Protein AF-A0A3C1A0Q7-F1 (afdb_monomer)

pLDDT: mean 86.62, std 13.81, range [31.17, 98.12]

Solvent-accessible surface area (backbone atoms only — not comparable to full-atom values): 36045 Å² total; per-residue (Å²): 111,32,43,32,29,50,74,85,43,79,48,78,43,61,72,72,44,26,43,42,58,57,34,49,76,74,72,46,87,71,59,68,74,34,73,54,93,94,50,82,68,68,60,68,50,50,45,32,34,22,32,41,35,46,97,91,44,76,45,80,42,49,23,61,63,36,60,57,50,73,69,32,36,36,33,69,78,38,72,70,19,48,53,48,29,51,52,41,44,33,53,48,35,20,48,17,62,73,17,52,50,48,52,55,54,26,51,76,71,72,46,90,73,55,94,52,82,58,85,47,68,86,40,36,70,80,74,38,53,39,38,32,43,34,27,38,78,71,70,65,65,63,55,43,40,80,43,77,52,86,89,68,51,44,74,39,36,71,94,70,46,58,50,79,79,38,47,82,56,61,67,30,56,85,55,35,48,36,42,39,64,61,74,32,72,45,43,60,77,65,16,74,26,50,68,61,35,51,52,43,51,51,47,25,51,54,41,33,51,50,50,53,48,31,55,68,60,49,44,78,76,69,81,53,99,56,68,63,39,48,74,64,16,39,29,50,52,60,37,51,35,30,28,49,18,54,72,43,89,54,73,68,25,51,56,9,53,56,48,52,53,47,19,36,45,52,8,21,37,55,62,45,38,56,37,49,57,44,50,52,38,68,78,42,55,52,89,48,91,54,95,68,64,69,62,54,38,33,48,7,47,39,48,32,36,20,47,48,31,12,6,67,71,36,34,41,57,67,39,59,60,33,62,68,32,37,52,42,30,23,47,50,68,38,52,47,58,58,50,50,69,74,68,58,77,88,73,81,88,73,95,58,78,66,71,71,70,77,76,62,92,66,56,66,61,56,40,44,64,47,34,44,62,45,52,51,50,55,56,44,15,61,61,27,34,40,32,48,63,57,30,58,24,29,51,44,34,54,43,13,61,46,7,22,55,9,31,29,35,70,48,64,42,75,92,55,44,66,58,45,61,64,38,37,75,55,34,64,69,67,43,49,41,90,88,77,60,48,53,44,30,38,58,40,30,67,57,48,52,39,27,32,58,22,68,70,54,21,53,44,75,42,84,38,78,68,65,55,78,88,56,92,41,57,85,47,73,68,54,51,53,52,21,28,50,50,13,43,53,54,40,46,51,52,67,69,48,85,48,56,48,88,46,52,58,64,20,36,58,53,71,29,49,71,80,65,21,52,16,22,42,54,46,42,52,57,38,39,49,31,33,82,52,55,14,41,42,67,28,53,68,70,53,9,68,70,36,40,46,31,71,28,44,42,26,78,75,15,31,59,57,78,93,62,46,55,40,16,70,45,32,54,65,46,28,28,40,65,47,52,62,72,56,45,65,69,30,63,29,13,38,54,47,59,46,72,83,72,46,84,70,80,57,49,42,53,77,62,40,91,49,86,77,18,50,42,78,41,76,48,90,98,51,91,63,64,40,73,41,58,37,70,93,60,31,35,32,45,23,49,36,27,42,60,36,83,45,77,84,71,43,27,33,43,53,31,19,77,89,65,79,69,63,92,78,39,60,67,57,54,54,67,74,76,109

Nearest PDB structures (foldseek):
  7vw6-assembly1_A  TM=8.757E-01  e=1.836E-10  Methylorubrum extorquens AM1
  7xqw-assembly1_A  TM=8.785E-01  e=1.194E-09  Methylorubrum extorquens AM1
  6yj4-assembly1_G  TM=8.707E-01  e=2.329E-09  Yarrowia lipolytica
  7q5y-assembly3_M  TM=8.448E-01  e=5.195E-09  Aquifex aeolicus VF5
  8e9h-assembly1_G  TM=7.942E-01  e=8.869E-09  Mycolicibacterium smegmatis MC2 155

Sequence (675 aa):
MANLTIDGQKVQVEEGTTVLEAARGIGIEIPTLCSHPDLTPYGACRVCVVEAIRNGRSVVTTSCDYPVEEGIEVKTDSPHALQTRRMMVELLLSRCPDARAVKKLAAQLGIEETRFPTEHPEEDCILCGLCVRACHDIEKKDVLGFVGRAPERKVTTAFDIPSEDCVDCNVCVPYCPTGAIAKVPGIVVKGVGGLWVRLRQLVQFSLLALFLYLVYKTTRDGGSPIPVNLFSRFDPLMALTSMLASRSVILNLAPAIITVLATLALGRIWCGWICPLGTVLDLFGPNVRRGIPERFRQVKYFLLFVVIAAALLASLPLMWLDPITIFVRPLAGTIYPAILQKTAPIQPSLELPSARLAQLPLKPLVHLVLALPLVIVLGLNLVAKRFWCRYLCPLGALVALLSKFAWVKRYVDEKTCLDWGHCIPTCPMDTIAEADLSSDPGECIMCLDCLGVCPEAATKFGARPRPGFGYEYDPSRRQVLASLATGVVGAGLLKAGLLKSKNPFQLRPPGAREEEFLTKCVRCGQCIKVCPNNALHLALFEAGLESIWTPMLVPRIGYCDYSCNACGQVCPSGAIPPLSLEEKRKAVIGTAHVDVDPCIRCMKCVDECPVVGAIELVRVEGKKGEFPKVVPELCIGCGTCEYVCPVEGEAAIRVYAPGTLSSSASATALIAKFR

Mean predicted aligned error: 10.54 Å

Structure (mmCIF, N/CA/C/O backbone):
data_AF-A0A3C1A0Q7-F1
#
_entry.id   AF-A0A3C1A0Q7-F1
#
loop_
_atom_site.group_PDB
_atom_site.id
_atom_site.type_symbol
_atom_site.label_atom_id
_atom_site.label_alt_id
_atom_site.label_comp_id
_atom_site.label_asym_id
_atom_site.label_entity_id
_atom_site.label_seq_id
_atom_site.pdbx_PDB_ins_code
_atom_site.Cartn_x
_atom_site.Cartn_y
_atom_site.Cartn_z
_atom_site.occupancy
_atom_site.B_iso_or_equiv
_atom_site.auth_seq_id
_atom_site.auth_comp_id
_atom_site.auth_asym_id
_atom_site.auth_atom_id
_atom_site.pdbx_PDB_model_num
ATOM 1 N N . MET A 1 1 ? 35.039 15.908 -52.559 1.00 85.31 1 MET A N 1
ATOM 2 C CA . MET A 1 1 ? 33.558 15.977 -52.463 1.00 85.31 1 MET A CA 1
ATOM 3 C C . MET A 1 1 ? 33.020 14.912 -53.390 1.00 85.31 1 MET A C 1
ATOM 5 O O . MET A 1 1 ? 33.408 14.928 -54.551 1.00 85.31 1 MET A O 1
ATOM 9 N N . ALA A 1 2 ? 32.177 14.010 -52.893 1.00 87.88 2 ALA A N 1
ATOM 10 C CA . ALA A 1 2 ? 31.598 12.915 -53.666 1.00 87.88 2 ALA A CA 1
ATOM 11 C C . ALA A 1 2 ? 30.089 13.123 -53.869 1.00 87.88 2 ALA A C 1
ATOM 13 O O . ALA A 1 2 ? 29.386 13.519 -52.936 1.00 87.88 2 ALA A O 1
ATOM 14 N N . ASN A 1 3 ? 29.592 12.856 -55.078 1.00 91.12 3 ASN A N 1
ATOM 15 C CA . ASN A 1 3 ? 28.175 12.924 -55.424 1.00 91.12 3 ASN A CA 1
ATOM 16 C C . ASN A 1 3 ? 27.555 11.524 -55.409 1.00 91.12 3 ASN A C 1
ATOM 18 O O . ASN A 1 3 ? 28.034 10.618 -56.090 1.00 91.12 3 ASN A O 1
ATOM 22 N N . LEU A 1 4 ? 26.446 11.363 -54.690 1.00 93.69 4 LEU A N 1
ATOM 23 C CA . LEU A 1 4 ? 25.682 10.117 -54.626 1.00 93.69 4 LEU A CA 1
ATOM 24 C C . LEU A 1 4 ? 24.182 10.365 -54.746 1.00 93.69 4 LEU A C 1
ATOM 26 O O . LEU A 1 4 ? 23.708 11.494 -54.624 1.00 93.69 4 LEU A O 1
ATOM 30 N N . THR A 1 5 ? 23.427 9.295 -54.974 1.00 94.19 5 THR A N 1
ATOM 31 C CA . THR A 1 5 ? 21.961 9.317 -54.940 1.00 94.19 5 THR A CA 1
ATOM 32 C C . THR A 1 5 ? 21.464 8.355 -53.867 1.00 94.19 5 THR A C 1
ATOM 34 O O . THR A 1 5 ? 21.834 7.189 -53.906 1.00 94.19 5 THR A O 1
ATOM 37 N N . ILE A 1 6 ? 20.635 8.806 -52.923 1.00 94.81 6 ILE A N 1
ATOM 38 C CA . ILE A 1 6 ? 19.999 7.952 -51.902 1.00 94.81 6 ILE A CA 1
ATOM 39 C C . ILE A 1 6 ? 18.485 8.075 -52.058 1.00 94.81 6 ILE A C 1
ATOM 41 O O . ILE A 1 6 ? 17.955 9.179 -51.967 1.00 94.81 6 ILE A O 1
ATOM 45 N N . ASP A 1 7 ? 17.795 6.969 -52.341 1.00 92.62 7 ASP A N 1
ATOM 46 C CA . ASP A 1 7 ? 16.338 6.925 -52.557 1.00 92.62 7 ASP A CA 1
ATOM 47 C C . ASP A 1 7 ? 15.840 8.013 -53.537 1.00 92.62 7 ASP A C 1
ATOM 49 O O . ASP A 1 7 ? 14.823 8.676 -53.337 1.00 92.62 7 ASP A O 1
ATOM 53 N N . GLY A 1 8 ? 16.612 8.236 -54.609 1.00 90.19 8 GLY A N 1
ATOM 54 C CA . GLY A 1 8 ? 16.337 9.239 -55.644 1.00 90.19 8 GLY A CA 1
ATOM 55 C C . GLY A 1 8 ? 16.789 10.671 -55.320 1.00 90.19 8 GLY A C 1
ATOM 56 O O . GLY A 1 8 ? 16.749 11.528 -56.204 1.00 90.19 8 GLY A O 1
ATOM 57 N N . GLN A 1 9 ? 17.264 10.948 -54.102 1.00 92.81 9 GLN A N 1
ATOM 58 C CA . GLN A 1 9 ? 17.778 12.260 -53.702 1.00 92.81 9 GLN A CA 1
ATOM 59 C C . GLN A 1 9 ? 19.275 12.376 -53.987 1.00 92.81 9 GLN A C 1
ATOM 61 O O . GLN A 1 9 ? 20.066 11.564 -53.511 1.00 92.81 9 GLN A O 1
ATOM 66 N N . LYS A 1 10 ? 19.679 13.402 -54.744 1.00 92.75 10 LYS A N 1
ATOM 67 C CA . LYS A 1 10 ? 21.095 13.695 -55.004 1.00 92.75 10 LYS A CA 1
ATOM 68 C C . LYS A 1 10 ? 21.712 14.396 -53.802 1.00 92.75 10 LYS A C 1
ATOM 70 O O . LYS A 1 10 ? 21.205 15.427 -53.366 1.00 92.75 10 LYS A O 1
ATOM 75 N N . VAL A 1 11 ? 22.821 13.862 -53.314 1.00 92.94 11 VAL A N 1
ATOM 76 C CA . VAL A 1 11 ? 23.546 14.364 -52.147 1.00 92.94 11 VAL A CA 1
ATOM 77 C C . VAL A 1 11 ? 24.998 14.594 -52.539 1.00 92.94 11 VAL A C 1
ATOM 79 O O . VAL A 1 11 ? 25.548 13.873 -53.372 1.00 92.94 11 VAL A O 1
ATOM 82 N N . GLN A 1 12 ? 25.615 15.604 -51.941 1.00 93.44 12 GLN A N 1
ATOM 83 C CA . GLN A 1 12 ? 27.045 15.846 -52.043 1.00 93.44 12 GLN A CA 1
ATOM 84 C C . GLN A 1 12 ? 27.626 15.850 -50.633 1.00 93.44 12 GLN A C 1
ATOM 86 O O . GLN A 1 12 ? 27.136 16.576 -49.770 1.00 93.44 12 GLN A O 1
ATOM 91 N N . VAL A 1 13 ? 28.640 15.021 -50.401 1.00 93.06 13 VAL A N 1
ATOM 92 C CA . VAL A 1 13 ? 29.290 14.871 -49.092 1.00 93.06 13 VAL A CA 1
ATOM 93 C C . VAL A 1 13 ? 30.806 14.955 -49.221 1.00 93.06 13 VAL A C 1
ATOM 95 O O . VAL A 1 13 ? 31.370 14.863 -50.317 1.00 93.06 13 VAL A O 1
ATOM 98 N N . GLU A 1 14 ? 31.478 15.147 -48.092 1.00 91.56 14 GLU A N 1
ATOM 99 C CA . GLU A 1 14 ? 32.933 15.093 -48.030 1.00 91.56 14 GLU A CA 1
ATOM 100 C C . GLU A 1 14 ? 33.440 13.671 -48.321 1.00 91.56 14 GLU A C 1
ATOM 102 O O . GLU A 1 14 ? 32.744 12.671 -48.135 1.00 91.56 14 GLU A O 1
ATOM 107 N N . GLU A 1 15 ? 34.662 13.570 -48.840 1.00 86.44 15 GLU A N 1
ATOM 108 C CA . GLU A 1 15 ? 35.273 12.260 -49.075 1.00 86.44 15 GLU A CA 1
ATOM 109 C C . GLU A 1 15 ? 35.573 11.578 -47.737 1.00 86.44 15 GLU A C 1
ATOM 111 O O . GLU A 1 15 ? 36.114 12.196 -46.825 1.00 86.44 15 GLU A O 1
ATOM 116 N N . GLY A 1 16 ? 35.216 10.297 -47.624 1.00 85.56 16 GLY A N 1
ATOM 117 C CA . GLY A 1 16 ? 35.355 9.526 -46.386 1.00 85.56 16 GLY A CA 1
ATOM 118 C C . GLY A 1 16 ? 34.095 9.477 -45.516 1.00 85.56 16 GLY A C 1
ATOM 119 O O . GLY A 1 16 ? 34.046 8.654 -44.606 1.00 85.56 16 GLY A O 1
ATOM 120 N N . THR A 1 17 ? 33.057 10.269 -45.814 1.00 91.25 17 THR A N 1
ATOM 121 C CA . THR A 1 17 ? 31.738 10.129 -45.174 1.00 91.25 17 THR A CA 1
ATOM 122 C C . THR A 1 17 ? 31.134 8.756 -45.484 1.00 91.25 17 THR A C 1
ATOM 124 O O . THR A 1 17 ? 31.213 8.269 -46.615 1.00 91.25 17 THR A O 1
ATOM 127 N N . THR A 1 18 ? 30.519 8.116 -44.491 1.00 94.56 18 THR A N 1
ATOM 128 C CA . THR A 1 18 ? 29.829 6.829 -44.678 1.00 94.56 18 THR A CA 1
ATOM 129 C C . THR A 1 18 ? 28.448 7.016 -45.306 1.00 94.56 18 THR A C 1
ATOM 131 O O . THR A 1 18 ? 27.821 8.070 -45.179 1.00 94.56 18 THR A O 1
ATOM 134 N N . VAL A 1 19 ? 27.912 5.974 -45.949 1.00 94.44 19 VAL A N 1
ATOM 135 C CA . VAL A 1 19 ? 26.543 6.012 -46.502 1.00 94.44 19 VAL A CA 1
ATOM 136 C C . VAL A 1 19 ? 25.501 6.318 -45.414 1.00 94.44 19 VAL A C 1
ATOM 138 O O . VAL A 1 19 ? 24.528 7.023 -45.672 1.00 94.44 19 VAL A O 1
ATOM 141 N N . LEU A 1 20 ? 25.702 5.828 -44.187 1.00 94.69 20 LEU A N 1
ATOM 142 C CA . LEU A 1 20 ? 24.823 6.099 -43.047 1.00 94.69 20 LEU A CA 1
ATOM 143 C C . LEU A 1 20 ? 24.808 7.582 -42.657 1.00 94.69 20 LEU A C 1
ATOM 145 O O . LEU A 1 20 ? 23.740 8.133 -42.394 1.00 94.69 20 LEU A O 1
ATOM 149 N N . GLU A 1 21 ? 25.974 8.221 -42.590 1.00 93.12 21 GLU A N 1
ATOM 150 C CA . GLU A 1 21 ? 26.088 9.650 -42.275 1.00 93.12 21 GLU A CA 1
ATOM 151 C C . GLU A 1 21 ? 25.486 10.508 -43.387 1.00 93.12 21 GLU A C 1
ATOM 153 O O . GLU A 1 21 ? 24.725 11.431 -43.097 1.00 93.12 21 GLU A O 1
ATOM 158 N N . ALA A 1 22 ? 25.740 10.148 -44.650 1.00 93.81 22 ALA A N 1
ATOM 159 C CA . ALA A 1 22 ? 25.143 10.810 -45.804 1.00 93.81 22 ALA A CA 1
ATOM 160 C C . ALA A 1 22 ? 23.606 10.723 -45.780 1.00 93.81 22 ALA A C 1
ATOM 162 O O . ALA A 1 22 ? 22.931 11.733 -45.971 1.00 93.81 22 ALA A O 1
ATOM 163 N N . ALA A 1 23 ? 23.047 9.545 -45.472 1.00 94.44 23 ALA A N 1
ATOM 164 C CA . ALA A 1 23 ? 21.603 9.347 -45.335 1.00 94.44 23 ALA A CA 1
ATOM 165 C C . ALA A 1 23 ? 21.007 10.177 -44.184 1.00 94.44 23 ALA A C 1
ATOM 167 O O . ALA A 1 23 ? 20.001 10.863 -44.369 1.00 94.44 23 ALA A O 1
ATOM 168 N N . ARG A 1 24 ? 21.659 10.188 -43.012 1.00 93.00 24 ARG A N 1
ATOM 169 C CA . ARG A 1 24 ? 21.229 11.004 -41.862 1.00 93.00 24 ARG A CA 1
ATOM 170 C C . ARG A 1 24 ? 21.261 12.501 -42.169 1.00 93.00 24 ARG A C 1
ATOM 172 O O . ARG A 1 24 ? 20.356 13.215 -41.745 1.00 93.00 24 ARG A O 1
ATOM 179 N N . GLY A 1 25 ? 22.253 12.963 -42.932 1.00 90.25 25 GLY A N 1
ATOM 180 C CA . GLY A 1 25 ? 22.388 14.363 -43.346 1.00 90.25 25 GLY A CA 1
ATOM 181 C C . GLY A 1 25 ? 21.208 14.892 -44.169 1.00 90.25 25 GLY A C 1
ATOM 182 O O . GLY A 1 25 ? 20.925 16.086 -44.123 1.00 90.25 25 GLY A O 1
ATOM 183 N N . ILE A 1 26 ? 20.480 14.009 -44.862 1.00 93.56 26 ILE A N 1
ATOM 184 C CA . ILE A 1 26 ? 19.275 14.346 -45.640 1.00 93.56 26 ILE A CA 1
ATOM 185 C C . ILE A 1 26 ? 17.967 13.873 -44.986 1.00 93.56 26 ILE A C 1
ATOM 187 O O . ILE A 1 26 ? 16.911 13.898 -45.613 1.00 93.56 26 ILE A O 1
ATOM 191 N N . GLY A 1 27 ? 18.019 13.445 -43.722 1.00 90.56 27 GLY A N 1
ATOM 192 C CA . GLY A 1 27 ? 16.840 13.023 -42.963 1.00 90.56 27 GLY A CA 1
ATOM 193 C C . GLY A 1 27 ? 16.308 11.628 -43.306 1.00 90.56 27 GLY A C 1
ATOM 194 O O . GLY A 1 27 ? 15.179 11.314 -42.936 1.00 90.56 27 GLY A O 1
ATOM 195 N N . ILE A 1 28 ? 17.091 10.782 -43.986 1.00 92.31 28 ILE A N 1
ATOM 196 C CA . ILE A 1 28 ? 16.746 9.372 -44.211 1.00 92.31 28 ILE A CA 1
ATOM 197 C C . ILE A 1 28 ? 17.239 8.542 -43.021 1.00 92.31 28 ILE A C 1
ATOM 199 O O . ILE A 1 28 ? 18.441 8.431 -42.764 1.00 92.31 28 ILE A O 1
ATOM 203 N N . GLU A 1 29 ? 16.307 7.932 -42.289 1.00 90.38 29 GLU A N 1
ATOM 204 C CA . GLU A 1 29 ? 16.631 7.064 -41.157 1.00 90.38 29 GLU A CA 1
ATOM 205 C C . GLU A 1 29 ? 16.930 5.630 -41.608 1.00 90.38 29 GLU A C 1
ATOM 207 O O . GLU A 1 29 ? 16.058 4.900 -42.076 1.00 90.38 29 GLU A O 1
ATOM 212 N N . ILE A 1 30 ? 18.174 5.197 -41.395 1.00 93.94 30 ILE A N 1
ATOM 213 C CA . ILE A 1 30 ? 18.580 3.797 -41.540 1.00 93.94 30 ILE A CA 1
ATOM 214 C C . ILE A 1 30 ? 18.753 3.199 -40.133 1.00 93.94 30 ILE A C 1
ATOM 216 O O . ILE A 1 30 ? 19.531 3.742 -39.340 1.00 93.94 30 ILE A O 1
ATOM 220 N N . PRO A 1 31 ? 18.080 2.081 -39.798 1.00 92.50 31 PRO A N 1
ATOM 221 C CA . PRO A 1 31 ? 18.145 1.505 -38.460 1.00 92.50 31 PRO A CA 1
ATOM 222 C C . PRO A 1 31 ? 19.542 0.949 -38.147 1.00 92.50 31 PRO A C 1
ATOM 224 O O . PRO A 1 31 ? 20.180 0.283 -38.964 1.00 92.50 31 PRO A O 1
ATOM 227 N N . THR A 1 32 ? 20.019 1.195 -36.927 1.00 92.75 32 THR A N 1
ATOM 228 C CA . THR A 1 32 ? 21.337 0.754 -36.446 1.00 92.75 32 THR A CA 1
ATOM 229 C C . THR A 1 32 ? 21.270 0.349 -34.979 1.00 92.75 32 THR A C 1
ATOM 231 O O . THR A 1 32 ? 20.652 1.056 -34.190 1.00 92.75 32 THR A O 1
ATOM 234 N N . LEU A 1 33 ? 21.977 -0.718 -34.592 1.00 92.00 33 LEU A N 1
ATOM 235 C CA . LEU A 1 33 ? 22.171 -1.090 -33.179 1.00 92.00 33 LEU A CA 1
ATOM 236 C C . LEU A 1 33 ? 23.633 -1.006 -32.716 1.00 92.00 33 LEU A C 1
ATOM 238 O O . LEU A 1 33 ? 23.884 -0.910 -31.523 1.00 92.00 33 LEU A O 1
ATOM 242 N N . CYS A 1 34 ? 24.609 -1.069 -33.631 1.00 94.31 34 CYS A N 1
ATOM 243 C CA . CYS A 1 34 ? 26.042 -1.056 -33.300 1.00 94.31 34 CYS A CA 1
ATOM 244 C C . CYS A 1 34 ? 26.794 0.191 -33.796 1.00 94.31 34 CYS A C 1
ATOM 246 O O . CYS A 1 34 ? 28.024 0.198 -33.773 1.00 94.31 34 CYS A O 1
ATOM 248 N N . SER A 1 35 ? 26.096 1.210 -34.297 1.00 93.19 35 SER A N 1
ATOM 249 C CA . SER A 1 35 ? 26.704 2.458 -34.779 1.00 93.19 35 SER A CA 1
ATOM 250 C C . SER A 1 35 ? 26.412 3.580 -33.789 1.00 93.19 35 SER A C 1
ATOM 252 O O . SER A 1 35 ? 25.271 3.726 -33.355 1.00 93.19 35 SER A O 1
ATOM 254 N N . HIS A 1 36 ? 27.440 4.354 -33.449 1.00 91.56 36 HIS A N 1
ATOM 255 C CA . HIS A 1 36 ? 27.343 5.552 -32.624 1.00 91.56 36 HIS A CA 1
ATOM 256 C C . HIS A 1 36 ? 28.308 6.609 -33.187 1.00 91.56 36 HIS A C 1
ATOM 258 O O . HIS A 1 36 ? 29.416 6.212 -33.542 1.00 91.56 36 HIS A O 1
ATOM 264 N N . PRO A 1 37 ? 27.928 7.900 -33.285 1.00 88.69 37 PRO A N 1
ATOM 265 C CA . PRO A 1 37 ? 28.787 8.946 -33.861 1.00 88.69 37 PRO A CA 1
ATOM 266 C C . PRO A 1 37 ? 30.151 9.090 -33.174 1.00 88.69 37 PRO A C 1
ATOM 268 O O . PRO A 1 37 ? 31.155 9.322 -33.834 1.00 88.69 37 PRO A O 1
ATOM 271 N N . ASP A 1 38 ? 30.185 8.900 -31.856 1.00 90.19 38 ASP A N 1
ATOM 272 C CA . ASP A 1 38 ? 31.407 9.067 -31.054 1.00 90.19 38 ASP A CA 1
ATOM 273 C C . ASP A 1 38 ? 32.407 7.901 -31.170 1.00 90.19 38 ASP A C 1
ATOM 275 O O . ASP A 1 38 ? 33.475 7.953 -30.565 1.00 90.19 38 ASP A O 1
ATOM 279 N N . LEU A 1 39 ? 32.061 6.822 -31.884 1.00 92.31 39 LEU A N 1
ATOM 280 C CA . LEU A 1 39 ? 32.844 5.584 -31.924 1.00 92.31 39 LEU A CA 1
ATOM 281 C C . LEU A 1 39 ? 33.178 5.172 -33.355 1.00 92.31 39 LEU A C 1
ATOM 283 O O . LEU A 1 39 ? 32.394 5.356 -34.285 1.00 92.31 39 LEU A O 1
ATOM 287 N N . THR A 1 40 ? 34.316 4.503 -33.510 1.00 89.38 40 THR A N 1
ATOM 288 C CA . THR A 1 40 ? 34.779 3.984 -34.805 1.00 89.38 40 THR A CA 1
ATOM 289 C C . THR A 1 40 ? 33.763 3.023 -35.453 1.00 89.38 40 THR A C 1
ATOM 291 O O . THR A 1 40 ? 33.228 2.154 -34.759 1.00 89.38 40 THR A O 1
ATOM 294 N N . PRO A 1 41 ? 33.459 3.118 -36.765 1.00 89.62 41 PRO A N 1
ATOM 295 C CA . PRO A 1 41 ? 32.551 2.189 -37.449 1.00 89.62 41 PRO A CA 1
ATOM 296 C C . PRO A 1 41 ? 32.942 0.707 -37.309 1.00 89.62 41 PRO A C 1
ATOM 298 O O . PRO A 1 41 ? 34.118 0.363 -37.355 1.00 89.62 41 PRO A O 1
ATOM 301 N N . TYR A 1 42 ? 31.950 -0.186 -37.154 1.00 89.31 42 TYR A N 1
ATOM 302 C CA . TYR A 1 42 ? 32.200 -1.622 -36.907 1.00 89.31 42 TYR A CA 1
ATOM 303 C C . TYR A 1 42 ? 31.350 -2.609 -37.727 1.00 89.31 42 TYR A C 1
ATOM 305 O O . T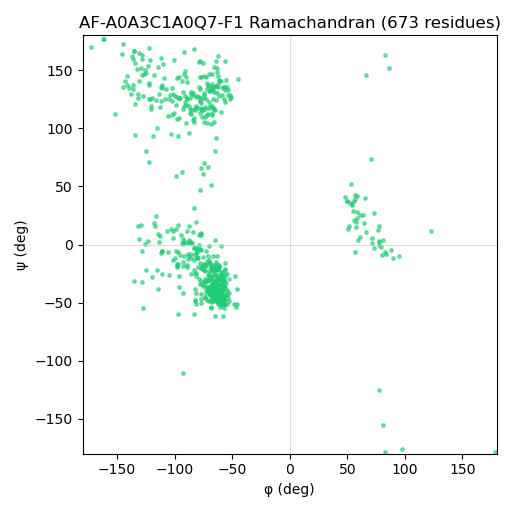YR A 1 42 ? 31.794 -3.719 -37.999 1.00 89.31 42 TYR A O 1
ATOM 313 N N . GLY A 1 43 ? 30.105 -2.266 -38.083 1.00 90.62 43 GLY A N 1
ATOM 314 C CA . GLY A 1 43 ? 29.274 -3.119 -38.951 1.00 90.62 43 GLY A CA 1
ATOM 315 C C . GLY A 1 43 ? 28.740 -4.432 -38.352 1.00 90.62 43 GLY A C 1
ATOM 316 O O . GLY A 1 43 ? 28.097 -5.197 -39.068 1.00 90.62 43 GLY A O 1
ATOM 317 N N . ALA A 1 44 ? 28.927 -4.717 -37.057 1.00 91.38 44 ALA A N 1
ATOM 318 C CA . ALA A 1 44 ? 28.597 -6.035 -36.493 1.00 91.38 44 ALA A CA 1
ATOM 319 C C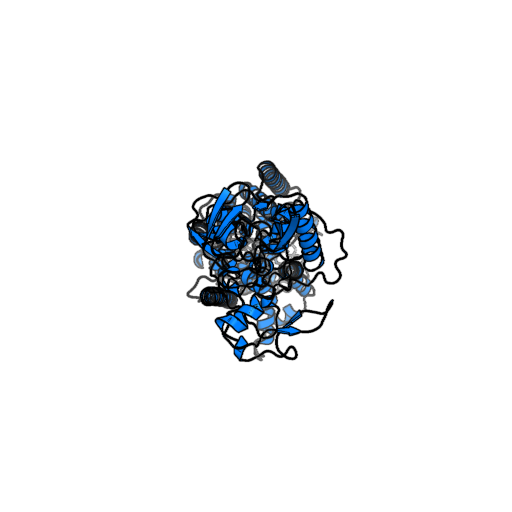 . ALA A 1 44 ? 27.112 -6.424 -36.488 1.00 91.38 44 ALA A C 1
ATOM 321 O O . ALA A 1 44 ? 26.799 -7.581 -36.750 1.00 91.38 44 ALA A O 1
ATOM 322 N N . CYS A 1 45 ? 26.188 -5.500 -36.199 1.00 93.25 45 CYS A N 1
ATOM 323 C CA . CYS A 1 45 ? 24.766 -5.861 -36.090 1.00 93.25 45 CYS A CA 1
ATOM 324 C C . CYS A 1 45 ? 24.093 -6.141 -37.443 1.00 93.25 45 CYS A C 1
ATOM 326 O O . CYS A 1 45 ? 23.006 -6.705 -37.459 1.00 93.25 45 CYS A O 1
ATOM 328 N N . ARG A 1 46 ? 24.693 -5.699 -38.561 1.00 94.12 46 ARG A N 1
ATOM 329 C CA . ARG A 1 46 ? 24.162 -5.831 -39.935 1.00 94.12 46 ARG A CA 1
ATOM 330 C C . ARG A 1 46 ? 22.715 -5.337 -40.147 1.00 94.12 46 ARG A C 1
ATOM 332 O O . ARG A 1 46 ? 22.117 -5.615 -41.177 1.00 94.12 46 ARG A O 1
ATOM 339 N N . VAL A 1 47 ? 22.158 -4.547 -39.226 1.00 94.44 47 VAL A N 1
ATOM 340 C CA . VAL A 1 47 ? 20.812 -3.955 -39.362 1.00 94.44 47 VAL A CA 1
ATOM 341 C C . VAL A 1 47 ? 20.793 -2.816 -40.389 1.00 94.44 47 VAL A C 1
ATOM 343 O O . VAL A 1 47 ? 19.799 -2.608 -41.078 1.00 94.44 47 VAL A O 1
ATOM 346 N N . CYS A 1 48 ? 21.913 -2.115 -40.555 1.00 95.38 48 CYS A N 1
ATOM 347 C CA . CYS A 1 48 ? 22.042 -0.967 -41.451 1.00 95.38 48 CYS A CA 1
ATOM 348 C C . CYS A 1 48 ? 22.267 -1.344 -42.926 1.00 95.38 48 CYS A C 1
ATOM 350 O O . CYS A 1 48 ? 22.788 -0.544 -43.699 1.00 95.38 48 CYS A O 1
ATOM 352 N N . VAL A 1 49 ? 21.940 -2.577 -43.322 1.00 96.19 49 VAL A N 1
ATOM 353 C CA . VAL A 1 49 ? 22.148 -3.038 -44.699 1.00 96.19 49 VAL A CA 1
ATOM 354 C C . VAL A 1 49 ? 21.295 -2.246 -45.685 1.00 96.19 49 VAL A C 1
ATOM 356 O O . VAL A 1 49 ? 20.121 -1.983 -45.426 1.00 96.19 49 VAL A O 1
ATOM 359 N N . VAL A 1 50 ? 21.895 -1.864 -46.805 1.00 96.00 50 VAL A N 1
ATOM 360 C CA . VAL A 1 50 ? 21.299 -1.119 -47.921 1.00 96.00 50 VAL A CA 1
ATOM 361 C C . VAL A 1 50 ? 21.737 -1.755 -49.234 1.00 96.00 50 VAL A C 1
ATOM 363 O O . VAL A 1 50 ? 22.735 -2.477 -49.280 1.00 96.00 50 VAL A O 1
ATOM 366 N N . GLU A 1 51 ? 20.999 -1.493 -50.304 1.00 95.69 51 GLU A N 1
ATOM 367 C CA . GLU A 1 51 ? 21.395 -1.910 -51.644 1.00 95.69 51 GLU A CA 1
ATOM 368 C C . GLU A 1 51 ? 22.173 -0.783 -52.326 1.00 95.69 51 GLU A C 1
ATOM 370 O O . GLU A 1 51 ? 21.640 0.301 -52.546 1.00 95.69 51 GLU A O 1
ATOM 375 N N . ALA A 1 52 ? 23.441 -1.042 -52.631 1.00 93.50 52 ALA A N 1
ATOM 376 C CA . ALA A 1 52 ? 24.338 -0.135 -53.329 1.00 93.50 52 ALA A CA 1
ATOM 377 C C . ALA A 1 52 ? 24.471 -0.560 -54.796 1.00 93.50 52 ALA A C 1
ATOM 379 O O . ALA A 1 52 ? 24.862 -1.690 -55.097 1.00 93.50 52 ALA A O 1
ATOM 380 N N . ILE A 1 53 ? 24.165 0.352 -55.713 1.00 92.81 53 ILE A N 1
ATOM 381 C CA . ILE A 1 53 ? 24.193 0.144 -57.156 1.00 92.81 53 ILE A CA 1
ATOM 382 C C . ILE A 1 53 ? 25.322 0.985 -57.747 1.00 92.81 53 ILE A C 1
ATOM 384 O O . ILE A 1 53 ? 25.365 2.208 -57.601 1.00 92.81 53 ILE A O 1
ATOM 388 N N . ARG A 1 54 ? 26.237 0.316 -58.449 1.00 88.75 54 ARG A N 1
ATOM 389 C CA . ARG A 1 54 ? 27.368 0.940 -59.139 1.00 88.75 54 ARG A CA 1
ATOM 390 C C . ARG A 1 54 ? 27.559 0.310 -60.507 1.00 88.75 54 ARG A C 1
ATOM 392 O O . ARG A 1 54 ? 27.674 -0.908 -60.616 1.00 88.75 54 ARG A O 1
ATOM 399 N N . ASN A 1 55 ? 27.654 1.129 -61.556 1.00 83.19 55 ASN A N 1
ATOM 400 C CA . ASN A 1 55 ? 27.924 0.670 -62.927 1.00 83.19 55 ASN A CA 1
ATOM 401 C C . ASN A 1 55 ? 27.005 -0.493 -63.371 1.00 83.19 55 ASN A C 1
ATOM 403 O O . ASN A 1 55 ? 27.456 -1.442 -64.012 1.00 83.19 55 ASN A O 1
ATOM 407 N N . GLY A 1 56 ? 25.730 -0.462 -62.964 1.00 80.31 56 GLY A N 1
ATOM 408 C CA . GLY A 1 56 ? 24.747 -1.514 -63.251 1.00 80.31 56 GLY A CA 1
ATOM 409 C C . GLY A 1 56 ? 24.857 -2.791 -62.401 1.00 80.31 56 GLY A C 1
ATOM 410 O O . GLY A 1 56 ? 24.077 -3.714 -62.611 1.00 80.31 56 GLY A O 1
ATOM 411 N N . ARG A 1 57 ? 25.788 -2.870 -61.439 1.00 86.56 57 ARG A N 1
ATOM 412 C CA . ARG A 1 57 ? 25.897 -3.971 -60.467 1.00 86.56 57 ARG A CA 1
ATOM 413 C C . ARG A 1 57 ? 25.308 -3.548 -59.127 1.00 86.56 57 ARG A C 1
ATOM 415 O O . ARG A 1 57 ? 25.676 -2.500 -58.608 1.00 86.56 57 ARG A O 1
ATOM 422 N N . SER A 1 58 ? 24.430 -4.379 -58.577 1.00 89.38 58 SER A N 1
ATOM 423 C CA . SER A 1 58 ? 23.828 -4.197 -57.254 1.00 89.38 58 SER A CA 1
ATOM 424 C C . SER A 1 58 ? 24.503 -5.109 -56.226 1.00 89.38 58 SER A C 1
ATOM 426 O O . SER A 1 58 ? 24.746 -6.286 -56.507 1.00 89.38 58 SER A O 1
ATOM 428 N N . VAL A 1 59 ? 24.822 -4.567 -55.048 1.00 91.94 59 VAL A N 1
ATOM 429 C CA . VAL A 1 59 ? 25.375 -5.296 -53.899 1.00 91.94 59 VAL A CA 1
ATOM 430 C C . VAL A 1 59 ? 24.673 -4.842 -52.621 1.00 91.94 59 VAL A C 1
ATOM 432 O O . VAL A 1 59 ? 24.539 -3.648 -52.362 1.00 91.94 59 VAL A O 1
ATOM 435 N N . VAL A 1 60 ? 24.268 -5.795 -51.780 1.00 92.69 60 VAL A N 1
ATOM 436 C CA . VAL A 1 60 ? 23.793 -5.498 -50.423 1.00 92.69 60 VAL A CA 1
ATOM 437 C C . VAL A 1 60 ? 25.001 -5.325 -49.507 1.00 92.69 60 VAL A C 1
ATOM 439 O O . VAL A 1 60 ? 25.792 -6.251 -49.333 1.00 92.69 60 VAL A O 1
ATOM 442 N N . THR A 1 61 ? 25.145 -4.142 -48.920 1.00 93.88 61 THR A N 1
ATOM 443 C CA . THR A 1 61 ? 26.272 -3.776 -48.051 1.00 93.88 61 THR A CA 1
ATOM 444 C C . THR A 1 61 ? 25.783 -3.044 -46.804 1.00 93.88 61 THR A C 1
ATOM 446 O O . THR A 1 61 ? 24.622 -2.651 -46.725 1.00 93.88 61 THR A O 1
ATOM 449 N N . THR A 1 62 ? 26.633 -2.880 -45.796 1.00 95.56 62 THR A N 1
ATOM 450 C CA . THR A 1 62 ? 26.316 -2.130 -44.573 1.00 95.56 62 THR A CA 1
ATOM 451 C C . THR A 1 62 ? 26.542 -0.637 -44.765 1.00 95.56 62 THR A C 1
ATOM 453 O O . THR A 1 62 ? 27.615 -0.222 -45.173 1.00 95.56 62 THR A O 1
ATOM 456 N N . SER A 1 63 ? 25.562 0.206 -44.431 1.00 95.69 63 SER A N 1
ATOM 457 C CA . SER A 1 63 ? 25.719 1.655 -44.626 1.00 95.69 63 SER A CA 1
ATOM 458 C C . SER A 1 63 ? 26.656 2.320 -43.614 1.00 95.69 63 SER A C 1
ATOM 460 O O . SER A 1 63 ? 27.178 3.397 -43.884 1.00 95.69 63 SER A O 1
ATOM 462 N N . CYS A 1 64 ? 26.864 1.713 -42.441 1.00 94.06 64 CYS A N 1
ATOM 463 C CA . CYS A 1 64 ? 27.589 2.352 -41.339 1.00 94.06 64 CYS A CA 1
ATOM 464 C C . CYS A 1 64 ? 29.111 2.374 -41.495 1.00 94.06 64 CYS A C 1
ATOM 466 O O . CYS A 1 64 ? 29.757 3.129 -40.784 1.00 94.06 64 CYS A O 1
ATOM 468 N N . ASP A 1 65 ? 29.673 1.508 -42.332 1.00 93.62 65 ASP A N 1
ATOM 469 C CA . ASP A 1 65 ? 31.113 1.350 -42.568 1.00 93.62 65 ASP A CA 1
ATOM 470 C C . ASP A 1 65 ? 31.476 1.411 -44.061 1.00 93.62 65 ASP A C 1
ATOM 472 O O . ASP A 1 65 ? 32.656 1.417 -44.399 1.00 93.62 65 ASP A O 1
ATOM 476 N N . TYR A 1 66 ? 30.485 1.487 -44.957 1.00 93.00 66 TYR A N 1
ATOM 477 C CA . TYR A 1 66 ? 30.717 1.668 -46.385 1.00 93.00 66 TYR A CA 1
ATOM 478 C C . TYR A 1 66 ? 30.952 3.155 -46.704 1.00 93.00 66 TYR A C 1
ATOM 480 O O . TYR A 1 66 ? 30.035 3.965 -46.505 1.00 93.00 66 TYR A O 1
ATOM 488 N N . PRO A 1 67 ? 32.150 3.537 -47.183 1.00 91.81 67 PRO A N 1
ATOM 489 C CA . PRO A 1 67 ? 32.442 4.913 -47.564 1.00 91.81 67 PRO A CA 1
ATOM 490 C C . PRO A 1 67 ? 31.682 5.294 -48.836 1.00 91.81 67 PRO A C 1
ATOM 492 O O . PRO A 1 67 ? 31.467 4.471 -49.726 1.00 91.81 67 PRO A O 1
ATOM 495 N N . VAL A 1 68 ? 31.275 6.555 -48.935 1.00 92.31 68 VAL A N 1
ATOM 496 C CA . VAL A 1 68 ? 30.639 7.081 -50.143 1.00 92.31 68 VAL A CA 1
ATOM 497 C C . VAL A 1 68 ? 31.639 7.118 -51.302 1.00 92.31 68 VAL A C 1
ATOM 499 O O . VAL A 1 68 ? 32.754 7.618 -51.169 1.00 92.31 68 VAL A O 1
ATOM 502 N N . GLU A 1 69 ? 31.202 6.627 -52.461 1.00 90.12 69 GLU A N 1
ATOM 503 C CA . GLU A 1 69 ? 31.941 6.665 -53.724 1.00 90.12 69 GLU A CA 1
ATOM 504 C C . GLU A 1 69 ? 31.218 7.550 -54.749 1.00 90.12 69 GLU A C 1
ATOM 506 O O . GLU A 1 69 ? 29.993 7.668 -54.727 1.00 90.12 69 GLU A O 1
ATOM 511 N N . GLU A 1 70 ? 31.961 8.142 -55.685 1.00 89.88 70 GLU A N 1
ATOM 512 C CA . GLU A 1 70 ? 31.383 8.978 -56.743 1.00 89.88 70 GLU A CA 1
ATOM 513 C C . GLU A 1 70 ? 30.410 8.181 -57.631 1.00 89.88 70 GLU A C 1
ATOM 515 O O . GLU A 1 70 ? 30.754 7.133 -58.184 1.00 89.88 70 GLU A O 1
ATOM 520 N N . GLY A 1 71 ? 29.195 8.706 -57.798 1.00 88.12 71 GLY A N 1
ATOM 521 C CA . GLY A 1 71 ? 28.170 8.153 -58.681 1.00 88.12 71 GLY A CA 1
ATOM 522 C C . GLY A 1 71 ? 27.441 6.920 -58.140 1.00 88.12 71 GLY A C 1
ATOM 523 O O . GLY A 1 71 ? 26.743 6.259 -58.908 1.00 88.12 71 GLY A O 1
ATOM 524 N N . ILE A 1 72 ? 27.588 6.590 -56.852 1.00 92.56 72 ILE A N 1
ATOM 525 C CA . ILE A 1 72 ? 26.854 5.484 -56.224 1.00 92.56 72 ILE A CA 1
ATOM 526 C C . ILE A 1 72 ? 25.362 5.820 -56.062 1.00 92.56 72 ILE A C 1
ATOM 528 O O . ILE A 1 72 ? 24.996 6.924 -55.650 1.00 92.56 72 ILE A O 1
ATOM 532 N N . GLU A 1 73 ? 24.494 4.855 -56.366 1.00 94.44 73 GLU A N 1
ATOM 533 C CA . GLU A 1 73 ? 23.058 4.921 -56.075 1.00 94.44 73 GLU A CA 1
ATOM 534 C C . GLU A 1 73 ? 22.732 3.951 -54.932 1.00 94.44 73 GLU A C 1
ATOM 536 O O . GLU A 1 73 ? 23.043 2.766 -55.004 1.00 94.44 73 GLU A O 1
ATOM 541 N N . VAL A 1 74 ? 22.116 4.447 -53.863 1.00 95.88 74 VAL A N 1
ATOM 542 C CA . VAL A 1 74 ? 21.754 3.682 -52.668 1.00 95.88 74 VAL A CA 1
ATOM 543 C C . VAL A 1 74 ? 20.238 3.606 -52.561 1.00 95.88 74 VAL A C 1
ATOM 545 O O . VAL A 1 74 ? 19.555 4.629 -52.609 1.00 95.88 74 VAL A O 1
ATOM 548 N N . LYS A 1 75 ? 19.722 2.391 -52.369 1.00 94.88 75 LYS A N 1
ATOM 549 C CA . LYS A 1 75 ? 18.314 2.123 -52.064 1.00 94.88 75 LYS A CA 1
ATOM 550 C C . LYS A 1 75 ? 18.192 1.571 -50.653 1.00 94.88 75 LYS A C 1
ATOM 552 O O . LYS A 1 75 ? 18.752 0.515 -50.337 1.00 94.88 75 LYS A O 1
ATOM 557 N N . THR A 1 76 ? 17.485 2.288 -49.787 1.00 94.00 76 THR A N 1
ATOM 558 C CA . THR A 1 76 ? 17.365 1.926 -48.370 1.00 94.00 76 THR A CA 1
ATOM 559 C C . THR A 1 76 ? 16.195 0.987 -48.083 1.00 94.00 76 THR A C 1
ATOM 561 O O . THR A 1 76 ? 16.219 0.301 -47.058 1.00 94.00 76 THR A O 1
ATOM 564 N N . ASP A 1 77 ? 15.217 0.902 -48.982 1.00 92.62 77 ASP A N 1
ATOM 565 C CA . ASP A 1 77 ? 13.963 0.154 -48.844 1.00 92.62 77 ASP A CA 1
ATOM 566 C C . ASP A 1 77 ? 13.806 -0.972 -49.880 1.00 92.62 77 ASP A C 1
ATOM 568 O O . ASP A 1 77 ? 12.718 -1.521 -50.068 1.00 92.62 77 ASP A O 1
ATOM 572 N N . SER A 1 78 ? 14.897 -1.363 -50.543 1.00 94.12 78 SER A N 1
ATOM 573 C CA . SER A 1 78 ? 14.837 -2.401 -51.566 1.00 94.12 78 SER A CA 1
ATOM 574 C C . SER A 1 78 ? 14.412 -3.766 -50.995 1.00 94.12 78 SER A C 1
ATOM 576 O O . SER A 1 78 ? 14.714 -4.077 -49.834 1.00 94.12 78 SER A O 1
ATOM 578 N N . PRO A 1 79 ? 13.768 -4.644 -51.794 1.00 93.56 79 PRO A N 1
ATOM 579 C CA . PRO A 1 79 ? 13.351 -5.967 -51.326 1.00 93.56 79 PRO A CA 1
ATOM 580 C C . PRO A 1 79 ? 14.501 -6.791 -50.733 1.00 93.56 79 PRO A C 1
ATOM 582 O O . PRO A 1 79 ? 14.328 -7.441 -49.701 1.00 93.56 79 PRO A O 1
ATOM 585 N N . HIS A 1 80 ? 15.693 -6.720 -51.336 1.00 91.38 80 HIS A N 1
ATOM 586 C CA . HIS A 1 80 ? 16.885 -7.416 -50.849 1.00 91.38 80 HIS A CA 1
ATOM 587 C C . HIS A 1 80 ? 17.404 -6.837 -49.527 1.00 91.38 80 HIS A C 1
ATOM 589 O O . HIS A 1 80 ? 17.746 -7.599 -48.615 1.00 91.38 80 HIS A O 1
ATOM 595 N N . ALA A 1 81 ? 17.429 -5.506 -49.387 1.00 93.38 81 ALA A N 1
ATOM 596 C CA . ALA A 1 81 ? 17.817 -4.852 -48.142 1.00 93.38 81 ALA A CA 1
ATOM 597 C C . ALA A 1 81 ? 16.836 -5.207 -47.015 1.00 93.38 81 ALA A C 1
ATOM 599 O O . ALA A 1 81 ? 17.257 -5.670 -45.955 1.00 93.38 81 ALA A O 1
ATOM 600 N N . LEU A 1 82 ? 15.526 -5.088 -47.256 1.00 93.56 82 LEU A N 1
ATOM 601 C CA . LEU A 1 82 ? 14.486 -5.404 -46.273 1.00 93.56 82 LEU A CA 1
ATOM 602 C C . LEU A 1 82 ? 14.501 -6.878 -45.854 1.00 93.56 82 LEU A C 1
ATOM 604 O O . LEU A 1 82 ? 14.431 -7.169 -44.659 1.00 93.56 82 LEU A O 1
ATOM 608 N N . GLN A 1 83 ? 14.644 -7.813 -46.799 1.00 93.25 83 GLN A N 1
ATOM 609 C CA . GLN A 1 83 ? 14.741 -9.243 -46.490 1.00 93.25 83 GLN A CA 1
ATOM 610 C C . GLN A 1 83 ? 15.965 -9.547 -45.616 1.00 93.25 83 GLN A C 1
ATOM 612 O O . GLN A 1 83 ? 15.866 -10.304 -44.648 1.00 93.25 83 GLN A O 1
ATOM 617 N N . THR A 1 84 ? 17.103 -8.917 -45.916 1.00 94.25 84 THR A N 1
ATOM 618 C CA . THR A 1 84 ? 18.336 -9.082 -45.136 1.00 94.25 84 THR A CA 1
ATOM 619 C C . THR A 1 84 ? 18.187 -8.489 -43.734 1.00 94.25 84 THR A C 1
ATOM 621 O O . THR A 1 84 ? 18.548 -9.148 -42.761 1.00 94.25 84 THR A O 1
ATOM 624 N N . ARG A 1 85 ? 17.584 -7.297 -43.594 1.00 95.06 85 ARG A N 1
ATOM 625 C CA . ARG A 1 85 ? 17.283 -6.706 -42.276 1.00 95.06 85 ARG A CA 1
ATOM 626 C C . ARG A 1 85 ? 16.392 -7.620 -41.444 1.00 95.06 85 ARG A C 1
ATOM 628 O O . ARG A 1 85 ? 16.710 -7.861 -40.284 1.00 95.06 85 ARG A O 1
ATOM 635 N N . ARG A 1 86 ? 15.320 -8.166 -42.033 1.00 94.62 86 ARG A N 1
ATOM 636 C CA . ARG A 1 86 ? 14.418 -9.101 -41.338 1.00 94.62 86 ARG A CA 1
ATOM 637 C C . ARG A 1 86 ? 15.168 -10.328 -40.832 1.00 94.62 86 ARG A C 1
ATOM 639 O O . ARG A 1 86 ? 15.054 -10.657 -39.659 1.00 94.62 86 ARG A O 1
ATOM 646 N N . MET A 1 87 ? 15.996 -10.936 -41.681 1.00 94.69 87 MET A N 1
ATOM 647 C CA . MET A 1 87 ? 16.829 -12.080 -41.303 1.00 94.69 87 MET A CA 1
ATOM 648 C C . MET A 1 87 ? 17.763 -11.756 -40.126 1.00 94.69 87 MET A C 1
ATOM 650 O O . MET A 1 87 ? 17.823 -12.508 -39.157 1.00 94.69 87 MET A O 1
ATOM 654 N N . MET A 1 88 ? 18.470 -10.624 -40.181 1.00 95.00 88 MET A N 1
ATOM 655 C CA . MET A 1 88 ? 19.389 -10.222 -39.109 1.00 95.00 88 MET A CA 1
ATOM 656 C C . MET A 1 88 ? 18.653 -9.964 -37.793 1.00 95.00 88 MET A C 1
ATOM 658 O O . MET A 1 88 ? 19.124 -10.373 -36.735 1.00 95.00 88 MET A O 1
ATOM 662 N N . VAL A 1 89 ? 17.483 -9.327 -37.842 1.00 95.19 89 VAL A N 1
ATOM 663 C CA . VAL A 1 89 ? 16.680 -9.054 -36.644 1.00 95.19 89 VAL A CA 1
ATOM 664 C C . VAL A 1 89 ? 16.076 -10.331 -36.058 1.00 95.19 89 VAL A C 1
ATOM 666 O O . VAL A 1 89 ? 16.076 -10.472 -34.841 1.00 95.19 89 VAL A O 1
ATOM 669 N N . GLU A 1 90 ? 15.649 -11.296 -36.878 1.00 94.75 90 GLU A N 1
ATOM 670 C CA . GLU A 1 90 ? 15.217 -12.619 -36.397 1.00 94.75 90 GLU A CA 1
ATOM 671 C C . GLU A 1 90 ? 16.340 -13.370 -35.665 1.00 94.75 90 GLU A C 1
ATOM 673 O O . GLU A 1 90 ? 16.094 -13.977 -34.622 1.00 94.75 90 GLU A O 1
ATOM 678 N N . LEU A 1 91 ? 17.578 -13.302 -36.171 1.00 93.25 91 LEU A N 1
ATOM 679 C CA . LEU A 1 91 ? 18.749 -13.893 -35.511 1.00 93.25 91 LEU A CA 1
ATOM 680 C C . LEU A 1 91 ? 19.080 -13.183 -34.192 1.00 93.25 91 LEU A C 1
ATOM 682 O O . LEU A 1 91 ? 19.365 -13.838 -33.189 1.00 93.25 91 LEU A O 1
ATOM 686 N N . LEU A 1 92 ? 19.009 -11.848 -34.169 1.00 93.25 92 LEU A N 1
ATOM 687 C CA . LEU A 1 92 ? 19.188 -11.069 -32.942 1.00 93.25 92 LEU A CA 1
ATOM 688 C C . LEU A 1 92 ? 18.108 -11.393 -31.906 1.00 93.25 92 LEU A C 1
ATOM 690 O O . LEU A 1 92 ? 18.431 -11.517 -30.730 1.00 93.25 92 LEU A O 1
ATOM 694 N N . LEU A 1 93 ? 16.856 -11.564 -32.336 1.00 92.69 93 LEU A N 1
ATOM 695 C CA . LEU A 1 93 ? 15.742 -11.944 -31.470 1.00 92.69 93 LEU A CA 1
ATOM 696 C C . LEU A 1 93 ? 15.896 -13.380 -30.951 1.00 92.69 93 LEU A C 1
ATOM 698 O O . LEU A 1 93 ? 15.595 -13.647 -29.796 1.00 92.69 93 LEU A O 1
ATOM 702 N N . SER A 1 94 ? 16.428 -14.290 -31.771 1.00 92.75 94 SER A N 1
ATOM 703 C CA . SER A 1 94 ? 16.747 -15.662 -31.358 1.00 92.75 94 SER A CA 1
ATOM 704 C C . SER A 1 94 ? 17.798 -15.711 -30.255 1.00 92.75 94 SER A C 1
ATOM 706 O O . SER A 1 94 ? 17.691 -16.546 -29.360 1.00 92.75 94 SER A O 1
ATOM 708 N N . ARG A 1 95 ? 18.815 -14.840 -30.324 1.00 90.81 95 ARG A N 1
ATOM 709 C CA . ARG A 1 95 ? 19.868 -14.740 -29.304 1.00 90.81 95 ARG A CA 1
ATOM 710 C C . ARG A 1 95 ? 19.387 -14.002 -28.061 1.00 90.81 95 ARG A C 1
ATOM 712 O O . ARG A 1 95 ? 19.670 -14.447 -26.960 1.00 90.81 95 ARG A O 1
ATOM 719 N N . CYS A 1 96 ? 18.736 -12.860 -28.258 1.00 90.38 96 CYS A N 1
ATOM 720 C CA . CYS A 1 96 ? 18.355 -11.937 -27.199 1.00 90.38 96 CYS A CA 1
ATOM 721 C C . CYS A 1 96 ? 16.844 -11.715 -27.208 1.00 90.38 96 CYS A C 1
ATOM 723 O O . CYS A 1 96 ? 16.388 -10.630 -27.594 1.00 90.38 96 CYS A O 1
ATOM 725 N N . PRO A 1 97 ? 16.057 -12.730 -26.807 1.00 88.44 97 PRO A N 1
ATOM 726 C CA . PRO A 1 97 ? 14.609 -12.683 -26.928 1.00 88.44 97 PRO A CA 1
ATOM 727 C C . PRO A 1 97 ? 14.001 -11.587 -26.066 1.00 88.44 97 PRO A C 1
ATOM 729 O O . PRO A 1 97 ? 12.965 -11.067 -26.452 1.00 88.44 97 PRO A O 1
ATOM 732 N N . ASP A 1 98 ? 14.641 -11.198 -24.955 1.00 86.12 98 ASP A N 1
ATOM 733 C CA . ASP A 1 98 ? 14.119 -10.215 -24.001 1.00 86.12 98 ASP A CA 1
ATOM 734 C C . ASP A 1 98 ? 14.669 -8.791 -24.152 1.00 86.12 98 ASP A C 1
ATOM 736 O O . ASP A 1 98 ? 14.128 -7.850 -23.560 1.00 86.12 98 ASP A O 1
ATOM 740 N N . ALA A 1 99 ? 15.647 -8.580 -25.035 1.00 88.25 99 ALA A N 1
ATOM 741 C CA . ALA A 1 99 ? 16.225 -7.265 -25.273 1.00 88.25 99 ALA A CA 1
ATOM 742 C C . ALA A 1 99 ? 15.217 -6.301 -25.934 1.00 88.25 99 ALA A C 1
ATOM 744 O O . ALA A 1 99 ? 14.878 -6.418 -27.115 1.00 88.25 99 ALA A O 1
ATOM 745 N N . ARG A 1 100 ? 14.786 -5.270 -25.191 1.00 86.88 100 ARG A N 1
ATOM 746 C CA . ARG A 1 100 ? 13.786 -4.276 -25.634 1.00 86.88 100 ARG A CA 1
ATOM 747 C C . ARG A 1 100 ? 14.138 -3.596 -26.962 1.00 86.88 100 ARG A C 1
ATOM 749 O O . ARG A 1 100 ? 13.265 -3.461 -27.817 1.00 86.88 100 ARG A O 1
ATOM 756 N N . ALA A 1 101 ? 15.397 -3.198 -27.160 1.00 87.88 101 ALA A N 1
ATOM 757 C CA . ALA A 1 101 ? 15.840 -2.573 -28.410 1.00 87.88 101 ALA A CA 1
ATOM 758 C C . ALA A 1 101 ? 15.664 -3.498 -29.630 1.00 87.88 101 ALA A C 1
ATOM 760 O O . ALA A 1 101 ? 15.295 -3.033 -30.708 1.00 87.88 101 ALA A O 1
ATOM 761 N N . VAL A 1 102 ? 15.859 -4.810 -29.449 1.00 90.88 102 VAL A N 1
ATOM 762 C CA . VAL A 1 102 ? 15.655 -5.818 -30.499 1.00 90.88 102 VAL A CA 1
ATOM 763 C C . VAL A 1 102 ? 14.162 -6.032 -30.750 1.00 90.88 102 VAL A C 1
ATOM 765 O O . VAL A 1 102 ? 13.740 -5.967 -31.901 1.00 90.88 102 VAL A O 1
ATOM 768 N N . LYS A 1 103 ? 13.344 -6.185 -29.695 1.00 89.69 103 LYS A N 1
ATOM 769 C CA . LYS A 1 103 ? 11.875 -6.305 -29.812 1.00 89.69 103 LYS A CA 1
ATOM 770 C C . LYS A 1 103 ? 11.251 -5.113 -30.546 1.00 89.69 103 LYS A C 1
ATOM 772 O O . LYS A 1 103 ? 10.401 -5.298 -31.412 1.00 89.69 103 LYS A O 1
ATOM 777 N N . LYS A 1 104 ? 11.693 -3.887 -30.239 1.00 88.31 104 LYS A N 1
ATOM 778 C CA . LYS A 1 104 ? 11.215 -2.655 -30.893 1.00 88.31 104 LYS A CA 1
ATOM 779 C C . LYS A 1 104 ? 11.491 -2.677 -32.398 1.00 88.31 104 LYS A C 1
ATOM 781 O O . LYS A 1 104 ? 10.604 -2.373 -33.191 1.00 88.31 104 LYS A O 1
ATOM 786 N N . LEU A 1 105 ? 12.702 -3.071 -32.786 1.00 90.06 105 LEU A N 1
ATOM 787 C CA . LEU A 1 105 ? 13.096 -3.177 -34.188 1.00 90.06 105 LEU A CA 1
ATOM 788 C C . LEU A 1 105 ? 12.384 -4.339 -34.906 1.00 90.06 105 LEU A C 1
ATOM 790 O O . LEU A 1 105 ? 11.973 -4.193 -36.055 1.00 90.06 105 LEU A O 1
ATOM 794 N N . ALA A 1 106 ? 12.186 -5.471 -34.227 1.00 92.62 106 ALA A N 1
ATOM 795 C CA . ALA A 1 106 ? 11.409 -6.600 -34.737 1.00 92.62 106 ALA A CA 1
ATOM 796 C C . ALA A 1 106 ? 9.959 -6.190 -35.038 1.00 92.62 106 ALA A C 1
ATOM 798 O O . ALA A 1 106 ? 9.464 -6.444 -36.136 1.00 92.62 106 ALA A O 1
ATOM 799 N N . ALA A 1 107 ? 9.322 -5.454 -34.122 1.00 90.38 107 ALA A N 1
ATOM 800 C CA . ALA A 1 107 ? 7.976 -4.922 -34.309 1.00 90.38 107 ALA A CA 1
ATOM 801 C C . ALA A 1 107 ? 7.885 -3.952 -35.502 1.00 90.38 107 ALA A C 1
ATOM 803 O O . ALA A 1 107 ? 6.953 -4.051 -36.296 1.00 90.38 107 ALA A O 1
ATOM 804 N N . GLN A 1 108 ? 8.874 -3.065 -35.689 1.00 89.38 108 GLN A N 1
ATOM 805 C CA . GLN A 1 108 ? 8.942 -2.166 -36.855 1.00 89.38 108 GLN A CA 1
ATOM 806 C C . GLN A 1 108 ? 9.012 -2.921 -38.191 1.00 89.38 108 GLN A C 1
ATOM 808 O O . GLN A 1 108 ? 8.513 -2.435 -39.202 1.00 89.38 108 GLN A O 1
ATOM 813 N N . LEU A 1 109 ? 9.612 -4.113 -38.197 1.00 90.19 109 LEU A N 1
ATOM 814 C CA . LEU A 1 109 ? 9.710 -4.975 -39.374 1.00 90.19 109 LEU A CA 1
ATOM 815 C C . LEU A 1 109 ? 8.555 -5.986 -39.485 1.00 90.19 109 LEU A C 1
ATOM 817 O O . LEU A 1 109 ? 8.541 -6.778 -40.426 1.00 90.19 109 LEU A O 1
ATOM 821 N N . GLY A 1 110 ? 7.590 -5.978 -38.559 1.00 90.50 110 GLY A N 1
ATOM 822 C CA . GLY A 1 110 ? 6.481 -6.935 -38.527 1.00 90.50 110 GLY A CA 1
ATOM 823 C C . GLY A 1 110 ? 6.934 -8.375 -38.270 1.00 90.50 110 GLY A C 1
ATOM 824 O O . GLY A 1 110 ? 6.466 -9.292 -38.945 1.00 90.50 110 GLY A O 1
ATOM 825 N N . ILE A 1 111 ? 7.904 -8.564 -37.373 1.00 91.44 111 ILE A N 1
ATOM 826 C CA . ILE A 1 111 ? 8.378 -9.869 -36.895 1.00 91.44 111 ILE A CA 1
ATOM 827 C C . ILE A 1 111 ? 7.761 -10.103 -35.513 1.00 91.44 111 ILE A C 1
ATOM 829 O O . ILE A 1 111 ? 8.108 -9.402 -34.564 1.00 91.44 111 ILE A O 1
ATOM 833 N N . GLU A 1 112 ? 6.847 -11.069 -35.408 1.00 82.00 112 GLU A N 1
ATOM 834 C CA . GLU A 1 112 ? 6.219 -11.449 -34.131 1.00 82.00 112 GLU A CA 1
ATOM 835 C C . GLU A 1 112 ? 6.976 -12.590 -33.441 1.00 82.00 112 GLU A C 1
ATOM 837 O O . GLU A 1 112 ? 7.220 -12.534 -32.238 1.00 82.00 112 GLU A O 1
ATOM 842 N N . GLU A 1 113 ? 7.417 -13.587 -34.213 1.00 83.06 113 GLU A N 1
ATOM 843 C CA . GLU A 1 113 ? 8.169 -14.744 -33.727 1.00 83.06 113 GLU A CA 1
ATOM 844 C C . GLU A 1 113 ? 9.397 -15.001 -34.606 1.00 83.06 113 GLU A C 1
ATOM 846 O O . GLU A 1 113 ? 9.414 -14.693 -35.801 1.00 83.06 113 GLU A O 1
ATOM 851 N N . THR A 1 114 ? 10.444 -15.569 -34.005 1.00 87.50 114 THR A N 1
ATOM 852 C CA . THR A 1 114 ? 11.643 -15.994 -34.732 1.00 87.50 114 THR A CA 1
ATOM 853 C C . THR A 1 114 ? 11.504 -17.437 -35.208 1.00 87.50 114 THR A C 1
ATOM 855 O O . THR A 1 114 ? 10.941 -18.288 -34.523 1.00 87.50 114 THR A O 1
ATOM 858 N N . ARG A 1 115 ? 12.043 -17.728 -36.395 1.00 91.50 115 ARG A N 1
ATOM 859 C CA . ARG A 1 115 ? 12.107 -19.092 -36.951 1.00 91.50 115 ARG A CA 1
ATOM 860 C C . ARG A 1 115 ? 13.295 -19.889 -36.410 1.00 91.50 115 ARG A C 1
ATOM 862 O O . ARG A 1 115 ? 13.413 -21.079 -36.693 1.00 91.50 115 ARG A O 1
ATOM 869 N N . PHE A 1 116 ? 14.195 -19.224 -35.692 1.00 90.81 116 PHE A N 1
ATOM 870 C CA . PHE A 1 116 ? 15.416 -19.807 -35.157 1.00 90.81 116 PHE A CA 1
ATOM 871 C C . PHE A 1 116 ? 15.217 -20.242 -33.699 1.00 90.81 116 PHE A C 1
ATOM 873 O O . PHE A 1 116 ? 14.491 -19.577 -32.959 1.00 90.81 116 PHE A O 1
ATOM 880 N N . PRO A 1 117 ? 15.837 -21.354 -33.267 1.00 88.19 117 PRO A N 1
ATOM 881 C CA . PRO A 1 117 ? 15.747 -21.798 -31.885 1.00 88.19 117 PRO A CA 1
ATOM 882 C C . PRO A 1 117 ? 16.512 -20.853 -30.949 1.00 88.19 117 PRO A C 1
ATOM 884 O O . PRO A 1 117 ? 17.675 -20.519 -31.179 1.00 88.19 117 PRO A O 1
ATOM 887 N N . THR A 1 118 ? 15.872 -20.463 -29.851 1.00 88.94 118 THR A N 1
ATOM 888 C CA . THR A 1 118 ? 16.520 -19.737 -28.754 1.00 88.94 118 THR A CA 1
ATOM 889 C C . THR A 1 118 ? 17.207 -20.725 -27.817 1.00 88.94 118 THR A C 1
ATOM 891 O O . THR A 1 118 ? 16.541 -21.434 -27.065 1.00 88.94 118 THR A O 1
ATOM 894 N N . GLU A 1 119 ? 18.539 -20.769 -27.856 1.00 83.81 119 GLU A N 1
ATOM 895 C CA . GLU A 1 119 ? 19.345 -21.635 -26.981 1.00 83.81 119 GLU A CA 1
ATOM 896 C C . GLU A 1 119 ? 19.567 -21.024 -25.585 1.00 83.81 119 GLU A C 1
ATOM 898 O O . GLU A 1 119 ? 19.500 -21.736 -24.587 1.00 83.81 119 GLU A O 1
ATOM 903 N N . HIS A 1 120 ? 19.780 -19.703 -25.517 1.00 84.44 120 HIS A N 1
ATOM 904 C CA . HIS A 1 120 ? 20.118 -18.959 -24.294 1.00 84.44 120 HIS A CA 1
ATOM 905 C C . HIS A 1 120 ? 19.127 -17.810 -24.054 1.00 84.44 120 HIS A C 1
ATOM 907 O O . HIS A 1 120 ? 19.416 -16.667 -24.412 1.00 84.44 120 HIS A O 1
ATOM 913 N N . PRO A 1 121 ? 17.936 -18.079 -23.492 1.00 84.81 121 PRO A N 1
ATOM 914 C CA . PRO A 1 121 ? 16.899 -17.060 -23.321 1.00 84.81 121 PRO A CA 1
ATOM 915 C C . PRO A 1 121 ? 17.295 -15.911 -22.379 1.00 84.81 121 PRO A C 1
ATOM 917 O O . PRO A 1 121 ? 16.724 -14.830 -22.458 1.00 84.81 121 PRO A O 1
ATOM 920 N N . GLU A 1 122 ? 18.266 -16.127 -21.494 1.00 85.62 122 GLU A N 1
ATOM 921 C CA . GLU A 1 122 ? 18.767 -15.152 -20.522 1.00 85.62 122 GLU A CA 1
ATOM 922 C C . GLU A 1 122 ? 19.768 -14.124 -21.084 1.00 85.62 122 GLU A C 1
ATOM 924 O O . GLU A 1 122 ? 20.139 -13.170 -20.378 1.00 85.62 122 GLU A O 1
ATOM 929 N N . GLU A 1 123 ? 20.245 -14.336 -22.313 1.00 87.94 123 GLU A N 1
ATOM 930 C CA . GLU A 1 123 ? 21.253 -13.506 -22.965 1.00 87.94 123 GLU A CA 1
ATOM 931 C C . GLU A 1 123 ? 20.634 -12.208 -23.495 1.00 87.94 123 GLU A C 1
ATOM 933 O O . GLU A 1 123 ? 19.742 -12.220 -24.331 1.00 87.94 123 GLU A O 1
ATOM 938 N N . ASP A 1 124 ? 21.171 -11.063 -23.076 1.00 89.12 124 ASP A N 1
ATOM 939 C CA . ASP A 1 124 ? 20.719 -9.744 -23.547 1.00 89.12 124 ASP A CA 1
ATOM 940 C C . ASP A 1 124 ? 21.781 -9.040 -24.406 1.00 89.12 124 ASP A C 1
ATOM 942 O O . ASP A 1 124 ? 21.536 -7.967 -24.970 1.00 89.12 124 ASP A O 1
ATOM 946 N N . CYS A 1 125 ? 22.997 -9.592 -24.498 1.00 92.00 125 CYS A N 1
ATOM 947 C CA . CYS A 1 125 ? 24.088 -8.996 -25.251 1.00 92.00 125 CYS A CA 1
ATOM 948 C C . CYS A 1 125 ? 24.038 -9.399 -26.730 1.00 92.00 125 CYS A C 1
ATOM 950 O O . CYS A 1 125 ? 24.360 -10.525 -27.112 1.00 92.00 125 CYS A O 1
ATOM 952 N N . ILE A 1 126 ? 23.761 -8.417 -27.591 1.00 92.88 126 ILE A N 1
ATOM 953 C CA . ILE A 1 126 ? 23.769 -8.575 -29.057 1.00 92.88 126 ILE A CA 1
ATOM 954 C C . ILE A 1 126 ? 25.176 -8.558 -29.682 1.00 92.88 126 ILE A C 1
ATOM 956 O O . ILE A 1 126 ? 25.311 -8.456 -30.898 1.00 92.88 126 ILE A O 1
ATOM 960 N N . LEU A 1 127 ? 26.238 -8.575 -28.867 1.00 93.69 127 LEU A N 1
ATOM 961 C CA . LEU A 1 127 ? 27.639 -8.551 -29.314 1.00 93.69 127 LEU A CA 1
ATOM 962 C C . LEU A 1 127 ? 27.985 -7.382 -30.267 1.00 93.69 127 LEU A C 1
ATOM 964 O O . LEU A 1 127 ? 28.844 -7.499 -31.137 1.00 93.69 127 LEU A O 1
ATOM 968 N N . CYS A 1 128 ? 27.355 -6.219 -30.075 1.00 94.12 128 CYS A N 1
ATOM 969 C CA . CYS A 1 128 ? 27.547 -5.031 -30.920 1.00 94.12 128 CYS A CA 1
ATOM 970 C C . CYS A 1 128 ? 28.927 -4.362 -30.778 1.00 94.12 128 CYS A C 1
ATOM 972 O O . CYS A 1 128 ? 29.288 -3.510 -31.594 1.00 94.12 128 CYS A O 1
ATOM 974 N N . GLY A 1 129 ? 29.672 -4.685 -29.717 1.00 94.19 129 GLY A N 1
ATOM 975 C CA . GLY A 1 129 ? 31.010 -4.149 -29.456 1.00 94.19 129 GLY A CA 1
ATOM 976 C C . GLY A 1 129 ? 31.063 -2.652 -29.148 1.00 94.19 129 GLY A C 1
ATOM 977 O O . GLY A 1 129 ? 32.153 -2.093 -29.132 1.00 94.19 129 GLY A O 1
ATOM 978 N N . LEU A 1 130 ? 29.924 -1.988 -28.920 1.00 94.81 130 LEU A N 1
ATOM 979 C CA . LEU A 1 130 ? 29.885 -0.565 -28.562 1.00 94.81 130 LEU A CA 1
ATOM 980 C C . LEU A 1 130 ? 30.585 -0.302 -27.221 1.00 94.81 130 LEU A C 1
ATOM 982 O O . LEU A 1 130 ? 31.386 0.613 -27.114 1.00 94.81 130 LEU A O 1
ATOM 986 N N . CYS A 1 131 ? 30.362 -1.160 -26.225 1.00 93.75 131 CYS A N 1
ATOM 987 C CA . CYS A 1 131 ? 31.021 -1.073 -24.920 1.00 93.75 131 CYS A CA 1
ATOM 988 C C . CYS A 1 131 ? 32.541 -1.301 -24.982 1.00 93.75 131 CYS A C 1
ATOM 990 O O . CYS A 1 131 ? 33.287 -0.618 -24.288 1.00 93.75 131 CYS A O 1
ATOM 992 N N . VAL A 1 132 ? 32.992 -2.239 -25.823 1.00 95.00 132 VAL A N 1
ATOM 993 C CA . VAL A 1 132 ? 34.417 -2.537 -26.042 1.00 95.00 132 VAL A CA 1
ATOM 994 C C . VAL A 1 132 ? 35.095 -1.349 -26.723 1.00 95.00 132 VAL A C 1
ATOM 996 O O . VAL A 1 132 ? 36.103 -0.858 -26.229 1.00 95.00 132 VAL A O 1
ATOM 999 N N . ARG A 1 133 ? 34.487 -0.814 -27.791 1.00 95.31 133 ARG A N 1
ATOM 1000 C CA . ARG A 1 133 ? 34.987 0.388 -28.471 1.00 95.31 133 ARG A CA 1
ATOM 1001 C C . ARG A 1 133 ? 34.977 1.612 -27.571 1.00 95.31 133 ARG A C 1
ATOM 1003 O O . ARG A 1 133 ? 35.965 2.314 -27.544 1.00 95.31 133 ARG A O 1
ATOM 1010 N N . ALA A 1 134 ? 33.941 1.837 -26.767 1.00 94.62 134 ALA A N 1
ATOM 1011 C CA . ALA A 1 134 ? 33.950 2.937 -25.801 1.00 94.62 134 ALA A CA 1
ATOM 1012 C C . ALA A 1 134 ? 35.106 2.814 -24.788 1.00 94.62 134 ALA A C 1
ATOM 1014 O O . ALA A 1 134 ? 35.731 3.809 -24.431 1.00 94.62 134 ALA A O 1
ATOM 1015 N N . CYS A 1 135 ? 35.431 1.594 -24.351 1.00 93.75 135 CYS A N 1
ATOM 1016 C CA . CYS A 1 135 ? 36.569 1.348 -23.463 1.00 93.75 135 CYS A CA 1
ATOM 1017 C C . CYS A 1 135 ? 37.927 1.634 -24.135 1.00 93.75 135 CYS A C 1
ATOM 1019 O O . CYS A 1 135 ? 38.845 2.111 -23.464 1.00 93.75 135 CYS A O 1
ATOM 1021 N N . HIS A 1 136 ? 38.038 1.373 -25.440 1.00 94.06 136 HIS A N 1
ATOM 1022 C CA . HIS A 1 136 ? 39.238 1.618 -26.243 1.00 94.06 136 HIS A CA 1
ATOM 1023 C C . HIS A 1 136 ? 39.344 3.076 -26.726 1.00 94.06 136 HIS A C 1
ATOM 1025 O O . HIS A 1 136 ? 40.279 3.784 -26.369 1.00 94.06 136 HIS A O 1
ATOM 1031 N N . ASP A 1 137 ? 38.362 3.545 -27.494 1.00 92.94 137 ASP A N 1
ATOM 1032 C CA . ASP A 1 137 ? 38.370 4.824 -28.209 1.00 92.94 137 ASP A CA 1
ATOM 1033 C C . ASP A 1 137 ? 38.329 6.021 -27.239 1.00 92.94 137 ASP A C 1
ATOM 1035 O O . ASP A 1 137 ? 39.017 7.020 -27.458 1.00 92.94 137 ASP A O 1
ATOM 1039 N N . ILE A 1 138 ? 37.545 5.920 -26.156 1.00 92.31 138 ILE A N 1
ATOM 1040 C CA . ILE A 1 138 ? 37.283 7.040 -25.236 1.00 92.31 138 ILE A CA 1
ATOM 1041 C C . ILE A 1 138 ? 38.200 6.975 -24.015 1.00 92.31 138 ILE A C 1
ATOM 1043 O O . ILE A 1 138 ? 38.981 7.894 -23.778 1.00 92.31 138 ILE A O 1
ATOM 1047 N N . GLU A 1 139 ? 38.123 5.891 -23.239 1.00 89.25 139 GLU A N 1
ATOM 1048 C CA . GLU A 1 139 ? 38.897 5.765 -21.994 1.00 89.25 139 GLU A CA 1
ATOM 1049 C C . GLU A 1 139 ? 40.333 5.282 -22.215 1.00 89.25 139 GLU A C 1
ATOM 1051 O O . GLU A 1 139 ? 41.177 5.517 -21.353 1.00 89.25 139 GLU A O 1
ATOM 1056 N N . LYS A 1 140 ? 40.622 4.618 -23.345 1.00 91.19 140 LYS A N 1
ATOM 1057 C CA . LYS A 1 140 ? 41.945 4.055 -23.680 1.00 91.19 140 LYS A CA 1
ATOM 1058 C C . LYS A 1 140 ? 42.487 3.085 -22.628 1.00 91.19 140 LYS A C 1
ATOM 1060 O O . LYS A 1 140 ? 43.682 3.078 -22.336 1.00 91.19 140 LYS A O 1
ATOM 1065 N N . LYS A 1 141 ? 41.591 2.290 -22.033 1.00 88.62 141 LYS A N 1
ATOM 1066 C CA . LYS A 1 141 ? 41.930 1.325 -20.971 1.00 88.62 141 LYS A CA 1
ATOM 1067 C C . LYS A 1 141 ? 41.950 -0.126 -21.443 1.00 88.62 141 LYS A C 1
ATOM 1069 O O . LYS A 1 141 ? 42.621 -0.939 -20.821 1.00 88.62 141 LYS A O 1
ATOM 1074 N N . ASP A 1 142 ? 41.198 -0.462 -22.494 1.00 91.31 142 ASP A N 1
ATOM 1075 C CA . ASP A 1 142 ? 41.153 -1.815 -23.082 1.00 91.31 142 ASP A CA 1
ATOM 1076 C C . ASP A 1 142 ? 40.812 -2.949 -22.097 1.00 91.31 142 ASP A C 1
ATOM 1078 O O . ASP A 1 142 ? 41.198 -4.104 -22.263 1.00 91.31 142 ASP A O 1
ATOM 1082 N N . VAL A 1 143 ? 40.043 -2.624 -21.058 1.00 91.56 143 VAL A N 1
ATOM 1083 C CA . VAL A 1 143 ? 39.663 -3.577 -20.005 1.00 91.56 143 VAL A CA 1
ATOM 1084 C C . VAL A 1 143 ? 38.541 -4.512 -20.463 1.00 91.56 143 VAL A C 1
ATOM 1086 O O . VAL A 1 143 ? 38.494 -5.675 -20.059 1.00 91.56 143 VAL A O 1
ATOM 1089 N N . LEU A 1 144 ? 37.623 -4.014 -21.297 1.00 92.88 144 LEU A N 1
ATOM 1090 C CA . LEU A 1 144 ? 36.514 -4.796 -21.842 1.00 92.88 144 LEU A CA 1
ATOM 1091 C C . LEU A 1 144 ? 36.885 -5.395 -23.192 1.00 92.88 144 LEU A C 1
ATOM 1093 O O . LEU A 1 144 ? 37.300 -4.678 -24.096 1.00 92.88 144 LEU A O 1
ATOM 1097 N N . GLY A 1 145 ? 36.628 -6.690 -23.362 1.00 92.88 145 GLY A N 1
ATOM 1098 C CA . GLY A 1 145 ? 36.901 -7.396 -24.608 1.00 92.88 145 GLY A CA 1
ATOM 1099 C C . GLY A 1 145 ? 35.873 -8.472 -24.930 1.00 92.88 145 GLY A C 1
ATOM 1100 O O . GLY A 1 145 ? 34.989 -8.801 -24.136 1.00 92.88 145 GLY A O 1
ATOM 1101 N N . PHE A 1 146 ? 35.997 -9.033 -26.132 1.00 93.06 146 PHE A N 1
ATOM 1102 C CA . PHE A 1 146 ? 35.285 -10.250 -26.501 1.00 93.06 146 PHE A CA 1
ATOM 1103 C C . PHE A 1 146 ? 36.098 -11.469 -26.074 1.00 93.06 146 PHE A C 1
ATOM 1105 O O . PHE A 1 146 ? 37.249 -11.615 -26.481 1.00 93.06 146 PHE A O 1
ATOM 1112 N N . VAL A 1 147 ? 35.477 -12.365 -25.315 1.00 90.94 147 VAL A N 1
ATOM 1113 C CA . VAL A 1 147 ? 36.079 -13.626 -24.873 1.00 90.94 147 VAL A CA 1
ATOM 1114 C C . VAL A 1 147 ? 35.280 -14.792 -25.444 1.00 90.94 147 VAL A C 1
ATOM 1116 O O . VAL A 1 147 ? 34.062 -14.703 -25.613 1.00 90.94 147 VAL A O 1
ATOM 1119 N N . GLY A 1 148 ? 35.981 -15.878 -25.764 1.00 88.31 148 GLY A N 1
ATOM 1120 C CA . GLY A 1 148 ? 35.404 -17.066 -26.384 1.00 88.31 148 GLY A CA 1
ATOM 1121 C C . GLY A 1 148 ? 35.259 -16.952 -27.902 1.00 88.31 148 GLY A C 1
ATOM 1122 O O . GLY A 1 148 ? 35.643 -15.970 -28.543 1.00 88.31 148 GLY A O 1
ATOM 1123 N N . ARG A 1 149 ? 34.705 -18.004 -28.495 1.00 85.50 149 ARG A N 1
ATOM 1124 C CA . ARG A 1 149 ? 34.300 -18.065 -29.903 1.00 85.50 149 ARG A CA 1
ATOM 1125 C C . ARG A 1 149 ? 32.859 -18.548 -29.947 1.00 85.50 149 ARG A C 1
ATOM 1127 O O . ARG A 1 149 ? 32.360 -19.053 -28.950 1.00 85.50 149 ARG A O 1
ATOM 1134 N N . ALA A 1 150 ? 32.186 -18.342 -31.075 1.00 80.06 150 ALA A N 1
ATOM 1135 C CA . ALA A 1 150 ? 30.818 -18.823 -31.257 1.00 80.06 150 ALA A CA 1
ATOM 1136 C C . ALA A 1 150 ? 30.660 -20.278 -30.758 1.00 80.06 150 ALA A C 1
ATOM 1138 O O . ALA A 1 150 ? 31.589 -21.061 -30.970 1.00 80.06 150 ALA A O 1
ATOM 1139 N N . PRO A 1 151 ? 29.528 -20.658 -30.138 1.00 77.25 151 PRO A N 1
ATOM 1140 C CA . PRO A 1 151 ? 28.399 -19.839 -29.662 1.00 77.25 151 PRO A CA 1
ATOM 1141 C C . PRO A 1 151 ? 28.656 -19.127 -28.314 1.00 77.25 151 PRO A C 1
ATOM 1143 O O . PRO A 1 151 ? 27.944 -18.184 -27.975 1.00 77.25 151 PRO A O 1
ATOM 1146 N N . GLU A 1 152 ? 29.722 -19.490 -27.599 1.00 84.69 152 GLU A N 1
ATOM 1147 C CA . GLU A 1 152 ? 30.067 -19.028 -26.239 1.00 84.69 152 GLU A CA 1
ATOM 1148 C C . GLU A 1 152 ? 30.662 -17.608 -26.170 1.00 84.69 152 GLU A C 1
ATOM 1150 O O . GLU A 1 152 ? 31.165 -17.167 -25.134 1.00 84.69 152 GLU A O 1
ATOM 1155 N N . ARG A 1 153 ? 30.656 -16.871 -27.286 1.00 90.31 153 ARG A N 1
ATOM 1156 C CA . ARG A 1 153 ? 31.247 -15.533 -27.347 1.00 90.31 153 ARG A CA 1
ATOM 1157 C C . ARG A 1 153 ? 30.456 -14.570 -26.459 1.00 90.31 153 ARG A C 1
ATOM 1159 O O . ARG A 1 153 ? 29.259 -14.378 -26.672 1.00 90.31 153 ARG A O 1
ATOM 1166 N N . LYS A 1 154 ? 31.153 -13.904 -25.536 1.00 91.62 154 LYS A N 1
ATOM 1167 C CA . LYS A 1 154 ? 30.597 -12.912 -24.601 1.00 91.62 154 LYS A CA 1
ATOM 1168 C C . LYS A 1 154 ? 31.498 -11.686 -24.467 1.00 91.62 154 LYS A C 1
ATOM 1170 O O . LYS A 1 154 ? 32.671 -11.722 -24.840 1.00 91.62 154 LYS A O 1
ATOM 1175 N N . VAL A 1 155 ? 30.939 -10.596 -23.945 1.00 92.88 155 VAL A N 1
ATOM 1176 C CA . VAL A 1 155 ? 31.705 -9.409 -23.542 1.00 92.88 155 VAL A CA 1
ATOM 1177 C C . VAL A 1 155 ? 31.975 -9.494 -22.049 1.00 92.88 155 VAL A C 1
ATOM 1179 O O . VAL A 1 155 ? 31.040 -9.655 -21.270 1.00 92.88 155 VAL A O 1
ATOM 1182 N N . THR A 1 156 ? 33.239 -9.392 -21.659 1.00 92.44 156 THR A N 1
ATOM 1183 C CA . THR A 1 156 ? 33.667 -9.473 -20.258 1.00 92.44 156 THR A CA 1
ATOM 1184 C C . THR A 1 156 ? 35.066 -8.874 -20.096 1.00 92.44 156 THR A C 1
ATOM 1186 O O . THR A 1 156 ? 35.677 -8.429 -21.074 1.00 92.44 156 THR A O 1
ATOM 1189 N N . THR A 1 157 ? 35.558 -8.818 -18.865 1.00 89.50 157 THR A N 1
ATOM 1190 C CA . THR A 1 157 ? 36.937 -8.444 -18.537 1.00 89.50 157 THR A CA 1
ATOM 1191 C C . THR A 1 157 ? 37.881 -9.641 -18.6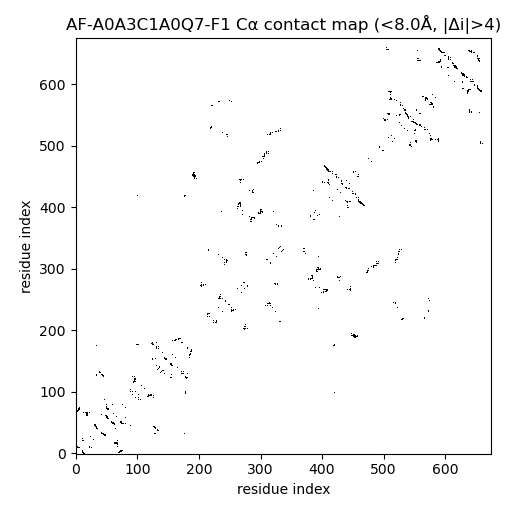76 1.00 89.50 157 THR A C 1
ATOM 1193 O O . THR A 1 157 ? 37.454 -10.791 -18.813 1.00 89.50 157 THR A O 1
ATOM 1196 N N . ALA A 1 158 ? 39.192 -9.395 -18.643 1.00 85.75 158 ALA A N 1
ATOM 1197 C CA . ALA A 1 158 ? 40.179 -10.471 -18.678 1.00 85.75 158 ALA A CA 1
ATOM 1198 C C . ALA A 1 158 ? 39.914 -11.513 -17.570 1.00 85.75 158 ALA A C 1
ATOM 1200 O O . ALA A 1 158 ? 39.764 -11.169 -16.398 1.00 85.75 158 ALA A O 1
ATOM 1201 N N . PHE A 1 159 ? 39.851 -12.790 -17.963 1.00 85.25 159 PHE A N 1
ATOM 1202 C CA . PHE A 1 159 ? 39.583 -13.934 -17.077 1.00 85.25 159 PHE A CA 1
ATOM 1203 C C . PHE A 1 159 ? 38.254 -13.874 -16.298 1.00 85.25 159 PHE A C 1
ATOM 1205 O O . PHE A 1 159 ? 38.118 -14.576 -15.301 1.00 85.25 159 PHE A O 1
ATOM 1212 N N . ASP A 1 160 ? 37.281 -13.060 -16.734 1.00 84.88 160 ASP A N 1
ATOM 1213 C CA . ASP A 1 160 ? 36.035 -12.785 -15.995 1.00 84.88 160 ASP A CA 1
ATOM 1214 C C . ASP A 1 160 ? 36.266 -12.184 -14.588 1.00 84.88 160 ASP A C 1
ATOM 1216 O O . ASP A 1 160 ? 35.411 -12.283 -13.705 1.00 84.88 160 ASP A O 1
ATOM 1220 N N . ILE A 1 161 ? 37.423 -11.547 -14.364 1.00 85.88 161 ILE A N 1
ATOM 1221 C CA . ILE A 1 161 ? 37.779 -10.932 -13.081 1.00 85.88 161 ILE A CA 1
ATOM 1222 C C . ILE A 1 161 ? 37.436 -9.436 -13.126 1.00 85.88 161 ILE A C 1
ATOM 1224 O O . ILE A 1 161 ? 37.908 -8.738 -14.029 1.00 85.88 161 ILE A O 1
ATOM 1228 N N . PRO A 1 162 ? 36.646 -8.908 -12.171 1.00 85.00 162 PRO A N 1
ATOM 1229 C CA . PRO A 1 162 ? 36.407 -7.472 -12.046 1.00 85.00 162 PRO A CA 1
ATOM 1230 C C . PRO A 1 162 ? 37.716 -6.674 -12.005 1.00 85.00 162 PRO A C 1
ATOM 1232 O O . PRO A 1 162 ? 38.565 -6.931 -11.155 1.00 85.00 162 PRO A O 1
ATOM 1235 N N . SER A 1 163 ? 37.867 -5.693 -12.896 1.00 83.81 163 SER A N 1
ATOM 1236 C CA . SER A 1 163 ? 38.984 -4.743 -12.838 1.00 83.81 163 SER A CA 1
ATOM 1237 C C . SER A 1 163 ? 38.614 -3.538 -11.975 1.00 83.81 163 SER A C 1
ATOM 1239 O O . SER A 1 163 ? 37.502 -3.013 -12.087 1.00 83.81 163 SER A O 1
ATOM 1241 N N . GLU A 1 164 ? 39.554 -3.059 -11.159 1.00 84.19 164 GLU A N 1
ATOM 1242 C CA . GLU A 1 164 ? 39.396 -1.823 -10.380 1.00 84.19 164 GLU A CA 1
ATOM 1243 C C . GLU A 1 164 ? 39.136 -0.610 -11.289 1.00 84.19 164 GLU A C 1
ATOM 1245 O O . GLU A 1 164 ? 38.345 0.270 -10.948 1.00 84.19 164 GLU A O 1
ATOM 1250 N N . ASP A 1 165 ? 39.690 -0.629 -12.504 1.00 84.62 165 ASP A N 1
ATOM 1251 C CA . ASP A 1 165 ? 39.507 0.414 -13.515 1.00 84.62 165 ASP A CA 1
ATOM 1252 C C . ASP A 1 165 ? 38.052 0.575 -13.983 1.00 84.62 165 ASP A C 1
ATOM 1254 O O . ASP A 1 165 ? 37.681 1.628 -14.511 1.00 84.62 165 ASP A O 1
ATOM 1258 N N . CYS A 1 166 ? 37.220 -0.459 -13.808 1.00 83.81 166 CYS A N 1
ATOM 1259 C CA . CYS A 1 166 ? 35.817 -0.455 -14.219 1.00 83.81 166 CYS A CA 1
ATOM 1260 C C . CYS A 1 166 ? 34.852 0.061 -13.144 1.00 83.81 166 CYS A C 1
ATOM 1262 O O . CYS A 1 166 ? 33.732 0.430 -13.498 1.00 83.81 166 CYS A O 1
ATOM 1264 N N . VAL A 1 167 ? 35.257 0.118 -11.868 1.00 76.88 167 VAL A N 1
ATOM 1265 C CA . VAL A 1 167 ? 34.337 0.315 -10.728 1.00 76.88 167 VAL A CA 1
ATOM 1266 C C . VAL A 1 167 ? 33.553 1.629 -10.818 1.00 76.88 167 VAL A C 1
ATOM 1268 O O . VAL A 1 167 ? 32.350 1.646 -10.555 1.00 76.88 167 VAL A O 1
ATOM 1271 N N . ASP A 1 168 ? 34.215 2.713 -11.229 1.00 77.44 168 ASP A N 1
ATOM 1272 C CA . ASP A 1 168 ? 33.615 4.053 -11.333 1.00 77.44 168 ASP A CA 1
ATOM 1273 C C . ASP A 1 168 ? 33.716 4.674 -12.737 1.00 77.44 168 ASP A C 1
ATOM 1275 O O . ASP A 1 168 ? 33.262 5.795 -12.947 1.00 77.44 168 ASP A O 1
ATOM 1279 N N . CYS A 1 169 ? 34.267 3.949 -13.715 1.00 86.38 169 CYS A N 1
ATOM 1280 C CA . CYS A 1 169 ? 34.470 4.461 -15.071 1.00 86.38 169 CYS A CA 1
ATOM 1281 C C . CYS A 1 169 ? 33.145 4.672 -15.819 1.00 86.38 169 CYS A C 1
ATOM 1283 O O . CYS A 1 169 ? 32.887 5.757 -16.328 1.00 86.38 169 CYS A O 1
ATOM 1285 N N . ASN A 1 170 ? 32.297 3.637 -15.887 1.00 83.69 170 ASN A N 1
ATOM 1286 C CA . ASN A 1 170 ? 30.972 3.661 -16.524 1.00 83.69 170 ASN A CA 1
ATOM 1287 C C . ASN A 1 170 ? 30.896 4.219 -17.967 1.00 83.69 170 ASN A C 1
ATOM 1289 O O . ASN A 1 170 ? 29.790 4.390 -18.473 1.00 83.69 170 ASN A O 1
ATOM 1293 N N . VAL A 1 171 ? 32.014 4.410 -18.685 1.00 89.00 171 VAL A N 1
ATOM 1294 C CA . VAL A 1 171 ? 32.002 4.967 -20.055 1.00 89.00 171 VAL A CA 1
ATOM 1295 C C . VAL A 1 171 ? 31.142 4.150 -21.015 1.00 89.00 171 VAL A C 1
ATOM 1297 O O . VAL A 1 171 ? 30.486 4.692 -21.891 1.00 89.00 171 VAL A O 1
ATOM 1300 N N . CYS A 1 172 ? 31.122 2.828 -20.846 1.00 89.69 172 CYS A N 1
ATOM 1301 C CA . CYS A 1 172 ? 30.436 1.900 -21.738 1.00 89.69 172 CYS A CA 1
ATOM 1302 C C . CYS A 1 172 ? 28.920 1.845 -21.515 1.00 89.69 172 CYS A C 1
ATOM 1304 O O . CYS A 1 172 ? 28.206 1.323 -22.373 1.00 89.69 172 CYS A O 1
ATOM 1306 N N . VAL A 1 173 ? 28.443 2.362 -20.376 1.00 87.88 173 VAL A N 1
ATOM 1307 C CA . VAL A 1 173 ? 27.035 2.378 -19.976 1.00 87.88 173 VAL A CA 1
ATOM 1308 C C . VAL A 1 173 ? 26.211 3.101 -21.042 1.00 87.88 173 VAL A C 1
ATOM 1310 O O . VAL A 1 173 ? 25.443 2.413 -21.694 1.00 87.88 173 VAL A O 1
ATOM 1313 N N . PRO A 1 174 ? 26.400 4.390 -21.365 1.00 86.12 174 PRO A N 1
ATOM 1314 C CA . PRO A 1 174 ? 25.547 5.083 -22.338 1.00 86.12 174 PRO A CA 1
ATOM 1315 C C . PRO A 1 174 ? 25.473 4.437 -23.734 1.00 86.12 174 PRO A C 1
ATOM 1317 O O . PRO A 1 174 ? 24.475 4.588 -24.433 1.00 86.12 174 PRO A O 1
ATOM 1320 N N . TYR A 1 175 ? 26.493 3.675 -24.140 1.00 89.75 175 TYR A N 1
ATOM 1321 C CA . TYR A 1 175 ? 26.568 3.089 -25.480 1.00 89.75 175 TYR A CA 1
ATOM 1322 C C . TYR A 1 175 ? 25.908 1.713 -25.613 1.00 89.75 175 TYR A C 1
ATOM 1324 O O . TYR A 1 175 ? 25.759 1.222 -26.730 1.00 89.75 175 TYR A O 1
ATOM 1332 N N . CYS A 1 176 ? 25.548 1.026 -24.524 1.00 91.00 176 CYS A N 1
ATOM 1333 C CA . CYS A 1 176 ? 24.958 -0.309 -24.637 1.00 91.00 176 CYS A CA 1
ATOM 1334 C C . CYS A 1 176 ? 23.480 -0.212 -25.068 1.00 91.00 176 CYS A C 1
ATOM 1336 O O . CYS A 1 176 ? 22.676 0.301 -24.300 1.00 91.00 176 CYS A O 1
ATOM 1338 N N . PRO A 1 177 ? 23.059 -0.747 -26.228 1.00 88.00 177 PRO A N 1
ATOM 1339 C CA . PRO A 1 177 ? 21.682 -0.588 -26.712 1.00 88.00 177 PRO A CA 1
ATOM 1340 C C . PRO A 1 177 ? 20.668 -1.478 -25.977 1.00 88.00 177 PRO A C 1
ATOM 1342 O O . PRO A 1 177 ? 19.471 -1.226 -26.031 1.00 88.00 177 PRO A O 1
ATOM 1345 N N . THR A 1 178 ? 21.125 -2.538 -25.306 1.00 88.50 178 THR A N 1
ATOM 1346 C CA . THR A 1 178 ? 20.255 -3.514 -24.627 1.00 88.50 178 THR A CA 1
ATOM 1347 C C . THR A 1 178 ? 20.343 -3.457 -23.105 1.00 88.50 178 THR A C 1
ATOM 1349 O O . THR A 1 178 ? 19.609 -4.170 -22.433 1.00 88.50 178 THR A O 1
ATOM 1352 N N . GLY A 1 179 ? 21.248 -2.648 -22.544 1.00 87.12 179 GLY A N 1
ATOM 1353 C CA . GLY A 1 179 ? 21.524 -2.616 -21.103 1.00 87.12 179 GLY A CA 1
ATOM 1354 C C . GLY A 1 179 ? 22.305 -3.828 -20.564 1.00 87.12 179 GLY A C 1
ATOM 1355 O O . GLY A 1 179 ? 22.707 -3.825 -19.400 1.00 87.12 179 GLY A O 1
ATOM 1356 N N . ALA A 1 180 ? 22.621 -4.822 -21.405 1.00 89.81 180 ALA A N 1
ATOM 1357 C CA . ALA A 1 180 ? 23.328 -6.051 -21.021 1.00 89.81 180 ALA A CA 1
ATOM 1358 C C . ALA A 1 180 ? 24.668 -5.814 -20.305 1.00 89.81 180 ALA A C 1
ATOM 1360 O O . ALA A 1 180 ? 25.101 -6.638 -19.503 1.00 89.81 180 ALA A O 1
ATOM 1361 N N . ILE A 1 181 ? 25.304 -4.665 -20.547 1.00 89.19 181 ILE A N 1
ATOM 1362 C CA . ILE A 1 181 ? 26.561 -4.273 -19.905 1.00 89.19 181 ILE A CA 1
ATOM 1363 C C . ILE A 1 181 ? 26.471 -4.242 -18.372 1.00 89.19 181 ILE A C 1
ATOM 1365 O O . ILE A 1 181 ? 27.459 -4.511 -17.699 1.00 89.19 181 ILE A O 1
ATOM 1369 N N . ALA A 1 182 ? 25.285 -3.995 -17.804 1.00 84.31 182 ALA A N 1
ATOM 1370 C CA . ALA A 1 182 ? 25.090 -3.997 -16.354 1.00 84.31 182 ALA A CA 1
ATOM 1371 C C . ALA A 1 182 ? 25.176 -5.396 -15.718 1.00 84.31 182 ALA A C 1
ATOM 1373 O O . ALA A 1 182 ? 25.250 -5.498 -14.496 1.00 84.31 182 ALA A O 1
ATOM 1374 N N . LYS A 1 183 ? 25.133 -6.468 -16.523 1.00 84.75 183 LYS A N 1
ATOM 1375 C CA . LYS A 1 183 ? 25.309 -7.854 -16.062 1.00 84.75 183 LYS A CA 1
ATOM 1376 C C . LYS A 1 183 ? 26.784 -8.281 -16.028 1.00 84.75 183 LYS A C 1
ATOM 1378 O O . LYS A 1 183 ? 27.081 -9.353 -15.507 1.00 84.75 183 LYS A O 1
ATOM 1383 N N . VAL A 1 184 ? 27.704 -7.480 -16.577 1.00 85.81 184 VAL A N 1
ATOM 1384 C CA . VAL A 1 184 ? 29.134 -7.816 -16.618 1.00 85.81 184 VAL A CA 1
ATOM 1385 C C . VAL A 1 184 ? 29.754 -7.649 -15.222 1.00 85.81 184 VAL A C 1
ATOM 1387 O O . VAL A 1 184 ? 29.596 -6.585 -14.614 1.00 85.81 184 VAL A O 1
ATOM 1390 N N . PRO A 1 185 ? 30.471 -8.665 -14.696 1.00 81.44 185 PRO A N 1
ATOM 1391 C CA . PRO A 1 185 ? 31.128 -8.578 -13.395 1.00 81.44 185 PRO A CA 1
ATOM 1392 C C . PRO A 1 185 ? 32.048 -7.355 -13.282 1.00 81.44 185 PRO A C 1
ATOM 1394 O O . PRO A 1 185 ? 32.852 -7.081 -14.168 1.00 81.44 185 PRO A O 1
ATOM 1397 N N . GLY A 1 186 ? 31.939 -6.619 -12.174 1.00 76.81 186 GLY A N 1
ATOM 1398 C CA . GLY A 1 186 ? 32.765 -5.436 -11.901 1.00 76.81 186 GLY A CA 1
ATOM 1399 C C . GLY A 1 186 ? 32.206 -4.106 -12.406 1.00 76.81 186 GLY A C 1
ATOM 1400 O O . GLY A 1 186 ? 32.695 -3.063 -11.981 1.00 76.81 186 GLY A O 1
ATOM 1401 N N . ILE A 1 187 ? 31.160 -4.111 -13.239 1.00 81.44 187 ILE A N 1
ATOM 1402 C CA . ILE A 1 187 ? 30.483 -2.881 -13.668 1.00 81.44 187 ILE A CA 1
ATOM 1403 C C . ILE A 1 187 ? 29.341 -2.558 -12.706 1.00 81.44 187 ILE A C 1
ATOM 1405 O O . ILE A 1 187 ? 28.416 -3.349 -12.523 1.00 81.44 187 ILE A O 1
ATOM 1409 N N . VAL A 1 188 ? 29.376 -1.363 -12.113 1.00 77.25 188 VAL A N 1
ATOM 1410 C CA . VAL A 1 188 ? 28.323 -0.876 -11.214 1.00 77.25 188 VAL A CA 1
ATOM 1411 C C . VAL A 1 188 ? 27.640 0.337 -11.833 1.00 77.25 188 VAL A C 1
ATOM 1413 O O . VAL A 1 188 ? 28.114 1.470 -11.728 1.00 77.25 188 VAL A O 1
ATOM 1416 N N . VAL A 1 189 ? 26.469 0.109 -12.432 1.00 75.88 189 VAL A N 1
ATOM 1417 C CA . VAL A 1 189 ? 25.632 1.192 -12.963 1.00 75.88 189 VAL A CA 1
ATOM 1418 C C . VAL A 1 189 ? 25.003 1.963 -11.803 1.00 75.88 189 VAL A C 1
ATOM 1420 O O . VAL A 1 189 ? 24.054 1.503 -11.166 1.00 75.88 189 VAL A O 1
ATOM 1423 N N . LYS A 1 190 ? 25.524 3.161 -11.529 1.00 73.06 190 LYS A N 1
ATOM 1424 C CA . LYS A 1 190 ? 24.941 4.098 -10.561 1.00 73.06 190 LYS A CA 1
ATOM 1425 C C . LYS A 1 190 ? 23.980 5.031 -11.292 1.00 73.06 190 LYS A C 1
ATOM 1427 O O . LYS A 1 190 ? 24.393 5.776 -12.171 1.00 73.06 190 LYS A O 1
ATOM 1432 N N . GLY A 1 191 ? 22.701 5.014 -10.925 1.00 78.69 191 GLY A N 1
ATOM 1433 C CA . GLY A 1 191 ? 21.768 6.035 -11.392 1.00 78.69 191 GLY A CA 1
ATOM 1434 C C . GLY A 1 191 ? 21.929 7.352 -10.632 1.00 78.69 191 GLY A C 1
ATOM 1435 O O . GLY A 1 191 ? 22.368 7.394 -9.481 1.00 78.69 191 GLY A O 1
ATOM 1436 N N . VAL A 1 192 ? 21.487 8.440 -11.253 1.00 78.25 192 VAL A N 1
ATOM 1437 C CA . VAL A 1 192 ? 21.533 9.811 -10.703 1.00 78.25 192 VAL A CA 1
ATOM 1438 C C . VAL A 1 192 ? 20.638 10.045 -9.468 1.00 78.25 192 VAL A C 1
ATOM 1440 O O . VAL A 1 192 ? 20.736 11.076 -8.806 1.00 78.25 192 VAL A O 1
ATOM 1443 N N . GLY A 1 193 ? 19.757 9.099 -9.122 1.00 82.12 193 GLY A N 1
ATOM 1444 C CA . GLY A 1 193 ? 18.762 9.230 -8.047 1.00 82.12 193 GLY A CA 1
ATOM 1445 C C . GLY A 1 193 ? 19.169 8.751 -6.658 1.00 82.12 193 GLY A C 1
ATOM 1446 O O . GLY A 1 193 ? 18.327 8.763 -5.757 1.00 82.12 193 GLY A O 1
ATOM 1447 N N . GLY A 1 194 ? 20.408 8.291 -6.467 1.00 86.44 194 GLY A N 1
ATOM 1448 C CA . GLY A 1 194 ? 20.812 7.578 -5.249 1.00 86.44 194 GLY A CA 1
ATOM 1449 C C . GLY A 1 194 ? 20.525 8.334 -3.944 1.00 86.44 194 GLY A C 1
ATOM 1450 O O . GLY A 1 194 ? 20.041 7.737 -2.983 1.00 86.44 194 GLY A O 1
ATOM 1451 N N . LEU A 1 195 ? 20.750 9.655 -3.917 1.00 91.06 195 LEU A N 1
ATOM 1452 C CA . LEU A 1 195 ? 20.477 10.494 -2.743 1.00 91.06 195 LEU A CA 1
ATOM 1453 C C . LEU A 1 195 ? 18.991 10.487 -2.357 1.00 91.06 195 LEU A C 1
ATOM 1455 O O . LEU A 1 195 ? 18.657 10.287 -1.192 1.00 91.06 195 LEU A O 1
ATOM 1459 N N . TRP A 1 196 ? 18.097 10.660 -3.332 1.00 91.94 196 TRP A N 1
ATOM 1460 C CA . TRP A 1 196 ? 16.652 10.693 -3.103 1.00 91.94 196 TRP A CA 1
ATOM 1461 C C . TRP A 1 196 ? 16.100 9.335 -2.668 1.00 91.94 196 TRP A C 1
ATOM 1463 O O . TRP A 1 196 ? 15.234 9.275 -1.797 1.00 91.94 196 TRP A O 1
ATOM 1473 N N . VAL A 1 197 ? 16.634 8.243 -3.223 1.00 92.56 197 VAL A N 1
ATOM 1474 C CA . VAL A 1 197 ? 16.290 6.878 -2.798 1.00 92.56 197 VAL A CA 1
ATOM 1475 C C . VAL A 1 197 ? 16.713 6.644 -1.345 1.00 92.56 197 VAL A C 1
ATOM 1477 O O . VAL A 1 197 ? 15.916 6.145 -0.551 1.00 92.56 197 VAL A O 1
ATOM 1480 N N . ARG A 1 198 ? 17.925 7.061 -0.957 1.00 94.12 198 ARG A N 1
ATOM 1481 C CA . ARG A 1 198 ? 18.399 6.961 0.435 1.00 94.12 198 ARG A CA 1
ATOM 1482 C C . ARG A 1 198 ? 17.586 7.836 1.386 1.00 94.12 198 ARG A C 1
ATOM 1484 O O . ARG A 1 198 ? 17.218 7.372 2.460 1.00 94.12 198 ARG A O 1
ATOM 1491 N N . LEU A 1 199 ? 17.260 9.067 0.987 1.00 95.50 199 LEU A N 1
ATOM 1492 C CA . LEU A 1 199 ? 16.407 9.964 1.771 1.00 95.50 199 LEU A CA 1
ATOM 1493 C C . LEU A 1 199 ? 15.025 9.345 2.002 1.00 95.50 199 LEU A C 1
ATOM 1495 O O . LEU A 1 199 ? 14.538 9.328 3.130 1.00 95.50 199 LEU A O 1
ATOM 1499 N N . ARG A 1 200 ? 14.416 8.772 0.957 1.00 95.12 200 ARG A N 1
ATOM 1500 C CA . ARG A 1 200 ? 13.164 8.022 1.082 1.00 95.12 200 ARG A CA 1
ATOM 1501 C C . ARG A 1 200 ? 13.282 6.885 2.087 1.00 95.12 200 ARG A C 1
ATOM 1503 O O . ARG A 1 200 ? 12.417 6.754 2.948 1.00 95.12 200 ARG A O 1
ATOM 1510 N N . GLN A 1 201 ? 14.304 6.042 1.952 1.00 94.88 201 GLN A N 1
ATOM 1511 C CA . GLN A 1 201 ? 14.517 4.899 2.842 1.00 94.88 201 GLN A CA 1
ATOM 1512 C C . GLN A 1 201 ? 14.691 5.359 4.293 1.00 94.88 201 GLN A C 1
ATOM 1514 O O . GLN A 1 201 ? 14.066 4.796 5.187 1.00 94.88 201 GLN A O 1
ATOM 1519 N N . LEU A 1 202 ? 15.461 6.427 4.520 1.00 96.69 202 LEU A N 1
ATOM 1520 C CA . LEU A 1 202 ? 15.617 7.038 5.837 1.00 96.69 202 LEU A CA 1
ATOM 1521 C C . LEU A 1 202 ? 14.256 7.455 6.409 1.00 96.69 202 LEU A C 1
ATOM 1523 O O . LEU A 1 202 ? 13.914 7.038 7.511 1.00 96.69 202 LEU A O 1
ATOM 1527 N N . VAL A 1 203 ? 13.443 8.192 5.643 1.00 97.06 203 VAL A N 1
ATOM 1528 C CA . VAL A 1 203 ? 12.096 8.610 6.071 1.00 97.06 203 VAL A CA 1
ATOM 1529 C C . VAL A 1 203 ? 11.202 7.404 6.378 1.00 97.06 203 VAL A C 1
ATOM 1531 O O . VAL A 1 203 ? 10.571 7.372 7.435 1.00 97.06 203 VAL A O 1
ATOM 1534 N N . GLN A 1 204 ? 11.180 6.389 5.509 1.00 95.69 204 GLN A N 1
ATOM 1535 C CA . GLN A 1 204 ? 10.409 5.160 5.722 1.00 95.69 204 GLN A CA 1
ATOM 1536 C C . GLN A 1 204 ? 10.789 4.455 7.028 1.00 95.69 204 GLN A C 1
ATOM 1538 O O . GLN A 1 204 ? 9.906 4.060 7.794 1.00 95.69 204 GLN A O 1
ATOM 1543 N N . PHE A 1 205 ? 12.088 4.273 7.283 1.00 96.69 205 PHE A N 1
ATOM 1544 C CA . PHE A 1 205 ? 12.568 3.584 8.478 1.00 96.69 205 PHE A CA 1
ATOM 1545 C C . PHE A 1 205 ? 12.363 4.415 9.739 1.00 96.69 205 PHE A C 1
ATOM 1547 O O . PHE A 1 205 ? 11.939 3.866 10.754 1.00 96.69 205 PHE A O 1
ATOM 1554 N N . SER A 1 206 ? 12.571 5.731 9.677 1.00 97.00 206 SER A N 1
ATOM 1555 C CA . SER A 1 206 ? 12.274 6.636 10.788 1.00 97.00 206 SER A CA 1
ATOM 1556 C C . SER A 1 206 ? 10.786 6.627 11.146 1.00 97.00 206 SER A C 1
ATOM 1558 O O . SER A 1 206 ? 10.447 6.566 12.326 1.00 97.00 206 SER A O 1
ATOM 1560 N N . LEU A 1 207 ? 9.885 6.623 10.158 1.00 96.69 207 LEU A N 1
ATOM 1561 C CA . LEU A 1 207 ? 8.441 6.559 10.402 1.00 96.69 207 LEU A CA 1
ATOM 1562 C C . LEU A 1 207 ? 7.985 5.179 10.885 1.00 96.69 207 LEU A C 1
ATOM 1564 O O . LEU A 1 207 ? 7.130 5.107 11.767 1.00 96.69 207 LEU A O 1
ATOM 1568 N N . LEU A 1 208 ? 8.575 4.086 10.391 1.00 96.00 208 LEU A N 1
ATOM 1569 C CA . LEU A 1 208 ? 8.328 2.752 10.942 1.00 96.00 208 LEU A CA 1
ATOM 1570 C C . LEU A 1 208 ? 8.805 2.659 12.401 1.00 96.00 208 LEU A C 1
ATOM 1572 O O . LEU A 1 208 ? 8.072 2.154 13.249 1.00 96.00 208 LEU A O 1
ATOM 1576 N N . ALA A 1 209 ? 9.992 3.182 12.714 1.00 94.94 209 ALA A N 1
ATOM 1577 C CA . ALA A 1 209 ? 10.513 3.229 14.077 1.00 94.94 209 ALA A CA 1
ATOM 1578 C C . ALA A 1 209 ? 9.618 4.077 14.993 1.00 94.94 209 ALA A C 1
ATOM 1580 O O . ALA A 1 209 ? 9.280 3.635 16.090 1.00 94.94 209 ALA A O 1
ATOM 1581 N N . LEU A 1 210 ? 9.158 5.244 14.524 1.00 93.75 210 LEU A N 1
ATOM 1582 C CA . LEU A 1 210 ? 8.190 6.075 15.240 1.00 93.75 210 LEU A CA 1
ATOM 1583 C C . LEU A 1 210 ? 6.874 5.324 15.473 1.00 93.75 210 LEU A C 1
ATOM 1585 O O . LEU A 1 210 ? 6.351 5.344 16.582 1.00 93.75 210 LEU A O 1
ATOM 1589 N N . PHE A 1 211 ? 6.348 4.627 14.464 1.00 92.75 211 PHE A N 1
ATOM 1590 C CA . PHE A 1 211 ? 5.142 3.813 14.607 1.00 92.75 211 PHE A CA 1
ATOM 1591 C C . PHE A 1 211 ? 5.318 2.730 15.679 1.00 92.75 211 PHE A C 1
ATOM 1593 O O . PHE A 1 211 ? 4.483 2.612 16.576 1.00 92.75 211 PHE A O 1
ATOM 1600 N N . LEU A 1 212 ? 6.415 1.967 15.629 1.00 90.12 212 LEU A N 1
ATOM 1601 C CA . LEU A 1 212 ? 6.714 0.926 16.615 1.00 90.12 212 LEU A CA 1
ATOM 1602 C C . LEU A 1 212 ? 6.910 1.514 18.017 1.00 90.12 212 LEU A C 1
ATOM 1604 O O . LEU A 1 212 ? 6.423 0.936 18.987 1.00 90.12 212 LEU A O 1
ATOM 1608 N N . TYR A 1 213 ? 7.546 2.682 18.125 1.00 87.94 213 TYR A N 1
ATOM 1609 C CA . TYR A 1 213 ? 7.684 3.422 19.376 1.00 87.94 213 TYR A CA 1
ATOM 1610 C C . TYR A 1 213 ? 6.327 3.853 19.941 1.00 87.94 213 TYR A C 1
ATOM 1612 O O . TYR A 1 213 ? 6.072 3.633 21.122 1.00 87.94 213 TYR A O 1
ATOM 1620 N N . LEU A 1 214 ? 5.432 4.416 19.122 1.00 86.81 214 LEU A N 1
ATOM 1621 C CA . LEU A 1 214 ? 4.090 4.818 19.558 1.00 86.81 214 LEU A CA 1
ATOM 1622 C C . LEU A 1 214 ? 3.263 3.609 19.987 1.00 86.81 214 LEU A C 1
ATOM 1624 O O . LEU A 1 214 ? 2.618 3.649 21.035 1.00 86.81 214 LEU A O 1
ATOM 1628 N N . VAL A 1 215 ? 3.337 2.506 19.234 1.00 82.38 215 VAL A N 1
ATOM 1629 C CA . VAL A 1 215 ? 2.733 1.237 19.641 1.00 82.38 215 VAL A CA 1
ATOM 1630 C C . VAL A 1 215 ? 3.326 0.808 20.981 1.00 82.38 215 VAL A C 1
ATOM 1632 O O . VAL A 1 215 ? 2.561 0.545 21.898 1.00 82.38 215 VAL A O 1
ATOM 1635 N N . TYR A 1 216 ? 4.645 0.781 21.159 1.00 79.56 216 TYR A N 1
ATOM 1636 C CA . TYR A 1 216 ? 5.284 0.414 22.428 1.00 79.56 216 TYR A CA 1
ATOM 1637 C C . TYR A 1 216 ? 4.858 1.315 23.600 1.00 79.56 216 TYR A C 1
ATOM 1639 O O . TYR A 1 216 ? 4.515 0.804 24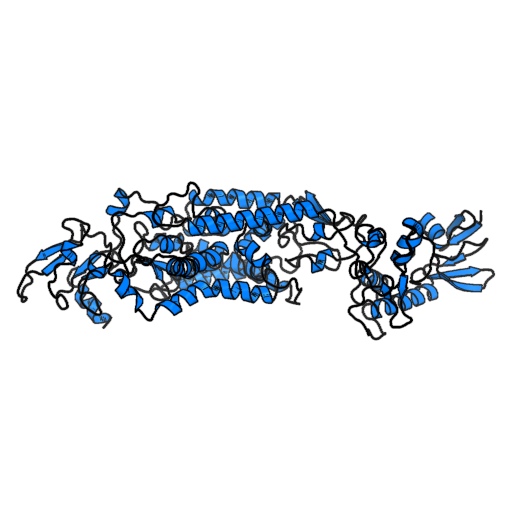.661 1.00 79.56 216 TYR A O 1
ATOM 1647 N N . LYS A 1 217 ? 4.803 2.637 23.393 1.00 78.12 217 LYS A N 1
ATOM 1648 C CA . LYS A 1 217 ? 4.355 3.645 24.369 1.00 78.12 217 LYS A CA 1
ATOM 1649 C C . LYS A 1 217 ? 2.849 3.665 24.612 1.00 78.12 217 LYS A C 1
ATOM 1651 O O . LYS A 1 217 ? 2.397 4.394 25.489 1.00 78.12 217 LYS A O 1
ATOM 1656 N N . THR A 1 218 ? 2.072 2.877 23.873 1.00 69.25 218 THR A N 1
ATOM 1657 C CA . THR A 1 218 ? 0.646 2.654 24.138 1.00 69.25 218 THR A CA 1
ATOM 1658 C C . THR A 1 218 ? 0.494 1.790 25.404 1.00 69.25 218 THR A C 1
ATOM 1660 O O . THR A 1 218 ? 0.101 0.627 25.328 1.00 69.25 218 THR A O 1
ATOM 1663 N N . THR A 1 219 ? 0.869 2.340 26.561 1.00 64.69 219 THR A N 1
ATOM 1664 C CA . THR A 1 219 ? 0.763 1.743 27.901 1.00 64.69 219 THR A CA 1
ATOM 1665 C C . THR A 1 219 ? -0.072 2.629 28.830 1.00 64.69 219 THR A C 1
ATOM 1667 O O . THR A 1 219 ? -0.425 3.756 28.477 1.00 64.69 219 THR A O 1
ATOM 1670 N N . ARG A 1 220 ? -0.429 2.074 29.999 1.00 54.00 220 ARG A N 1
ATOM 1671 C CA . ARG A 1 220 ? -1.459 2.548 30.947 1.00 54.00 220 ARG A CA 1
ATOM 1672 C C . ARG A 1 220 ? -1.419 4.043 31.304 1.00 54.00 220 ARG A C 1
ATOM 1674 O O . ARG A 1 220 ? -2.480 4.589 31.583 1.00 54.00 220 ARG A O 1
ATOM 1681 N N . ASP A 1 221 ? -0.263 4.699 31.237 1.00 50.69 221 ASP A N 1
ATOM 1682 C CA . ASP A 1 221 ? -0.092 6.047 31.795 1.00 50.69 221 ASP A CA 1
ATOM 1683 C C . ASP A 1 221 ? -0.308 7.195 30.800 1.00 50.69 221 ASP A C 1
ATOM 1685 O O . ASP A 1 221 ? -0.153 8.351 31.175 1.00 50.69 221 ASP A O 1
ATOM 1689 N N . GLY A 1 222 ? -0.649 6.927 29.531 1.00 50.19 222 GLY A N 1
ATOM 1690 C CA . GLY A 1 222 ? -1.042 7.977 28.570 1.00 50.19 222 GLY A CA 1
ATOM 1691 C C . GLY A 1 222 ? 0.005 9.077 28.299 1.00 50.19 222 GLY A C 1
ATOM 1692 O O . GLY A 1 222 ? -0.267 10.001 27.541 1.00 50.19 222 GLY A O 1
ATOM 1693 N N . GLY A 1 223 ? 1.206 8.980 28.872 1.00 51.66 223 GLY A N 1
ATOM 1694 C CA . GLY A 1 223 ? 2.211 10.044 28.930 1.00 51.66 223 GLY A CA 1
ATOM 1695 C C . GLY A 1 223 ? 3.083 10.189 27.684 1.00 51.66 223 GLY A C 1
ATOM 1696 O O . GLY A 1 223 ? 4.256 10.537 27.804 1.00 51.66 223 GLY A O 1
ATOM 1697 N N . SER A 1 224 ? 2.569 9.882 26.489 1.00 60.97 224 SER A N 1
ATOM 1698 C CA . SER A 1 224 ? 3.302 10.220 25.266 1.00 60.97 224 SER A CA 1
ATOM 1699 C C . SER A 1 224 ? 2.969 11.657 24.854 1.00 60.97 224 SER A C 1
ATOM 1701 O O . SER A 1 224 ? 1.788 11.977 24.726 1.00 60.97 224 SER A O 1
ATOM 1703 N N . PRO A 1 225 ? 3.968 12.518 24.582 1.00 67.06 225 PRO A N 1
ATOM 1704 C CA . PRO A 1 225 ? 3.718 13.856 24.040 1.00 67.06 225 PRO A CA 1
ATOM 1705 C C . PRO A 1 225 ? 3.088 13.814 22.637 1.00 67.06 225 PRO A C 1
ATOM 1707 O O . PRO A 1 225 ? 2.564 14.817 22.161 1.00 67.06 225 PRO A O 1
ATOM 1710 N N . ILE A 1 226 ? 3.130 12.656 21.966 1.00 79.44 226 ILE A N 1
ATOM 1711 C CA . ILE A 1 226 ? 2.577 12.435 20.632 1.00 79.44 226 ILE A CA 1
ATOM 1712 C C . ILE A 1 226 ? 1.378 11.481 20.746 1.00 79.44 226 ILE A C 1
ATOM 1714 O O . ILE A 1 226 ? 1.486 10.446 21.409 1.00 79.44 226 ILE A O 1
ATOM 1718 N N . PRO A 1 227 ? 0.248 11.748 20.065 1.00 83.44 227 PRO A N 1
ATOM 1719 C CA . PRO A 1 227 ? -0.890 10.838 20.079 1.00 83.44 227 PRO A CA 1
ATOM 1720 C C . PRO A 1 227 ? -0.515 9.427 19.611 1.00 83.44 227 PRO A C 1
ATOM 1722 O O . PRO A 1 227 ? -0.081 9.230 18.479 1.00 83.44 227 PRO A O 1
ATOM 1725 N N . VAL A 1 228 ? -0.748 8.410 20.441 1.00 84.06 228 VAL A N 1
ATOM 1726 C CA . VAL A 1 228 ? -0.403 7.010 20.108 1.00 84.06 228 VAL A CA 1
ATOM 1727 C C . VAL A 1 228 ? -1.155 6.461 18.888 1.00 84.06 228 VAL A C 1
ATOM 1729 O O . VAL A 1 228 ? -0.713 5.510 18.249 1.00 84.06 228 VAL A O 1
ATOM 1732 N N . ASN A 1 229 ? -2.274 7.087 18.523 1.00 87.81 229 ASN A N 1
ATOM 1733 C CA . ASN A 1 229 ? -3.074 6.766 17.345 1.00 87.81 229 ASN A CA 1
ATOM 1734 C C . ASN A 1 229 ? -2.769 7.664 16.130 1.00 87.81 229 ASN A C 1
ATOM 1736 O O . ASN A 1 229 ? -3.565 7.693 15.193 1.00 87.81 229 ASN A O 1
ATOM 1740 N N . LEU A 1 230 ? -1.629 8.372 16.123 1.00 91.62 230 LEU A N 1
ATOM 1741 C CA . LEU A 1 230 ? -1.228 9.325 15.079 1.00 91.62 230 LEU A CA 1
ATOM 1742 C C . LEU A 1 230 ? -1.415 8.773 13.662 1.00 91.62 230 LEU A C 1
ATOM 1744 O O . LEU A 1 230 ? -2.113 9.379 12.858 1.00 91.62 230 LEU A O 1
ATOM 1748 N N . PHE A 1 231 ? -0.852 7.600 13.366 1.00 93.62 231 PHE A N 1
ATOM 1749 C CA . PHE A 1 231 ? -0.909 7.009 12.024 1.00 93.62 231 PHE A CA 1
ATOM 1750 C C . PHE A 1 231 ? -2.336 6.689 11.576 1.00 93.62 231 PHE A C 1
ATOM 1752 O O . PHE A 1 231 ? -2.665 6.890 10.413 1.00 93.62 231 PHE A O 1
ATOM 1759 N N . SER A 1 232 ? -3.200 6.264 12.501 1.00 92.94 232 SER A N 1
ATOM 1760 C CA . SER A 1 232 ? -4.622 6.061 12.218 1.00 92.94 232 SER A CA 1
ATOM 1761 C C . SER A 1 232 ? -5.325 7.389 11.905 1.00 92.94 232 SER A C 1
ATOM 1763 O O . SER A 1 232 ? -6.196 7.423 11.048 1.00 92.94 232 SER A O 1
ATOM 1765 N N . ARG A 1 233 ? -4.941 8.510 12.535 1.00 93.81 233 ARG A N 1
ATOM 1766 C CA . ARG A 1 233 ? -5.534 9.833 12.241 1.00 93.81 233 ARG A CA 1
ATOM 1767 C C . ARG A 1 233 ? -5.200 10.357 10.844 1.00 93.81 233 ARG A C 1
ATOM 1769 O O . ARG A 1 233 ? -5.972 11.140 10.303 1.00 93.81 233 ARG A O 1
ATOM 1776 N N . PHE A 1 234 ? -4.070 9.940 10.275 1.00 95.88 234 PHE A N 1
ATOM 1777 C CA . PHE A 1 234 ? -3.671 10.277 8.907 1.00 95.88 234 PHE A CA 1
ATOM 1778 C C . PHE A 1 234 ? -4.275 9.343 7.847 1.00 95.88 234 PHE A C 1
ATOM 1780 O O . PHE A 1 234 ? -3.991 9.518 6.664 1.00 95.88 234 PHE A O 1
ATOM 1787 N N . ASP A 1 235 ? -5.099 8.371 8.241 1.00 96.69 235 ASP A N 1
ATOM 1788 C CA . ASP A 1 235 ? -5.695 7.399 7.334 1.00 96.69 235 ASP A CA 1
ATOM 1789 C C . ASP A 1 235 ? -6.968 7.951 6.652 1.00 96.69 235 ASP A C 1
ATOM 1791 O O . ASP A 1 235 ? -8.014 8.085 7.302 1.00 96.69 235 ASP A O 1
ATOM 1795 N N . PRO A 1 236 ? -6.932 8.261 5.339 1.00 97.19 236 PRO A N 1
ATOM 1796 C CA . PRO A 1 236 ? -8.087 8.806 4.632 1.00 97.19 236 PRO A CA 1
ATOM 1797 C C . PRO A 1 236 ? -9.212 7.799 4.413 1.00 97.19 236 PRO A C 1
ATOM 1799 O O . PRO A 1 236 ? -10.363 8.221 4.314 1.00 97.19 236 PRO A O 1
ATOM 1802 N N . LEU A 1 237 ? -8.928 6.492 4.354 1.00 97.56 237 LEU A N 1
ATOM 1803 C CA . LEU A 1 237 ? -9.990 5.494 4.243 1.00 97.56 237 LEU A CA 1
ATOM 1804 C C . LEU A 1 237 ? -10.781 5.464 5.544 1.00 97.56 237 LEU A C 1
ATOM 1806 O O . LEU A 1 237 ? -12.006 5.527 5.516 1.00 97.56 237 LEU A O 1
ATOM 1810 N N . MET A 1 238 ? -10.079 5.405 6.672 1.00 96.00 238 MET A N 1
ATOM 1811 C CA . MET A 1 238 ? -10.692 5.370 7.990 1.00 96.00 238 MET A CA 1
ATOM 1812 C C . MET A 1 238 ? -11.485 6.648 8.290 1.00 96.00 238 MET A C 1
ATOM 1814 O O . MET A 1 238 ? -12.592 6.562 8.826 1.00 96.00 238 MET A O 1
ATOM 1818 N N . ALA A 1 239 ? -10.951 7.818 7.918 1.00 97.06 239 ALA A N 1
ATOM 1819 C CA . ALA A 1 239 ? -11.654 9.096 8.017 1.00 97.06 239 ALA A CA 1
ATOM 1820 C C . ALA A 1 239 ? -12.945 9.098 7.187 1.00 97.06 239 ALA A C 1
ATOM 1822 O O . ALA A 1 239 ? -14.019 9.359 7.728 1.00 97.06 239 ALA A O 1
ATOM 1823 N N . LEU A 1 240 ? -12.850 8.738 5.903 1.00 97.25 240 LEU A N 1
ATOM 1824 C CA . LEU A 1 240 ? -13.984 8.720 4.983 1.00 97.25 240 LEU A CA 1
ATOM 1825 C C . LEU A 1 240 ? -15.082 7.761 5.455 1.00 97.25 240 LEU A C 1
ATOM 1827 O O . LEU A 1 240 ? -16.234 8.160 5.595 1.00 97.25 240 LEU A O 1
ATOM 1831 N N . THR A 1 241 ? -14.742 6.501 5.719 1.00 97.06 241 THR A N 1
ATOM 1832 C CA . THR A 1 241 ? -15.738 5.472 6.044 1.00 97.06 241 THR A CA 1
ATOM 1833 C C . THR A 1 241 ? -16.383 5.712 7.404 1.00 97.06 241 THR A C 1
ATOM 1835 O O . THR A 1 241 ? -17.597 5.565 7.516 1.00 97.06 241 THR A O 1
ATOM 1838 N N . SER A 1 242 ? -15.621 6.151 8.413 1.00 95.38 242 SER A N 1
ATOM 1839 C CA . SER A 1 242 ? -16.179 6.462 9.736 1.00 95.38 242 SER A CA 1
ATOM 1840 C C . SER A 1 242 ? -17.134 7.652 9.679 1.00 95.38 242 SER A C 1
ATOM 1842 O O . SER A 1 242 ? -18.222 7.566 10.234 1.00 95.38 242 SER A O 1
ATOM 1844 N N . MET A 1 243 ? -16.775 8.733 8.973 1.00 96.62 243 MET A N 1
ATOM 1845 C CA . MET A 1 243 ? -17.645 9.911 8.843 1.00 96.62 243 MET A CA 1
ATOM 1846 C C . MET A 1 243 ? -18.906 9.617 8.020 1.00 96.62 243 MET A C 1
ATOM 1848 O O . MET A 1 243 ? -19.983 10.098 8.371 1.00 96.62 243 MET A O 1
ATOM 1852 N N . LEU A 1 244 ? -18.796 8.810 6.955 1.00 96.81 244 LEU A N 1
ATOM 1853 C CA . LEU A 1 244 ? -19.954 8.366 6.171 1.00 96.81 244 LEU A CA 1
ATOM 1854 C C . LEU A 1 244 ? -20.895 7.493 7.008 1.00 96.81 244 LEU A C 1
ATOM 1856 O O . LEU A 1 244 ? -22.104 7.719 7.004 1.00 96.81 244 LEU A O 1
ATOM 1860 N N . ALA A 1 245 ? -20.343 6.531 7.750 1.00 95.88 245 ALA A N 1
ATOM 1861 C CA . ALA A 1 245 ? -21.126 5.591 8.541 1.00 95.88 245 ALA A CA 1
ATOM 1862 C C . ALA A 1 245 ? -21.802 6.234 9.748 1.00 95.88 245 ALA A C 1
ATOM 1864 O O . ALA A 1 245 ? -22.976 5.963 9.998 1.00 95.88 245 ALA A O 1
ATOM 1865 N N . SER A 1 246 ? -21.106 7.114 10.464 1.00 94.62 246 SER A N 1
ATOM 1866 C CA . SER A 1 246 ? -21.672 7.804 11.622 1.00 94.62 246 SER A CA 1
ATOM 1867 C C . SER A 1 246 ? -22.450 9.070 11.267 1.00 94.62 246 SER A C 1
ATOM 1869 O O . SER A 1 246 ? -23.064 9.665 12.149 1.00 94.62 246 SER A O 1
ATOM 1871 N N . ARG A 1 247 ? -22.408 9.508 9.999 1.00 95.75 247 ARG A N 1
ATOM 1872 C CA . ARG A 1 247 ? -23.012 10.761 9.509 1.00 95.75 247 ARG A CA 1
ATOM 1873 C C . ARG A 1 247 ? -22.586 11.982 10.333 1.00 95.75 247 ARG A C 1
ATOM 1875 O O . ARG A 1 247 ? -23.373 12.895 10.567 1.00 95.75 247 ARG A O 1
ATOM 1882 N N . SER A 1 248 ? -21.336 11.988 10.794 1.00 94.06 248 SER A N 1
ATOM 1883 C CA . SER A 1 248 ? -20.800 13.026 11.676 1.00 94.06 248 SER A CA 1
ATOM 1884 C C . SER A 1 248 ? -19.360 13.369 11.318 1.00 94.06 248 SER A C 1
ATOM 1886 O O . SER A 1 248 ? -18.569 12.479 11.007 1.00 94.06 248 SER A O 1
ATOM 1888 N N . VAL A 1 249 ? -18.979 14.638 11.460 1.00 95.06 249 VAL A N 1
ATOM 1889 C CA . VAL A 1 249 ? -17.586 15.067 11.286 1.00 95.06 249 VAL A CA 1
ATOM 1890 C C . VAL A 1 249 ? -16.766 14.672 12.516 1.00 95.06 249 VAL A C 1
ATOM 1892 O O . VAL A 1 249 ? -16.996 15.163 13.618 1.00 95.06 249 VAL A O 1
ATOM 1895 N N . ILE A 1 250 ? -15.789 13.785 12.327 1.00 94.06 250 ILE A N 1
ATOM 1896 C CA . ILE A 1 250 ? -14.881 13.320 13.383 1.00 94.06 250 ILE A CA 1
ATOM 1897 C C . ILE A 1 250 ? -13.580 14.125 13.302 1.00 94.06 250 ILE A C 1
ATOM 1899 O O . ILE A 1 250 ? -12.658 13.760 12.573 1.00 94.06 250 ILE A O 1
ATOM 1903 N N . LEU A 1 251 ? -13.486 15.217 14.067 1.00 93.12 251 LEU A N 1
ATOM 1904 C CA . LEU A 1 251 ? -12.329 16.131 14.038 1.00 93.12 251 LEU A CA 1
ATOM 1905 C C . LEU A 1 251 ? -10.992 15.441 14.345 1.00 93.12 251 LEU A C 1
ATOM 1907 O O . LEU A 1 251 ? -9.953 15.839 13.827 1.00 93.12 251 LEU A O 1
ATOM 1911 N N . ASN A 1 252 ? -11.014 14.358 15.124 1.00 91.69 252 ASN A N 1
ATOM 1912 C CA . ASN A 1 252 ? -9.818 13.579 15.435 1.00 91.69 252 ASN A CA 1
ATOM 1913 C C . ASN A 1 252 ? -9.158 12.945 14.192 1.00 91.69 252 ASN A C 1
ATOM 1915 O O . ASN A 1 252 ? -7.972 12.626 14.221 1.00 91.69 252 ASN A O 1
ATOM 1919 N N . LEU A 1 253 ? -9.914 12.781 13.101 1.00 95.44 253 LEU A N 1
ATOM 1920 C CA . LEU A 1 253 ? -9.452 12.246 11.817 1.00 95.44 253 LEU A CA 1
ATOM 1921 C C . LEU A 1 253 ? -9.202 13.337 10.764 1.00 95.44 253 LEU A C 1
ATOM 1923 O O . LEU A 1 253 ? -8.876 13.020 9.624 1.00 95.44 253 LEU A O 1
ATOM 1927 N N . ALA A 1 254 ? -9.299 14.620 11.131 1.00 95.25 254 ALA A N 1
ATOM 1928 C CA . ALA A 1 254 ? -8.960 15.733 10.244 1.00 95.25 254 ALA A CA 1
ATOM 1929 C C . ALA A 1 254 ? -7.528 15.669 9.660 1.00 95.25 254 ALA A C 1
ATOM 1931 O O . ALA A 1 254 ? -7.369 16.051 8.498 1.00 95.25 254 ALA A O 1
ATOM 1932 N N . PRO A 1 255 ? -6.491 15.148 10.362 1.00 96.44 255 PRO A N 1
ATOM 1933 C CA . PRO A 1 255 ? -5.154 15.004 9.779 1.00 96.44 255 PRO A CA 1
ATOM 1934 C C . PRO A 1 255 ? -5.105 14.175 8.487 1.00 96.44 255 PRO A C 1
ATOM 1936 O O . PRO A 1 255 ? -4.200 14.369 7.681 1.00 96.44 255 PRO A O 1
ATOM 1939 N N . ALA A 1 256 ? -6.092 13.314 8.220 1.00 97.25 256 ALA A N 1
ATOM 1940 C CA . ALA A 1 256 ? -6.197 12.590 6.956 1.00 97.25 256 ALA A CA 1
ATOM 1941 C C . ALA A 1 256 ? -6.300 13.510 5.723 1.00 97.25 256 ALA A C 1
ATOM 1943 O O . ALA A 1 256 ? -5.904 13.110 4.627 1.00 97.25 256 ALA A O 1
ATOM 1944 N N . ILE A 1 257 ? -6.758 14.759 5.890 1.00 97.44 257 ILE A N 1
ATOM 1945 C CA . ILE A 1 257 ? -6.755 15.778 4.829 1.00 97.44 257 ILE A CA 1
ATOM 1946 C C . ILE A 1 257 ? -5.328 16.032 4.334 1.00 97.44 257 ILE A C 1
ATOM 1948 O O . ILE A 1 257 ? -5.119 16.164 3.132 1.00 97.44 257 ILE A O 1
ATOM 1952 N N . ILE A 1 258 ? -4.331 16.025 5.225 1.00 97.44 258 ILE A N 1
ATOM 1953 C CA . ILE A 1 258 ? -2.921 16.191 4.850 1.00 97.44 258 ILE A CA 1
ATOM 1954 C C . ILE A 1 258 ? -2.498 15.059 3.912 1.00 97.44 258 ILE A C 1
ATOM 1956 O O . ILE A 1 258 ? -1.867 15.317 2.891 1.00 97.44 258 ILE A O 1
ATOM 1960 N N . THR A 1 259 ? -2.900 13.818 4.201 1.00 97.19 259 THR A N 1
ATOM 1961 C CA . THR A 1 259 ? -2.630 12.665 3.330 1.00 97.19 259 THR A CA 1
ATOM 1962 C C . THR A 1 259 ? -3.310 12.813 1.970 1.00 97.19 259 THR A C 1
ATOM 1964 O O . THR A 1 259 ? -2.684 12.532 0.948 1.00 97.19 259 THR A O 1
ATOM 1967 N N . VAL A 1 260 ? -4.561 13.284 1.924 1.00 98.12 260 VAL A N 1
ATOM 1968 C CA . VAL A 1 260 ? -5.285 13.542 0.665 1.00 98.12 260 VAL A CA 1
ATOM 1969 C C . VAL A 1 260 ? -4.587 14.625 -0.159 1.00 98.12 260 VAL A C 1
ATOM 1971 O O . VAL A 1 260 ? -4.301 14.402 -1.332 1.00 98.12 260 VAL A O 1
ATOM 1974 N N . LEU A 1 261 ? -4.252 15.764 0.450 1.00 97.81 261 LEU A N 1
ATOM 1975 C CA . LEU A 1 261 ? -3.569 16.874 -0.220 1.00 97.81 261 LEU A CA 1
ATOM 1976 C C . LEU A 1 261 ? -2.169 16.479 -0.693 1.00 97.81 261 LEU A C 1
ATOM 1978 O O . LEU A 1 261 ? -1.818 16.734 -1.842 1.00 97.81 261 LEU A O 1
ATOM 1982 N N . ALA A 1 262 ? -1.394 15.789 0.146 1.00 97.12 262 ALA A N 1
ATOM 1983 C CA . ALA A 1 262 ? -0.095 15.248 -0.238 1.00 97.12 262 ALA A CA 1
ATOM 1984 C C . ALA A 1 262 ? -0.225 14.250 -1.396 1.00 97.12 262 ALA A C 1
ATOM 1986 O O . ALA A 1 262 ? 0.634 14.224 -2.272 1.00 97.12 262 ALA A O 1
ATOM 1987 N N . THR A 1 263 ? -1.314 13.477 -1.442 1.00 97.25 263 THR A N 1
ATOM 1988 C CA . THR A 1 263 ? -1.575 12.541 -2.541 1.00 97.25 263 THR A CA 1
ATOM 1989 C C . THR A 1 263 ? -1.901 13.259 -3.850 1.00 97.25 263 THR A C 1
ATOM 1991 O O . THR A 1 263 ? -1.380 12.908 -4.905 1.00 97.25 263 THR A O 1
ATOM 1994 N N . LEU A 1 264 ? -2.731 14.301 -3.790 1.00 97.06 264 LEU A N 1
ATOM 1995 C CA . LEU A 1 264 ? -3.059 15.136 -4.947 1.00 97.06 264 LEU A CA 1
ATOM 1996 C C . LEU A 1 264 ? -1.857 15.969 -5.425 1.00 97.06 264 LEU A C 1
ATOM 1998 O O . LEU A 1 264 ? -1.754 16.284 -6.605 1.00 97.06 264 LEU A O 1
ATOM 2002 N N . ALA A 1 265 ? -0.922 16.312 -4.542 1.00 96.25 265 ALA A N 1
ATOM 2003 C CA . ALA A 1 265 ? 0.289 17.030 -4.924 1.00 96.25 265 ALA A CA 1
ATOM 2004 C C . ALA A 1 265 ? 1.360 16.086 -5.493 1.00 96.25 265 ALA A C 1
ATOM 2006 O O . ALA A 1 265 ? 1.886 16.320 -6.579 1.00 96.25 265 ALA A O 1
ATOM 2007 N N . LEU A 1 266 ? 1.676 15.013 -4.768 1.00 96.19 266 LEU A N 1
ATOM 2008 C CA . LEU A 1 266 ? 2.882 14.210 -4.971 1.00 96.19 266 LEU A CA 1
ATOM 2009 C C . LEU A 1 266 ? 2.602 12.788 -5.468 1.00 96.19 266 LEU A C 1
ATOM 2011 O O . LEU A 1 266 ? 3.545 12.022 -5.613 1.00 96.19 266 LEU A O 1
ATOM 2015 N N . GLY A 1 267 ? 1.350 12.403 -5.718 1.00 95.88 267 GLY A N 1
ATOM 2016 C CA . GLY A 1 267 ? 0.990 11.032 -6.089 1.00 95.88 267 GLY A CA 1
ATOM 2017 C C . GLY A 1 267 ? 0.887 10.117 -4.872 1.00 95.88 267 GLY A C 1
ATOM 2018 O O . GLY A 1 267 ? 0.661 10.567 -3.753 1.00 95.88 267 GLY A O 1
ATOM 2019 N N . ARG A 1 268 ? 1.071 8.806 -5.044 1.00 95.88 268 ARG A N 1
ATOM 2020 C CA . ARG A 1 268 ? 0.820 7.798 -3.993 1.00 95.88 268 ARG A CA 1
ATOM 2021 C C . ARG A 1 268 ? 1.932 7.722 -2.929 1.00 95.88 268 ARG A C 1
ATOM 2023 O O . ARG A 1 268 ? 2.376 6.641 -2.537 1.00 95.88 268 ARG A O 1
ATOM 2030 N N . ILE A 1 269 ? 2.367 8.878 -2.426 1.00 95.75 269 ILE A N 1
ATOM 2031 C CA . ILE A 1 269 ? 3.494 9.045 -1.503 1.00 95.75 269 ILE A CA 1
ATOM 2032 C C . ILE A 1 269 ? 3.267 8.340 -0.161 1.00 95.75 269 ILE A C 1
ATOM 2034 O O . ILE A 1 269 ? 4.193 7.740 0.378 1.00 95.75 269 ILE A O 1
ATOM 2038 N N . TRP A 1 270 ? 2.025 8.298 0.341 1.00 96.25 270 TRP A N 1
ATOM 2039 C CA . TRP A 1 270 ? 1.683 7.604 1.591 1.00 96.25 270 TRP A CA 1
ATOM 2040 C C . TRP A 1 270 ? 2.158 6.147 1.592 1.00 96.25 270 TRP A C 1
ATOM 2042 O O . TRP A 1 270 ? 2.826 5.701 2.523 1.00 96.25 270 TRP A O 1
ATOM 2052 N N . CYS A 1 271 ? 1.866 5.402 0.522 1.00 95.12 271 CYS A N 1
ATOM 2053 C CA . CYS A 1 271 ? 2.221 3.988 0.430 1.00 95.12 271 CYS A CA 1
ATOM 2054 C C . CYS A 1 271 ? 3.732 3.754 0.271 1.00 95.12 271 CYS A C 1
ATOM 2056 O O . CYS A 1 271 ? 4.204 2.665 0.606 1.00 95.12 271 CYS A O 1
ATOM 2058 N N . GLY A 1 272 ? 4.466 4.726 -0.278 1.00 94.19 272 GLY A N 1
ATOM 2059 C CA . GLY A 1 272 ? 5.902 4.630 -0.536 1.00 94.19 272 GLY A CA 1
ATOM 2060 C C . GLY A 1 272 ? 6.795 5.264 0.528 1.00 94.19 272 GLY A C 1
ATOM 2061 O O . GLY A 1 272 ? 7.975 4.952 0.543 1.00 94.19 272 GLY A O 1
ATOM 2062 N N . TRP A 1 273 ? 6.279 6.123 1.408 1.00 96.19 273 TRP A N 1
ATOM 2063 C CA . TRP A 1 273 ? 7.101 6.879 2.364 1.00 96.19 273 TRP A CA 1
ATOM 2064 C C . TRP A 1 273 ? 6.626 6.758 3.812 1.00 96.19 273 TRP A C 1
ATOM 2066 O O . TRP A 1 273 ? 7.455 6.786 4.711 1.00 96.19 273 TRP A O 1
ATOM 2076 N N . ILE A 1 274 ? 5.315 6.620 4.044 1.00 96.12 274 ILE A N 1
ATOM 2077 C CA . ILE A 1 274 ? 4.720 6.802 5.380 1.00 96.12 274 ILE A CA 1
ATOM 2078 C C . ILE A 1 274 ? 4.132 5.503 5.944 1.00 96.12 274 ILE A C 1
ATOM 2080 O O . ILE A 1 274 ? 4.226 5.244 7.141 1.00 96.12 274 ILE A O 1
ATOM 2084 N N . CYS A 1 275 ? 3.513 4.679 5.098 1.00 96.19 275 CYS A N 1
ATOM 2085 C CA . CYS A 1 275 ? 2.765 3.500 5.522 1.00 96.19 275 CYS A CA 1
ATOM 2086 C C . CYS A 1 275 ? 3.679 2.434 6.168 1.00 96.19 275 CYS A C 1
ATOM 2088 O O . CYS A 1 275 ? 4.485 1.830 5.453 1.00 96.19 275 CYS A O 1
ATOM 2090 N N . PRO A 1 276 ? 3.505 2.104 7.465 1.00 95.88 276 PRO A N 1
ATOM 2091 C CA . PRO A 1 276 ? 4.365 1.148 8.162 1.00 95.88 276 PRO A CA 1
ATOM 2092 C C . PRO A 1 276 ? 4.257 -0.269 7.583 1.00 95.88 276 PRO A C 1
ATOM 2094 O O . PRO A 1 276 ? 5.274 -0.938 7.412 1.00 95.88 276 PRO A O 1
ATOM 2097 N N . LEU A 1 277 ? 3.051 -0.706 7.192 1.00 95.62 277 LEU A N 1
ATOM 2098 C CA . LEU A 1 277 ? 2.873 -1.991 6.509 1.00 95.62 277 LEU A CA 1
ATOM 2099 C C . LEU A 1 277 ? 3.605 -2.008 5.158 1.00 95.62 277 LEU A C 1
ATOM 2101 O O . LEU A 1 277 ? 4.200 -3.016 4.796 1.00 95.62 277 LEU A O 1
ATOM 2105 N N . GLY A 1 278 ? 3.596 -0.890 4.425 1.00 95.25 278 GLY A N 1
ATOM 2106 C CA . GLY A 1 278 ? 4.323 -0.754 3.162 1.00 95.25 278 GLY A CA 1
ATOM 2107 C C . GLY A 1 278 ? 5.834 -0.915 3.340 1.00 95.25 278 GLY A C 1
ATOM 2108 O O . GLY A 1 278 ? 6.444 -1.663 2.584 1.00 95.25 278 GLY A O 1
ATOM 2109 N N . THR A 1 279 ? 6.413 -0.276 4.361 1.00 95.56 279 THR A N 1
ATOM 2110 C CA . THR A 1 279 ? 7.841 -0.409 4.699 1.00 95.56 279 THR A CA 1
ATOM 2111 C C . THR A 1 279 ? 8.202 -1.847 5.069 1.00 95.56 279 THR A C 1
ATOM 2113 O O . THR A 1 279 ? 9.203 -2.373 4.594 1.00 95.56 279 THR A O 1
ATOM 2116 N N . VAL A 1 280 ? 7.367 -2.527 5.861 1.00 95.06 280 VAL A N 1
ATOM 2117 C CA . VAL A 1 280 ? 7.572 -3.949 6.180 1.00 95.06 280 VAL A CA 1
ATOM 2118 C C . VAL A 1 280 ? 7.529 -4.803 4.908 1.00 95.06 280 VAL A C 1
ATOM 2120 O O . VAL A 1 280 ? 8.399 -5.640 4.702 1.00 95.06 280 VAL A O 1
ATOM 2123 N N . LEU A 1 281 ? 6.579 -4.566 4.003 1.00 93.94 281 LEU A N 1
ATOM 2124 C CA . LEU A 1 281 ? 6.504 -5.300 2.733 1.00 93.94 281 LEU A CA 1
ATOM 2125 C C . LEU A 1 281 ? 7.677 -5.013 1.779 1.00 93.94 281 LEU A C 1
ATOM 2127 O O . LEU A 1 281 ? 7.931 -5.828 0.896 1.00 93.94 281 LEU A O 1
ATOM 2131 N N . ASP A 1 282 ? 8.389 -3.893 1.937 1.00 91.62 282 ASP A N 1
ATOM 2132 C CA . ASP A 1 282 ? 9.626 -3.624 1.191 1.00 91.62 282 ASP A CA 1
ATOM 2133 C C . ASP A 1 282 ? 10.825 -4.412 1.722 1.00 91.62 282 ASP A C 1
ATOM 2135 O O . ASP A 1 282 ? 11.688 -4.791 0.923 1.00 91.62 282 ASP A O 1
ATOM 2139 N N . LEU A 1 283 ? 10.863 -4.643 3.041 1.00 90.81 283 LEU A N 1
ATOM 2140 C CA . LEU A 1 283 ? 11.916 -5.380 3.745 1.00 90.81 283 LEU A CA 1
ATOM 2141 C C . LEU A 1 283 ? 11.870 -6.889 3.492 1.00 90.81 283 LEU A C 1
ATOM 2143 O O . LEU A 1 283 ? 12.906 -7.548 3.525 1.00 90.81 283 LEU A O 1
ATOM 2147 N N . PHE A 1 284 ? 10.678 -7.438 3.271 1.00 85.50 284 PHE A N 1
ATOM 2148 C CA . PHE A 1 284 ? 10.467 -8.870 3.072 1.00 85.50 284 PHE A CA 1
ATOM 2149 C C . PHE A 1 284 ? 10.080 -9.180 1.620 1.00 85.50 284 PHE A C 1
ATOM 2151 O O . PHE A 1 284 ? 9.484 -8.354 0.936 1.00 85.50 284 PHE A O 1
ATOM 2158 N N . GLY A 1 285 ? 10.343 -10.410 1.173 1.00 74.44 285 GLY A N 1
ATOM 2159 C CA . GLY A 1 285 ? 9.902 -10.924 -0.129 1.00 74.44 285 GLY A CA 1
ATOM 2160 C C . GLY A 1 285 ? 10.839 -10.599 -1.306 1.00 74.44 285 GLY A C 1
ATOM 2161 O O . GLY A 1 285 ? 11.570 -9.608 -1.278 1.00 74.44 285 GLY A O 1
ATOM 2162 N N . PRO A 1 286 ? 10.851 -11.448 -2.349 1.00 73.75 286 PRO A N 1
ATOM 2163 C CA . PRO A 1 286 ? 11.760 -11.296 -3.478 1.00 73.75 286 PRO A CA 1
ATOM 2164 C C . PRO A 1 286 ? 11.292 -10.191 -4.442 1.00 73.75 286 PRO A C 1
ATOM 2166 O O . PRO A 1 286 ? 10.097 -10.042 -4.705 1.00 73.75 286 PRO A O 1
ATOM 2169 N N . ASN A 1 287 ? 12.237 -9.450 -5.032 1.00 67.75 287 ASN A N 1
ATOM 2170 C CA . ASN A 1 287 ? 11.984 -8.535 -6.156 1.00 67.75 287 ASN A CA 1
ATOM 2171 C C . ASN A 1 287 ? 11.787 -9.338 -7.457 1.00 67.75 287 ASN A C 1
ATOM 2173 O O . ASN A 1 287 ? 12.572 -9.220 -8.392 1.00 67.75 287 ASN A O 1
ATOM 2177 N N . VAL A 1 288 ? 10.780 -10.210 -7.500 1.00 61.94 288 VAL A N 1
ATOM 2178 C CA . VAL A 1 288 ? 10.498 -11.058 -8.664 1.00 61.94 288 VAL A CA 1
ATOM 2179 C C . VAL A 1 288 ? 9.138 -10.683 -9.238 1.00 61.94 288 VAL A C 1
ATOM 2181 O O . VAL A 1 288 ? 8.118 -10.716 -8.543 1.00 61.94 288 VAL A O 1
ATOM 2184 N N . ARG A 1 289 ? 9.122 -10.347 -10.530 1.00 64.06 289 ARG A N 1
ATOM 2185 C CA . ARG A 1 289 ? 7.905 -10.303 -11.341 1.00 64.06 289 ARG A CA 1
ATOM 2186 C C . ARG A 1 289 ? 7.403 -11.734 -11.512 1.00 64.06 289 ARG A C 1
ATOM 2188 O O . ARG A 1 289 ? 7.972 -12.505 -12.273 1.00 64.06 289 ARG A O 1
ATOM 2195 N N . ARG A 1 290 ? 6.351 -12.110 -10.786 1.00 63.06 290 ARG A N 1
ATOM 2196 C CA . ARG A 1 290 ? 5.559 -13.302 -11.124 1.00 63.06 290 ARG A CA 1
ATOM 2197 C C . ARG A 1 290 ? 4.382 -12.876 -11.995 1.00 63.06 290 ARG A C 1
ATOM 2199 O O . ARG A 1 290 ? 3.783 -11.839 -11.716 1.00 63.06 290 ARG A O 1
ATOM 2206 N N . GLY A 1 291 ? 4.051 -13.684 -13.006 1.00 67.19 291 GLY A N 1
ATOM 2207 C CA . GLY A 1 291 ? 3.020 -13.430 -14.024 1.00 67.19 291 GLY A CA 1
ATOM 2208 C C . GLY A 1 291 ? 1.575 -13.449 -13.512 1.00 67.19 291 GLY A C 1
ATOM 2209 O O . GLY A 1 291 ? 0.733 -14.159 -14.052 1.00 67.19 291 GLY A O 1
ATOM 2210 N N . ILE A 1 292 ? 1.274 -12.699 -12.450 1.00 83.50 292 ILE A N 1
ATOM 2211 C CA . ILE A 1 292 ? -0.105 -12.453 -12.028 1.00 83.50 292 ILE A CA 1
ATOM 2212 C C . ILE A 1 292 ? -0.727 -11.491 -13.048 1.00 83.50 292 ILE A C 1
ATOM 2214 O O . ILE A 1 292 ? -0.181 -10.401 -13.235 1.00 83.50 292 ILE A O 1
ATOM 2218 N N . PRO A 1 293 ? -1.872 -11.835 -13.665 1.00 87.06 293 PRO A N 1
ATOM 2219 C CA . PRO A 1 293 ? -2.518 -10.957 -14.632 1.00 87.06 293 PRO A CA 1
ATOM 2220 C C . PRO A 1 293 ? -2.851 -9.589 -14.026 1.00 87.06 293 PRO A C 1
ATOM 2222 O O . PRO A 1 293 ? -3.423 -9.505 -12.934 1.00 87.06 293 PRO A O 1
ATOM 2225 N N . GLU A 1 294 ? -2.559 -8.507 -14.751 1.00 86.25 294 GLU A N 1
ATOM 2226 C CA . GLU A 1 294 ? -2.747 -7.137 -14.251 1.00 86.25 294 GLU A CA 1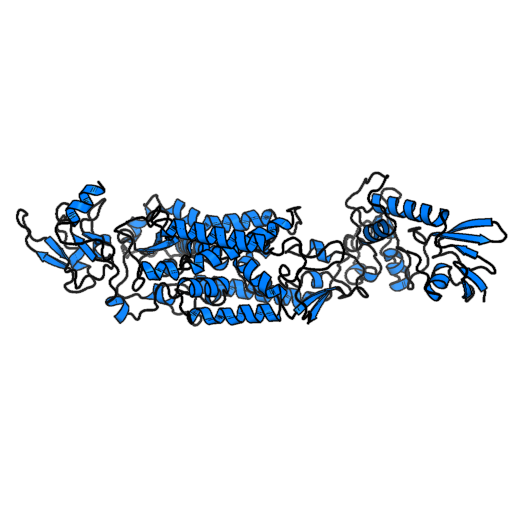
ATOM 2227 C C . GLU A 1 294 ? -4.202 -6.828 -13.868 1.00 86.25 294 GLU A C 1
ATOM 2229 O O . GLU A 1 294 ? -4.449 -6.063 -12.934 1.00 86.25 294 GLU A O 1
ATOM 2234 N N . ARG A 1 295 ? -5.172 -7.501 -14.504 1.00 89.12 295 ARG A N 1
ATOM 2235 C CA . ARG A 1 295 ? -6.607 -7.417 -14.181 1.00 89.12 295 ARG A CA 1
ATOM 2236 C C . ARG A 1 295 ? -6.919 -7.670 -12.706 1.00 89.12 295 ARG A C 1
ATOM 2238 O O . ARG A 1 295 ? -7.854 -7.073 -12.178 1.00 89.12 295 ARG A O 1
ATOM 2245 N N . PHE A 1 296 ? -6.127 -8.480 -11.997 1.00 92.31 296 PHE A N 1
ATOM 2246 C CA . PHE A 1 296 ? -6.326 -8.716 -10.560 1.00 92.31 296 PHE A CA 1
ATOM 2247 C C . PHE A 1 296 ? -6.184 -7.439 -9.718 1.00 92.31 296 PHE A C 1
ATOM 2249 O O . PHE A 1 296 ? -6.716 -7.374 -8.609 1.00 92.31 296 PHE A O 1
ATOM 2256 N N . ARG A 1 297 ? -5.536 -6.381 -10.231 1.00 93.56 297 ARG A N 1
ATOM 2257 C CA . ARG A 1 297 ? -5.489 -5.064 -9.569 1.00 93.56 297 ARG A CA 1
ATOM 2258 C C . ARG A 1 297 ? -6.878 -4.442 -9.400 1.00 93.56 297 ARG A C 1
ATOM 2260 O O . ARG A 1 297 ? -7.033 -3.568 -8.552 1.00 93.56 297 ARG A O 1
ATOM 2267 N N . GLN A 1 298 ? -7.893 -4.905 -10.134 1.00 94.75 298 GLN A N 1
ATOM 2268 C CA . GLN A 1 298 ? -9.280 -4.456 -9.978 1.00 94.75 298 GLN A CA 1
ATOM 2269 C C . GLN A 1 298 ? -9.889 -4.851 -8.620 1.00 94.75 298 GLN A C 1
ATOM 2271 O O . GLN A 1 298 ? -10.778 -4.157 -8.124 1.00 94.75 298 GLN A O 1
ATOM 2276 N N . VAL A 1 299 ? -9.389 -5.913 -7.974 1.00 96.31 299 VAL A N 1
ATOM 2277 C CA . VAL A 1 299 ? -9.949 -6.439 -6.716 1.00 96.31 299 VAL A CA 1
ATOM 2278 C C . VAL A 1 299 ? -9.901 -5.403 -5.588 1.00 96.31 299 VAL A C 1
ATOM 2280 O O . VAL A 1 299 ? -10.890 -5.226 -4.881 1.00 96.31 299 VAL A O 1
ATOM 2283 N N . LYS A 1 300 ? -8.813 -4.639 -5.441 1.00 96.69 300 LYS A N 1
ATOM 2284 C CA . LYS A 1 300 ? -8.736 -3.581 -4.416 1.00 96.69 300 LYS A CA 1
ATOM 2285 C C . LYS A 1 300 ? -9.755 -2.460 -4.643 1.00 96.69 300 LYS A C 1
ATOM 2287 O O . LYS A 1 300 ? -10.244 -1.897 -3.667 1.00 96.69 300 LYS A O 1
ATOM 2292 N N . TYR A 1 301 ? -10.091 -2.138 -5.898 1.00 97.56 301 TYR A N 1
ATOM 2293 C CA . TYR A 1 301 ? -11.117 -1.140 -6.213 1.00 97.56 301 TYR A CA 1
ATOM 2294 C C . TYR A 1 301 ? -12.507 -1.694 -5.907 1.00 97.56 301 TYR A C 1
ATOM 2296 O O . TYR A 1 301 ? -13.308 -0.998 -5.289 1.00 97.56 301 TYR A O 1
ATOM 2304 N N . PHE A 1 302 ? -12.765 -2.960 -6.249 1.00 97.38 302 PHE A N 1
ATOM 2305 C CA . PHE A 1 302 ? -13.987 -3.655 -5.843 1.00 97.38 302 PHE A CA 1
ATOM 2306 C C . PHE A 1 302 ? -14.168 -3.610 -4.317 1.00 97.38 302 PHE A C 1
ATOM 2308 O O . PHE A 1 302 ? -15.198 -3.146 -3.830 1.00 97.38 302 PHE A O 1
ATOM 2315 N N . LEU A 1 303 ? -13.134 -3.988 -3.554 1.00 97.62 303 LEU A N 1
ATOM 2316 C CA . LEU A 1 303 ? -13.145 -3.933 -2.088 1.00 97.62 303 LEU A CA 1
ATOM 2317 C C . LEU A 1 303 ? -13.381 -2.513 -1.559 1.00 97.62 303 LEU A C 1
ATOM 2319 O O . LEU A 1 303 ? -14.191 -2.336 -0.653 1.00 97.62 303 LEU A O 1
ATOM 2323 N N . LEU A 1 304 ? -12.726 -1.497 -2.131 1.00 98.12 304 LEU A N 1
ATOM 2324 C CA . LEU A 1 304 ? -12.940 -0.097 -1.755 1.00 98.12 304 LEU A CA 1
ATOM 2325 C C . LEU A 1 304 ? -14.410 0.315 -1.903 1.00 98.12 304 LEU A C 1
ATOM 2327 O O . LEU A 1 304 ? -14.988 0.862 -0.966 1.00 98.12 304 LEU A O 1
ATOM 2331 N N . PHE A 1 305 ? -15.022 0.058 -3.060 1.00 98.12 305 PHE A N 1
ATOM 2332 C CA . PHE A 1 305 ? -16.408 0.460 -3.304 1.00 98.12 305 PHE A CA 1
ATOM 2333 C C . PHE A 1 305 ? -17.401 -0.336 -2.451 1.00 98.12 305 PHE A C 1
ATOM 2335 O O . PHE A 1 305 ? -18.369 0.248 -1.969 1.00 98.12 305 PHE A O 1
ATOM 2342 N N . VAL A 1 306 ? -17.140 -1.621 -2.184 1.00 97.81 306 VAL A N 1
ATOM 2343 C CA . VAL A 1 306 ? -17.925 -2.415 -1.222 1.00 97.81 306 VAL A CA 1
ATOM 2344 C C . VAL A 1 306 ? -17.848 -1.802 0.181 1.00 97.81 306 VAL A C 1
ATOM 2346 O O . VAL A 1 306 ? -18.879 -1.634 0.830 1.00 97.81 306 VAL A O 1
ATOM 2349 N N . VAL A 1 307 ? -16.651 -1.419 0.641 1.00 97.31 307 VAL A N 1
ATOM 2350 C CA . VAL A 1 307 ? -16.445 -0.773 1.949 1.00 97.31 307 VAL A CA 1
ATOM 2351 C C . VAL A 1 307 ? -17.173 0.575 2.026 1.00 97.31 307 VAL A C 1
ATOM 2353 O O . VAL A 1 307 ? -17.835 0.846 3.025 1.00 97.31 307 VAL A O 1
ATOM 2356 N N . ILE A 1 308 ? -17.101 1.406 0.980 1.00 97.62 308 ILE A N 1
ATOM 2357 C CA . ILE A 1 308 ? -17.808 2.698 0.924 1.00 97.62 308 ILE A CA 1
ATOM 2358 C C . ILE A 1 308 ? -19.330 2.493 0.937 1.00 97.62 308 ILE A C 1
ATOM 2360 O O . ILE A 1 308 ? -20.028 3.171 1.687 1.00 97.62 308 ILE A O 1
ATOM 2364 N N . ALA A 1 309 ? -19.854 1.547 0.153 1.00 97.19 309 ALA A N 1
ATOM 2365 C CA . ALA A 1 309 ? -21.284 1.236 0.134 1.00 97.19 309 ALA A CA 1
ATOM 2366 C C . ALA A 1 309 ? -21.788 0.720 1.489 1.00 97.19 309 ALA A C 1
ATOM 2368 O O . ALA A 1 309 ? -22.835 1.160 1.962 1.00 97.19 309 ALA A O 1
ATOM 2369 N N . ALA A 1 310 ? -21.025 -0.159 2.148 1.00 95.12 310 ALA A N 1
ATOM 2370 C CA . ALA A 1 310 ? -21.343 -0.616 3.497 1.00 95.12 310 ALA A CA 1
ATOM 2371 C C . ALA A 1 310 ? -21.335 0.549 4.504 1.00 95.12 310 ALA A C 1
ATOM 2373 O O . ALA A 1 310 ? -22.255 0.668 5.319 1.00 95.12 310 ALA A O 1
ATOM 2374 N N . ALA A 1 311 ? -20.357 1.456 4.395 1.00 95.94 311 ALA A N 1
ATOM 2375 C CA . ALA A 1 311 ? -20.279 2.647 5.231 1.00 95.94 311 ALA A CA 1
ATOM 2376 C C . ALA A 1 311 ? -21.492 3.570 5.034 1.00 95.94 311 ALA A C 1
ATOM 2378 O O . ALA A 1 311 ? -22.047 4.038 6.018 1.00 95.94 311 ALA A O 1
ATOM 2379 N N . LEU A 1 312 ? -21.987 3.776 3.808 1.00 95.69 312 LEU A N 1
ATOM 2380 C CA . LEU A 1 312 ? -23.209 4.566 3.559 1.00 95.69 312 LEU A CA 1
ATOM 2381 C C . LEU A 1 312 ? -24.452 3.990 4.258 1.00 95.69 312 LEU A C 1
ATOM 2383 O O . LEU A 1 312 ? -25.341 4.734 4.679 1.00 95.69 312 LEU A O 1
ATOM 2387 N N . LEU A 1 313 ? -24.491 2.669 4.434 1.00 93.06 313 LEU A N 1
ATOM 2388 C CA . LEU A 1 313 ? -25.514 1.974 5.210 1.00 93.06 313 LEU A CA 1
ATOM 2389 C C . LEU A 1 313 ? -25.176 1.880 6.699 1.00 93.06 313 LEU A C 1
ATOM 2391 O O . LEU A 1 313 ? -25.817 1.110 7.406 1.00 93.06 313 LEU A O 1
ATOM 2395 N N . ALA A 1 314 ? -24.223 2.669 7.200 1.00 92.12 314 ALA A N 1
ATOM 2396 C CA . ALA A 1 314 ? -23.787 2.702 8.592 1.00 92.12 314 ALA A CA 1
ATOM 2397 C C . ALA A 1 314 ? -23.318 1.329 9.110 1.00 92.12 314 ALA A C 1
ATOM 2399 O O . ALA A 1 314 ? -23.693 0.918 10.208 1.00 92.12 314 ALA A O 1
ATOM 2400 N N . SER A 1 315 ? -22.546 0.604 8.294 1.00 91.31 315 SER A N 1
ATOM 2401 C CA . SER A 1 315 ? -21.935 -0.682 8.638 1.00 91.31 315 SER A CA 1
ATOM 2402 C C . SER A 1 315 ? -20.450 -0.678 8.264 1.00 91.31 315 SER A C 1
ATOM 2404 O O . SER A 1 315 ? -20.086 -0.394 7.125 1.00 91.31 315 SER A O 1
ATOM 2406 N N . LEU A 1 316 ? -19.568 -1.000 9.217 1.00 93.12 316 LEU A N 1
ATOM 2407 C CA . LEU A 1 316 ? -18.108 -0.979 9.020 1.00 93.12 316 LEU A CA 1
ATOM 2408 C C . LEU A 1 316 ? -17.380 -2.339 9.144 1.00 93.12 316 LEU A C 1
ATOM 2410 O O . LEU A 1 316 ? -16.180 -2.335 9.439 1.00 93.12 316 LEU A O 1
ATOM 2414 N N . PRO A 1 317 ? -18.013 -3.513 8.926 1.00 89.94 317 PRO A N 1
ATOM 2415 C CA . PRO A 1 317 ? -17.420 -4.814 9.246 1.00 89.94 317 PRO A CA 1
ATOM 2416 C C . PRO A 1 317 ? -16.068 -5.024 8.571 1.00 89.94 317 PRO A C 1
ATOM 2418 O O . PRO A 1 317 ? -15.163 -5.545 9.201 1.00 89.94 317 PRO A O 1
ATOM 2421 N N . LEU A 1 318 ? -15.885 -4.536 7.343 1.00 92.94 318 LEU A N 1
ATOM 2422 C CA . LEU A 1 318 ? -14.680 -4.731 6.534 1.00 92.94 318 LEU A CA 1
ATOM 2423 C C . LEU A 1 318 ? -13.492 -3.824 6.893 1.00 92.94 318 LEU A C 1
ATOM 2425 O O . LEU A 1 318 ? -12.424 -3.977 6.305 1.00 92.94 318 LEU A O 1
ATOM 2429 N N . MET A 1 319 ? -13.614 -2.928 7.880 1.00 93.38 319 MET A N 1
ATOM 2430 C CA . MET A 1 319 ? -12.487 -2.083 8.315 1.00 93.38 319 MET A CA 1
ATOM 2431 C C . MET A 1 319 ? -11.314 -2.884 8.897 1.00 93.38 319 MET A C 1
ATOM 2433 O O . MET A 1 319 ? -10.220 -2.359 9.058 1.00 93.38 319 MET A O 1
ATOM 2437 N N . TRP A 1 320 ? -11.488 -4.185 9.148 1.00 89.38 320 TRP A N 1
ATOM 2438 C CA . TRP A 1 320 ? -10.379 -5.072 9.481 1.00 89.38 320 TRP A CA 1
ATOM 2439 C C . TRP A 1 320 ? -9.360 -5.257 8.341 1.00 89.38 320 TRP A C 1
ATOM 2441 O O . TRP A 1 320 ? -8.247 -5.680 8.644 1.00 89.38 320 TRP A O 1
ATOM 2451 N N . LEU A 1 321 ? -9.720 -4.922 7.091 1.00 93.12 321 LEU A N 1
ATOM 2452 C CA . LEU A 1 321 ? -8.852 -4.920 5.900 1.00 93.12 321 LEU A CA 1
ATOM 2453 C C . LEU A 1 321 ? -7.976 -3.659 5.786 1.00 93.12 321 LEU A C 1
ATOM 2455 O O . LEU A 1 321 ? -7.189 -3.513 4.851 1.00 93.12 321 LEU A O 1
ATOM 2459 N N . ASP A 1 322 ? -8.121 -2.709 6.700 1.00 95.00 322 ASP A N 1
ATOM 2460 C CA . ASP A 1 322 ? -7.281 -1.523 6.729 1.00 95.00 322 ASP A CA 1
ATOM 2461 C C . ASP A 1 322 ? -5.811 -1.888 7.059 1.00 95.00 322 ASP A C 1
ATOM 2463 O O . ASP A 1 322 ? -5.566 -2.626 8.021 1.00 95.00 322 ASP A O 1
ATOM 2467 N N . PRO A 1 323 ? -4.803 -1.411 6.299 1.00 94.75 323 PRO A N 1
ATOM 2468 C CA . PRO A 1 323 ? -3.407 -1.800 6.509 1.00 94.75 323 PRO A CA 1
ATOM 2469 C C . PRO A 1 323 ? -2.840 -1.391 7.875 1.00 94.75 323 PRO A C 1
ATOM 2471 O O . PRO A 1 323 ? -2.023 -2.130 8.428 1.00 94.75 323 PRO A O 1
ATOM 2474 N N . ILE A 1 324 ? -3.261 -0.253 8.442 1.00 93.44 324 ILE A N 1
ATOM 2475 C CA . ILE A 1 324 ? -2.824 0.156 9.784 1.00 93.44 324 ILE A CA 1
ATOM 2476 C C . ILE A 1 324 ? -3.414 -0.803 10.817 1.00 93.44 324 ILE A C 1
ATOM 2478 O O . ILE A 1 324 ? -2.711 -1.294 11.697 1.00 93.44 324 ILE A O 1
ATOM 2482 N N . THR A 1 325 ? -4.687 -1.142 10.666 1.00 91.69 325 THR A N 1
ATOM 2483 C CA . THR A 1 325 ? -5.414 -2.068 11.530 1.00 91.69 325 THR A CA 1
ATOM 2484 C C . THR A 1 325 ? -4.852 -3.495 11.482 1.00 91.69 325 THR A C 1
ATOM 2486 O O . THR A 1 325 ? -4.660 -4.110 12.534 1.00 91.69 325 THR A O 1
ATOM 2489 N N . ILE A 1 326 ? -4.520 -4.011 10.293 1.00 92.88 326 ILE A N 1
ATOM 2490 C CA . ILE A 1 326 ? -3.845 -5.310 10.114 1.00 92.88 326 ILE A CA 1
ATOM 2491 C C . ILE A 1 326 ? -2.512 -5.343 10.859 1.00 92.88 326 ILE A C 1
ATOM 2493 O O . ILE A 1 326 ? -2.167 -6.365 11.446 1.00 92.88 326 ILE A O 1
ATOM 2497 N N . PHE A 1 327 ? -1.767 -4.236 10.850 1.00 91.31 327 PHE A N 1
ATOM 2498 C CA . PHE A 1 327 ? -0.447 -4.186 11.463 1.00 91.31 327 PHE A CA 1
ATOM 2499 C C . PHE A 1 327 ? -0.504 -3.975 12.986 1.00 91.31 327 PHE A C 1
ATOM 2501 O O . PHE A 1 327 ? 0.206 -4.650 13.729 1.00 91.31 327 PHE A O 1
ATOM 2508 N N . VAL A 1 328 ? -1.388 -3.097 13.479 1.00 87.31 328 VAL A N 1
ATOM 2509 C CA . VAL A 1 328 ? -1.522 -2.789 14.917 1.00 87.31 328 VAL A CA 1
ATOM 2510 C C . VAL A 1 328 ? -1.974 -4.003 15.727 1.00 87.31 328 VAL A C 1
ATOM 2512 O O . VAL A 1 328 ? -1.430 -4.246 16.802 1.00 87.31 328 VAL A O 1
ATOM 2515 N N . ARG A 1 329 ? -2.957 -4.772 15.249 1.00 85.38 329 ARG A N 1
ATOM 2516 C CA . ARG A 1 329 ? -3.578 -5.862 16.022 1.00 85.38 329 ARG A CA 1
ATOM 2517 C C . ARG A 1 329 ? -2.609 -6.940 16.521 1.00 85.38 329 ARG A C 1
ATOM 2519 O O . ARG A 1 329 ? -2.599 -7.173 17.728 1.00 85.38 329 ARG A O 1
ATOM 2526 N N . PRO A 1 330 ? -1.789 -7.589 15.675 1.00 83.31 330 PRO A N 1
ATOM 2527 C CA . PRO A 1 330 ? -0.846 -8.599 16.147 1.00 83.31 330 PRO A CA 1
ATOM 2528 C C . PRO A 1 330 ? 0.263 -8.004 17.008 1.00 83.31 330 PRO A C 1
ATOM 2530 O O . PRO A 1 330 ? 0.691 -8.638 17.973 1.00 83.31 330 PRO A O 1
ATOM 2533 N N . LEU A 1 331 ? 0.697 -6.773 16.711 1.00 80.56 331 LEU A N 1
ATOM 2534 C CA . LEU A 1 331 ? 1.676 -6.069 17.537 1.00 80.56 331 LEU A CA 1
ATOM 2535 C C . LEU A 1 331 ? 1.134 -5.827 18.947 1.00 80.56 331 LEU A C 1
ATOM 2537 O O . LEU A 1 331 ? 1.831 -6.063 19.929 1.00 80.56 331 LEU A O 1
ATOM 2541 N N . ALA A 1 332 ? -0.115 -5.382 19.044 1.00 72.94 332 ALA A N 1
ATOM 2542 C CA . ALA A 1 332 ? -0.791 -5.077 20.291 1.00 72.94 332 ALA A CA 1
ATOM 2543 C C . ALA A 1 332 ? -1.196 -6.324 21.087 1.00 72.94 332 ALA A C 1
ATOM 2545 O O . ALA A 1 332 ? -1.011 -6.351 22.300 1.00 72.94 332 ALA A O 1
ATOM 2546 N N . GLY A 1 333 ? -1.762 -7.326 20.413 1.00 68.25 333 GLY A N 1
ATOM 2547 C CA . GLY A 1 333 ? -2.414 -8.469 21.049 1.00 68.25 333 GLY A CA 1
ATOM 2548 C C . GLY A 1 333 ? -1.568 -9.734 21.166 1.00 68.25 333 GLY A C 1
ATOM 2549 O O . GLY A 1 333 ? -1.920 -10.596 21.963 1.00 68.25 333 GLY A O 1
ATOM 2550 N N . THR A 1 334 ? -0.467 -9.864 20.419 1.00 71.12 334 THR A N 1
ATOM 2551 C CA . THR A 1 334 ? 0.356 -11.089 20.419 1.00 71.12 334 THR A CA 1
ATOM 2552 C C . THR A 1 334 ? 1.831 -10.790 20.689 1.00 71.12 334 THR A C 1
ATOM 2554 O O . THR A 1 334 ? 2.406 -11.324 21.633 1.00 71.12 334 THR A O 1
ATOM 2557 N N . ILE A 1 335 ? 2.449 -9.906 19.902 1.00 71.12 335 ILE A N 1
ATOM 2558 C CA . ILE A 1 335 ? 3.902 -9.672 19.954 1.00 71.12 335 ILE A CA 1
ATOM 2559 C C . ILE A 1 335 ? 4.300 -8.924 21.232 1.00 71.12 335 ILE A C 1
ATOM 2561 O O . ILE A 1 335 ? 5.225 -9.337 21.925 1.00 71.12 335 ILE A O 1
ATOM 2565 N N . TYR A 1 336 ? 3.593 -7.845 21.577 1.00 68.38 336 TYR A N 1
ATOM 2566 C CA . TYR A 1 336 ? 3.932 -7.029 22.745 1.00 68.38 336 TYR A CA 1
ATOM 2567 C C . TYR A 1 336 ? 3.812 -7.785 24.086 1.00 68.38 336 TYR A C 1
ATOM 2569 O O . TYR A 1 336 ? 4.781 -7.757 24.849 1.00 68.38 336 TYR A O 1
ATOM 2577 N N . PRO A 1 337 ? 2.718 -8.524 24.375 1.00 66.00 337 PRO A N 1
ATOM 2578 C CA . PRO A 1 337 ? 2.642 -9.358 25.578 1.00 66.00 337 PRO A CA 1
ATOM 2579 C C . PRO A 1 337 ? 3.762 -10.407 25.666 1.00 66.00 337 PRO A C 1
ATOM 2581 O O . PRO A 1 337 ? 4.326 -10.606 26.740 1.00 66.00 337 PRO A O 1
ATOM 2584 N N . ALA A 1 338 ? 4.131 -11.033 24.541 1.00 66.75 338 ALA A N 1
ATOM 2585 C CA . ALA A 1 338 ? 5.207 -12.025 24.497 1.00 66.75 338 ALA A CA 1
ATOM 2586 C C . ALA A 1 338 ? 6.589 -11.423 24.815 1.00 66.75 338 ALA A C 1
ATOM 2588 O O . ALA A 1 338 ? 7.417 -12.085 25.439 1.00 66.75 338 ALA A O 1
ATOM 2589 N N . ILE A 1 339 ? 6.838 -10.171 24.413 1.00 64.75 339 ILE A N 1
ATOM 2590 C CA . ILE A 1 339 ? 8.067 -9.442 24.764 1.00 64.75 339 ILE A CA 1
ATOM 2591 C C . ILE A 1 339 ? 8.091 -9.146 26.266 1.00 64.75 339 ILE A C 1
ATOM 2593 O O . ILE A 1 339 ? 9.071 -9.481 26.926 1.00 64.75 339 ILE A O 1
ATOM 2597 N N . LEU A 1 340 ? 7.006 -8.591 26.822 1.00 63.31 340 LEU A N 1
ATOM 2598 C CA . LEU A 1 340 ? 6.943 -8.249 28.248 1.00 63.31 340 LEU A CA 1
ATOM 2599 C C . LEU A 1 340 ? 7.118 -9.468 29.159 1.00 63.31 340 LEU A C 1
ATOM 2601 O O . LEU A 1 340 ? 7.792 -9.368 30.181 1.00 63.31 340 LEU A O 1
ATOM 2605 N N . GLN A 1 341 ? 6.555 -10.621 28.784 1.00 61.69 341 GLN A N 1
ATOM 2606 C CA . GLN A 1 341 ? 6.707 -11.858 29.552 1.00 61.69 341 GLN A CA 1
ATOM 2607 C C . GLN A 1 341 ? 8.170 -12.325 29.629 1.00 61.69 341 GLN A C 1
ATOM 2609 O O . GLN A 1 341 ? 8.565 -12.922 30.625 1.00 61.69 341 GLN A O 1
ATOM 2614 N N . LYS A 1 342 ? 8.983 -12.044 28.601 1.00 59.78 342 LYS A N 1
ATOM 2615 C CA . LYS A 1 342 ? 10.411 -12.398 28.568 1.00 59.78 342 LYS A CA 1
ATOM 2616 C C . LYS A 1 342 ? 11.309 -11.400 29.301 1.00 59.78 342 LYS A C 1
ATOM 2618 O O . LYS A 1 342 ? 12.406 -11.773 29.697 1.00 59.78 342 LYS A O 1
ATOM 2623 N N . THR A 1 343 ? 10.880 -10.145 29.444 1.00 53.25 343 THR A N 1
ATOM 2624 C CA . THR A 1 343 ? 11.699 -9.057 30.010 1.00 53.25 343 THR A CA 1
ATOM 2625 C C . THR A 1 343 ? 11.307 -8.655 31.431 1.00 53.25 343 THR A C 1
ATOM 2627 O O . THR A 1 343 ? 11.979 -7.811 32.018 1.00 53.25 343 THR A O 1
ATOM 2630 N N . ALA A 1 344 ? 10.219 -9.197 31.985 1.00 45.69 344 ALA A N 1
ATOM 2631 C CA . ALA A 1 344 ? 9.808 -8.896 33.351 1.00 45.69 344 ALA A CA 1
ATOM 2632 C C . ALA A 1 344 ? 10.791 -9.529 34.361 1.00 45.69 344 ALA A C 1
ATOM 2634 O O . ALA A 1 344 ? 10.971 -10.750 34.337 1.00 45.69 344 ALA A O 1
ATOM 2635 N N . PRO A 1 345 ? 11.426 -8.744 35.255 1.00 39.94 345 PRO A N 1
ATOM 2636 C CA . PRO A 1 345 ? 12.202 -9.304 36.352 1.00 39.94 345 PRO A CA 1
ATOM 2637 C C . PRO A 1 345 ? 11.273 -10.116 37.260 1.00 39.94 345 PRO A C 1
ATOM 2639 O O . PRO A 1 345 ? 10.173 -9.673 37.593 1.00 39.94 345 PRO A O 1
ATOM 2642 N N . ILE A 1 346 ? 11.721 -11.307 37.658 1.00 42.19 346 ILE A N 1
ATOM 2643 C CA . ILE A 1 346 ? 11.060 -12.136 38.668 1.00 42.19 346 ILE A CA 1
ATOM 2644 C C . ILE A 1 346 ? 11.122 -11.356 39.987 1.00 42.19 346 ILE A C 1
ATOM 2646 O O . ILE A 1 346 ? 12.109 -11.433 40.711 1.00 42.19 346 ILE A O 1
ATOM 2650 N N . GLN A 1 347 ? 10.107 -10.547 40.282 1.00 32.81 347 GLN A N 1
ATOM 2651 C CA . GLN A 1 347 ? 9.926 -9.982 41.615 1.00 32.81 347 GLN A CA 1
ATOM 2652 C C . GLN A 1 347 ? 9.279 -11.053 42.501 1.00 32.81 347 GLN A C 1
ATOM 2654 O O . GLN A 1 347 ? 8.159 -11.480 42.208 1.00 32.81 347 GLN A O 1
ATOM 2659 N N . PRO A 1 348 ? 9.949 -11.511 43.574 1.00 36.66 348 PRO A N 1
ATOM 2660 C CA . PRO A 1 348 ? 9.286 -12.286 44.604 1.00 36.66 348 PRO A CA 1
ATOM 2661 C C . PRO A 1 348 ? 8.418 -11.332 45.439 1.00 36.66 348 PRO A C 1
ATOM 2663 O O . PRO A 1 348 ? 8.802 -10.191 45.687 1.00 36.66 348 PRO A O 1
ATOM 2666 N N . SER A 1 349 ? 7.262 -11.810 45.900 1.00 35.12 349 SER A N 1
ATOM 2667 C CA . SER A 1 349 ? 6.360 -11.159 46.868 1.00 35.12 349 SER A CA 1
ATOM 2668 C C . SER A 1 349 ? 5.574 -9.916 46.412 1.00 35.12 349 SER A C 1
ATOM 2670 O O . SER A 1 349 ? 5.771 -8.804 46.885 1.00 35.12 349 SER A O 1
ATOM 2672 N N . LEU A 1 350 ? 4.557 -10.151 45.586 1.00 33.12 350 LEU A N 1
ATOM 2673 C CA . LEU A 1 350 ? 3.195 -9.692 45.877 1.00 33.12 350 LEU A CA 1
ATOM 2674 C C . LEU A 1 350 ? 2.274 -10.692 45.179 1.00 33.12 350 LEU A C 1
ATOM 2676 O O . LEU A 1 350 ? 2.315 -10.797 43.953 1.00 33.12 350 LEU A O 1
ATOM 2680 N N . GLU A 1 351 ? 1.525 -11.494 45.936 1.00 35.56 351 GLU A N 1
ATOM 2681 C CA . GLU A 1 351 ? 0.552 -12.440 45.381 1.00 35.56 351 GLU A CA 1
ATOM 2682 C C . GLU A 1 351 ? -0.568 -11.666 44.670 1.00 35.56 351 GLU A C 1
ATOM 2684 O O . GLU A 1 351 ? -1.648 -11.425 45.200 1.00 35.56 351 GLU A O 1
ATOM 2689 N N . LEU A 1 352 ? -0.297 -11.243 43.436 1.00 33.84 352 LEU A N 1
ATOM 2690 C CA . LEU A 1 352 ? -1.313 -10.848 42.484 1.00 33.84 352 LEU A CA 1
ATOM 2691 C C . LEU A 1 352 ? -2.061 -12.122 42.056 1.00 33.84 352 LEU A C 1
ATOM 2693 O O . LEU A 1 352 ? -1.426 -13.091 41.626 1.00 33.84 352 LEU A O 1
ATOM 2697 N N . PRO A 1 353 ? -3.405 -12.122 42.045 1.00 33.97 353 PRO A N 1
ATOM 2698 C CA . PRO A 1 353 ? -4.212 -13.225 41.510 1.00 33.97 353 PRO A CA 1
ATOM 2699 C C . PRO A 1 353 ? -3.958 -13.533 40.019 1.00 33.97 353 PRO A C 1
ATOM 2701 O O . PRO A 1 353 ? -4.545 -14.461 39.464 1.00 33.97 353 PRO A O 1
ATOM 2704 N N . SER A 1 354 ? -3.074 -12.781 39.351 1.00 38.72 354 SER A N 1
ATOM 2705 C CA . SER A 1 354 ? -2.676 -12.958 37.953 1.00 38.72 354 SER A CA 1
ATOM 2706 C C . SER A 1 354 ? -1.964 -14.287 37.676 1.00 38.72 354 SER A C 1
ATOM 2708 O O . SER A 1 354 ? -1.933 -14.717 36.522 1.00 38.72 354 SER A O 1
ATOM 2710 N N . ALA A 1 355 ? -1.473 -14.992 38.703 1.00 35.09 355 ALA A N 1
ATOM 2711 C CA . ALA A 1 355 ? -0.898 -16.330 38.551 1.00 35.09 355 ALA A CA 1
ATOM 2712 C C . ALA A 1 355 ? -1.945 -17.417 38.219 1.00 35.09 355 ALA A C 1
ATOM 2714 O O . ALA A 1 355 ? -1.603 -18.416 37.586 1.00 35.09 355 ALA A O 1
ATOM 2715 N N . ARG A 1 356 ? -3.238 -17.217 38.537 1.00 31.33 356 ARG A N 1
ATOM 2716 C CA . ARG A 1 356 ? -4.312 -18.149 38.121 1.00 31.33 356 ARG A CA 1
ATOM 2717 C C . ARG A 1 356 ? -4.784 -17.946 36.674 1.00 31.33 356 ARG A C 1
ATOM 2719 O O . ARG A 1 356 ? -5.439 -18.820 36.119 1.00 31.33 356 ARG A O 1
ATOM 2726 N N . LEU A 1 357 ? -4.388 -16.855 36.010 1.00 37.38 357 LEU A N 1
ATOM 2727 C CA . LEU A 1 357 ? -4.709 -16.580 34.597 1.00 37.38 357 LEU A CA 1
ATOM 2728 C C . LEU A 1 357 ? -3.731 -17.220 33.590 1.00 37.38 357 LEU A C 1
ATOM 2730 O O . LEU A 1 357 ? -3.877 -17.040 32.372 1.00 37.38 357 LEU A O 1
ATOM 2734 N N . ALA A 1 358 ? -2.739 -17.970 34.073 1.00 36.53 358 ALA A N 1
ATOM 2735 C CA . ALA A 1 358 ? -1.790 -18.709 33.243 1.00 36.53 358 ALA A CA 1
ATOM 2736 C C . ALA A 1 358 ? -2.338 -20.054 32.712 1.00 36.53 358 ALA A C 1
ATOM 2738 O O . ALA A 1 358 ? -1.684 -20.669 31.877 1.00 36.53 358 ALA A O 1
ATOM 2739 N N . GLN A 1 359 ? -3.529 -20.500 33.140 1.00 35.66 359 GLN A N 1
ATOM 2740 C CA . GLN A 1 359 ? -4.013 -21.874 32.902 1.00 35.66 359 GLN A CA 1
ATOM 2741 C C . GLN A 1 359 ? -5.294 -21.999 32.049 1.00 35.66 359 GLN A C 1
ATOM 2743 O O . GLN A 1 359 ? -5.930 -23.048 32.055 1.00 35.66 359 GLN A O 1
ATOM 2748 N N . LEU A 1 360 ? -5.690 -20.976 31.279 1.00 35.22 360 LEU A N 1
ATOM 2749 C CA . LEU A 1 360 ? -6.846 -21.093 30.373 1.00 35.22 360 LEU A CA 1
ATOM 2750 C C . LEU A 1 360 ? -6.432 -21.597 28.969 1.00 35.22 360 LEU A C 1
ATOM 2752 O O . LEU A 1 360 ? -5.682 -20.899 28.277 1.00 35.22 360 LEU A O 1
ATOM 2756 N N . PRO A 1 361 ? -6.957 -22.748 28.495 1.00 34.81 361 PRO A N 1
ATOM 2757 C CA . PRO A 1 361 ? -6.571 -23.388 27.229 1.00 34.81 361 PRO A CA 1
ATOM 2758 C C . PRO A 1 361 ? -7.021 -22.646 25.951 1.00 34.81 361 PRO A C 1
ATOM 2760 O O . PRO A 1 361 ? -6.687 -23.072 24.849 1.00 34.81 361 PRO A O 1
ATOM 2763 N N . LEU A 1 362 ? -7.730 -21.512 26.058 1.00 42.56 362 LEU A N 1
ATOM 2764 C CA . LEU A 1 362 ? -8.205 -20.722 24.907 1.00 42.56 362 LEU A CA 1
ATOM 2765 C C . LEU A 1 362 ? -7.190 -19.702 24.337 1.00 42.56 362 LEU A C 1
ATOM 2767 O O . LEU A 1 362 ? -7.412 -19.166 23.250 1.00 42.56 362 LEU A O 1
ATOM 2771 N N . LYS A 1 363 ? -6.074 -19.408 25.024 1.00 55.38 363 LYS A N 1
ATOM 2772 C CA . LYS A 1 363 ? -5.136 -18.334 24.620 1.00 55.38 363 LYS A CA 1
ATOM 2773 C C . LYS A 1 363 ? -4.431 -18.510 23.255 1.00 55.38 363 LYS A C 1
ATOM 2775 O O . LYS A 1 363 ? -4.378 -17.521 22.520 1.00 55.38 363 LYS A O 1
ATOM 2780 N N . PRO A 1 364 ? -3.900 -19.684 22.850 1.00 57.78 364 PRO A N 1
ATOM 2781 C CA . PRO A 1 364 ? -3.123 -19.773 21.607 1.00 57.78 364 PRO A CA 1
ATOM 2782 C C . PRO A 1 364 ? -3.976 -19.525 20.357 1.00 57.78 364 PRO A C 1
ATOM 2784 O O . PRO A 1 364 ? -3.505 -18.893 19.412 1.00 57.78 364 PRO A O 1
ATOM 2787 N N . LEU A 1 365 ? -5.248 -19.938 20.374 1.00 62.03 365 LEU A N 1
ATOM 2788 C CA . LEU A 1 365 ? -6.162 -19.745 19.249 1.00 62.03 365 LEU A CA 1
ATOM 2789 C C . LEU A 1 365 ? -6.462 -18.258 19.005 1.00 62.03 365 LEU A C 1
ATOM 2791 O O . LEU A 1 365 ? -6.431 -17.804 17.866 1.00 62.03 365 LEU A O 1
ATOM 2795 N N . VAL A 1 366 ? -6.683 -17.471 20.063 1.00 65.94 366 VAL A N 1
ATOM 2796 C CA . VAL A 1 366 ? -6.954 -16.026 19.944 1.00 65.94 366 VAL A CA 1
ATOM 2797 C C . VAL A 1 366 ? -5.725 -15.270 19.431 1.00 65.94 366 VAL A C 1
ATOM 2799 O O . VAL A 1 366 ? -5.845 -14.439 18.529 1.00 65.94 366 VAL A O 1
ATOM 2802 N N . HIS A 1 367 ? -4.531 -15.585 19.943 1.00 68.50 367 HIS A N 1
ATOM 2803 C CA . HIS A 1 367 ? -3.281 -14.997 19.449 1.00 68.50 367 HIS A CA 1
ATOM 2804 C C . HIS A 1 367 ? -3.004 -15.355 17.982 1.00 68.50 367 HIS A C 1
ATOM 2806 O O . HIS A 1 367 ? -2.518 -14.505 17.230 1.00 68.50 367 HIS A O 1
ATOM 2812 N N . LEU A 1 368 ? -3.350 -16.579 17.568 1.00 70.88 368 LEU A N 1
ATOM 2813 C CA . LEU A 1 368 ? -3.255 -17.030 16.182 1.00 70.88 368 LEU A CA 1
ATOM 2814 C C . LEU A 1 368 ? -4.226 -16.265 15.276 1.00 70.88 368 LEU A C 1
ATOM 2816 O O . LEU A 1 368 ? -3.801 -15.738 14.253 1.00 70.88 368 LEU A O 1
ATOM 2820 N N . VAL A 1 369 ? -5.499 -16.133 15.665 1.00 78.62 369 VAL A N 1
ATOM 2821 C CA . VAL A 1 369 ? -6.518 -15.383 14.903 1.00 78.62 369 VAL A CA 1
ATOM 2822 C C . VAL A 1 369 ? -6.112 -13.916 14.716 1.00 78.62 369 VAL A C 1
ATOM 2824 O O . VAL A 1 369 ? -6.285 -13.357 13.635 1.00 78.62 369 VAL A O 1
ATOM 2827 N N . LEU A 1 370 ? -5.509 -13.305 15.739 1.00 75.62 370 LEU A N 1
ATOM 2828 C CA . LEU A 1 370 ? -4.989 -11.936 15.683 1.00 75.62 370 LEU A CA 1
ATOM 2829 C C . LEU A 1 370 ? -3.777 -11.770 14.757 1.00 75.62 370 LEU A C 1
ATOM 2831 O O . LEU A 1 370 ? -3.635 -10.728 14.114 1.00 75.62 370 LEU A O 1
ATOM 2835 N N . ALA A 1 371 ? -2.900 -12.774 14.704 1.00 82.88 371 ALA A N 1
ATOM 2836 C CA . ALA A 1 371 ? -1.699 -12.775 13.869 1.00 82.88 371 ALA A CA 1
ATOM 2837 C C . ALA A 1 371 ? -1.963 -13.169 12.414 1.00 82.88 371 ALA A C 1
ATOM 2839 O O . ALA A 1 371 ? -1.247 -12.714 11.518 1.00 82.88 371 ALA A O 1
ATOM 2840 N N . LEU A 1 372 ? -3.004 -13.965 12.172 1.00 87.62 372 LEU A N 1
ATOM 2841 C CA . LEU A 1 372 ? -3.284 -14.584 10.884 1.00 87.62 372 LEU A CA 1
ATOM 2842 C C . LEU A 1 372 ? -3.343 -13.589 9.707 1.00 87.62 372 LEU A C 1
ATOM 2844 O O . LEU A 1 372 ? -2.683 -13.865 8.707 1.00 87.62 372 LEU A O 1
ATOM 2848 N N . PRO A 1 373 ? -4.019 -12.421 9.779 1.00 90.56 373 PRO A N 1
ATOM 2849 C CA . PRO A 1 373 ? -4.046 -11.489 8.650 1.00 90.56 373 PRO A CA 1
ATOM 2850 C C . PRO A 1 373 ? -2.662 -10.978 8.259 1.00 90.56 373 PRO A C 1
ATOM 2852 O O . PRO A 1 373 ? -2.348 -10.913 7.074 1.00 90.56 373 PRO A O 1
ATOM 2855 N N . LEU A 1 374 ? -1.820 -10.637 9.240 1.00 91.62 374 LEU A N 1
ATOM 2856 C CA . LEU A 1 374 ? -0.469 -10.154 8.962 1.00 91.62 374 LEU A CA 1
ATOM 2857 C C . LEU A 1 374 ? 0.398 -11.275 8.381 1.00 91.62 374 LEU A C 1
ATOM 2859 O O . LEU A 1 374 ? 1.122 -11.038 7.419 1.00 91.62 374 LEU A O 1
ATOM 2863 N N . VAL A 1 375 ? 0.282 -12.498 8.907 1.00 91.94 375 VAL A N 1
ATOM 2864 C CA . VAL A 1 375 ? 0.983 -13.675 8.367 1.00 91.94 375 VAL A CA 1
ATOM 2865 C C . VAL A 1 375 ? 0.571 -13.942 6.918 1.00 91.94 375 VAL A C 1
ATOM 2867 O O . VAL A 1 375 ? 1.440 -14.132 6.071 1.00 91.94 375 VAL A O 1
ATOM 2870 N N . ILE A 1 376 ? -0.727 -13.883 6.603 1.00 93.62 376 ILE A N 1
ATOM 2871 C CA . ILE A 1 376 ? -1.234 -14.023 5.229 1.00 93.62 376 ILE A CA 1
ATOM 2872 C C . ILE A 1 376 ? -0.660 -12.921 4.333 1.00 93.62 376 ILE A C 1
ATOM 2874 O O . ILE A 1 376 ? -0.166 -13.212 3.247 1.00 93.62 376 ILE A O 1
ATOM 2878 N N . VAL A 1 377 ? -0.679 -11.664 4.783 1.00 94.69 377 VAL A N 1
ATOM 2879 C CA . VAL A 1 377 ? -0.136 -10.527 4.023 1.00 94.69 377 VAL A CA 1
ATOM 2880 C C . VAL A 1 377 ? 1.355 -10.707 3.717 1.00 94.69 377 VAL A C 1
ATOM 2882 O O . VAL A 1 377 ? 1.770 -10.478 2.580 1.00 94.69 377 VAL A O 1
ATOM 2885 N N . LEU A 1 378 ? 2.152 -11.156 4.691 1.00 93.50 378 LEU A N 1
ATOM 2886 C CA . LEU A 1 378 ? 3.577 -11.439 4.500 1.00 93.50 378 LEU A CA 1
ATOM 2887 C C . LEU A 1 378 ? 3.810 -12.656 3.592 1.00 93.50 378 LEU A C 1
ATOM 2889 O O . LEU A 1 378 ? 4.693 -12.612 2.739 1.00 93.50 378 LEU A O 1
ATOM 2893 N N . GLY A 1 379 ? 2.999 -13.710 3.715 1.00 93.31 379 GLY A N 1
ATOM 2894 C CA . GLY A 1 379 ? 3.064 -14.887 2.846 1.00 93.31 379 GLY A CA 1
ATOM 2895 C C . GLY A 1 379 ? 2.742 -14.558 1.386 1.00 93.31 379 GLY A C 1
ATOM 2896 O O . GLY A 1 379 ? 3.474 -14.953 0.482 1.00 93.31 379 GLY A O 1
ATOM 2897 N N . LEU A 1 380 ? 1.707 -13.750 1.141 1.00 92.62 380 LEU A N 1
ATOM 2898 C CA . LEU A 1 380 ? 1.363 -13.261 -0.199 1.00 92.62 380 LEU A CA 1
ATOM 2899 C C . LEU A 1 380 ? 2.475 -12.389 -0.804 1.00 92.62 380 LEU A C 1
ATOM 2901 O O . LEU A 1 380 ? 2.669 -12.388 -2.019 1.00 92.62 380 LEU A O 1
ATOM 2905 N N . ASN A 1 381 ? 3.245 -11.689 0.031 1.00 92.94 381 ASN A N 1
ATOM 2906 C CA . ASN A 1 381 ? 4.393 -10.894 -0.406 1.00 92.94 381 ASN A CA 1
ATOM 2907 C C . ASN A 1 381 ? 5.542 -11.747 -0.983 1.00 92.94 381 ASN A C 1
ATOM 2909 O O . ASN A 1 381 ? 6.375 -11.226 -1.719 1.00 92.94 381 ASN A O 1
ATOM 2913 N N . LEU A 1 382 ? 5.576 -13.055 -0.689 1.00 90.25 382 LEU A N 1
ATOM 2914 C CA . LEU A 1 382 ? 6.498 -14.008 -1.323 1.00 90.25 382 LEU A CA 1
ATOM 2915 C C . LEU A 1 382 ? 6.091 -14.347 -2.765 1.00 90.25 382 LEU A C 1
ATOM 2917 O O . LEU A 1 382 ? 6.921 -14.803 -3.550 1.00 90.25 382 LEU A O 1
ATOM 2921 N N . VAL A 1 383 ? 4.814 -14.147 -3.112 1.00 89.00 383 VAL A N 1
ATOM 2922 C CA . VAL A 1 383 ? 4.287 -14.391 -4.461 1.00 89.00 383 VAL A CA 1
ATOM 2923 C C . VAL A 1 383 ? 4.572 -13.202 -5.367 1.00 89.00 383 VAL A C 1
ATOM 2925 O O . VAL A 1 383 ? 5.068 -13.374 -6.473 1.00 89.00 383 VAL A O 1
ATOM 2928 N N . ALA A 1 384 ? 4.273 -11.994 -4.903 1.00 88.62 384 ALA A N 1
ATOM 2929 C CA . ALA A 1 384 ? 4.640 -10.771 -5.597 1.00 88.62 384 ALA A CA 1
ATOM 2930 C C . ALA A 1 384 ? 4.969 -9.698 -4.569 1.00 88.62 384 ALA A C 1
ATOM 2932 O O . ALA A 1 384 ? 4.214 -9.497 -3.614 1.00 88.62 384 ALA A O 1
ATOM 2933 N N . LYS A 1 385 ? 6.061 -8.964 -4.790 1.00 90.81 385 LYS A N 1
ATOM 2934 C CA . LYS A 1 385 ? 6.397 -7.851 -3.909 1.00 90.81 385 LYS A CA 1
ATOM 2935 C C . LYS A 1 385 ? 5.241 -6.853 -3.846 1.00 90.81 385 LYS A C 1
ATOM 2937 O O . LYS A 1 385 ? 4.600 -6.538 -4.853 1.00 90.81 385 LYS A O 1
ATOM 2942 N N . ARG A 1 386 ? 4.942 -6.403 -2.627 1.00 93.06 386 ARG A N 1
ATOM 2943 C CA . ARG A 1 386 ? 3.806 -5.545 -2.277 1.00 93.06 386 ARG A CA 1
ATOM 2944 C C . ARG A 1 386 ? 2.447 -6.096 -2.736 1.00 93.06 386 ARG A C 1
ATOM 2946 O O . ARG A 1 386 ? 1.552 -5.306 -3.043 1.00 93.06 386 ARG A O 1
ATOM 2953 N N . PHE A 1 387 ? 2.251 -7.421 -2.722 1.00 94.38 387 PHE A N 1
ATOM 2954 C CA . PHE A 1 387 ? 1.004 -8.082 -3.147 1.00 94.38 387 PHE A CA 1
ATOM 2955 C C . PHE A 1 387 ? -0.251 -7.405 -2.576 1.00 94.38 387 PHE A C 1
ATOM 2957 O O . PHE A 1 387 ? -1.151 -7.016 -3.319 1.00 94.38 387 PHE A O 1
ATOM 2964 N N . TRP A 1 388 ? -0.289 -7.193 -1.256 1.00 95.44 388 TRP A N 1
ATOM 2965 C CA . TRP A 1 388 ? -1.425 -6.558 -0.582 1.00 95.44 388 TRP A CA 1
ATOM 2966 C C . TRP A 1 388 ? -1.744 -5.172 -1.158 1.00 95.44 388 TRP A C 1
ATOM 2968 O O . TRP A 1 388 ? -2.887 -4.873 -1.500 1.00 95.44 388 TRP A O 1
ATOM 2978 N N . CYS A 1 389 ? -0.722 -4.331 -1.327 1.00 94.31 389 CYS A N 1
ATOM 2979 C CA . CYS A 1 389 ? -0.857 -2.969 -1.846 1.00 94.31 389 CYS A CA 1
ATOM 2980 C C . CYS A 1 389 ? -1.273 -2.923 -3.326 1.00 94.31 389 CYS A C 1
ATOM 2982 O O . CYS A 1 389 ? -1.916 -1.950 -3.739 1.00 94.31 389 CYS A O 1
ATOM 2984 N N . ARG A 1 390 ? -0.897 -3.945 -4.109 1.00 93.06 390 ARG A N 1
ATOM 2985 C CA . ARG A 1 390 ? -1.236 -4.096 -5.534 1.00 93.06 390 ARG A CA 1
ATOM 2986 C C . ARG A 1 390 ? -2.673 -4.573 -5.738 1.00 93.06 390 ARG A C 1
ATOM 2988 O O . ARG A 1 390 ? -3.359 -4.034 -6.605 1.00 93.06 390 ARG A O 1
ATOM 2995 N N . TYR A 1 391 ? -3.130 -5.535 -4.935 1.00 95.12 391 TYR A N 1
ATOM 2996 C CA . TYR A 1 391 ? -4.335 -6.308 -5.257 1.00 95.12 391 TYR A CA 1
ATOM 2997 C C . TYR A 1 391 ? -5.473 -6.208 -4.243 1.00 95.12 391 TYR A C 1
ATOM 2999 O O . TYR A 1 391 ? -6.621 -6.347 -4.645 1.00 95.12 391 TYR A O 1
ATOM 3007 N N . LEU A 1 392 ? -5.203 -5.958 -2.957 1.00 96.56 392 LEU A N 1
ATOM 3008 C CA . LEU A 1 392 ? -6.213 -6.140 -1.900 1.00 96.56 392 LEU A CA 1
ATOM 3009 C C . LEU A 1 392 ? -6.463 -4.905 -1.026 1.00 96.56 392 LEU A C 1
ATOM 3011 O O . LEU A 1 392 ? -7.518 -4.801 -0.417 1.00 96.56 392 LEU A O 1
ATOM 3015 N N . CYS A 1 393 ? -5.526 -3.960 -0.956 1.00 97.31 393 CYS A N 1
ATOM 3016 C CA . CYS A 1 393 ? -5.577 -2.850 -0.005 1.00 97.31 393 CYS A CA 1
ATOM 3017 C C . CYS A 1 393 ? -6.630 -1.784 -0.390 1.00 97.31 393 CYS A C 1
ATOM 3019 O O . CYS A 1 393 ? -6.375 -1.020 -1.331 1.00 97.31 393 CYS A O 1
ATOM 3021 N N . PRO A 1 394 ? -7.755 -1.639 0.347 1.00 97.56 394 PRO A N 1
ATOM 3022 C CA . PRO A 1 394 ? -8.777 -0.636 0.034 1.00 97.56 394 PRO A CA 1
ATOM 3023 C C . PRO A 1 394 ? -8.260 0.795 0.240 1.00 97.56 394 PRO A C 1
ATOM 3025 O O . PRO A 1 394 ? -8.544 1.675 -0.569 1.00 97.56 394 PRO A O 1
ATOM 3028 N N . LEU A 1 395 ? -7.414 1.026 1.254 1.00 97.75 395 LEU A N 1
ATOM 3029 C CA . LEU A 1 395 ? -6.751 2.321 1.445 1.00 97.75 395 LEU A CA 1
ATOM 3030 C C . LEU A 1 395 ? -5.844 2.636 0.251 1.00 97.75 395 LEU A C 1
ATOM 3032 O O . LEU A 1 395 ? -5.832 3.748 -0.270 1.00 97.75 395 LEU A O 1
ATOM 3036 N N . GLY A 1 396 ? -5.107 1.627 -0.215 1.00 97.19 396 GLY A N 1
ATOM 3037 C CA . GLY A 1 396 ? -4.265 1.723 -1.398 1.00 97.19 396 GLY A CA 1
ATOM 3038 C C . GLY A 1 396 ? -5.062 2.071 -2.653 1.00 97.19 396 GLY A C 1
ATOM 3039 O O . GLY A 1 396 ? -4.600 2.902 -3.425 1.00 97.19 396 GLY A O 1
ATOM 3040 N N . ALA A 1 397 ? -6.250 1.487 -2.835 1.00 97.69 397 ALA A N 1
ATOM 3041 C CA . ALA A 1 397 ? -7.159 1.817 -3.931 1.00 97.69 397 ALA A CA 1
ATOM 3042 C C . ALA A 1 397 ? -7.682 3.258 -3.847 1.00 97.69 397 ALA A C 1
ATOM 3044 O O . ALA A 1 397 ? -7.695 3.950 -4.862 1.00 97.69 397 ALA A O 1
ATOM 3045 N N . LEU A 1 398 ? -8.058 3.731 -2.653 1.00 98.00 398 LEU A N 1
ATOM 3046 C CA . LEU A 1 398 ? -8.529 5.106 -2.457 1.00 98.00 398 LEU A CA 1
ATOM 3047 C C . LEU A 1 398 ? -7.442 6.112 -2.850 1.00 98.00 398 LEU A C 1
ATOM 3049 O O . LEU A 1 398 ? -7.668 6.997 -3.672 1.00 98.00 398 LEU A O 1
ATOM 3053 N N . VAL A 1 399 ? -6.236 5.929 -2.309 1.00 97.50 399 VAL A N 1
ATOM 3054 C CA . VAL A 1 399 ? -5.083 6.782 -2.617 1.00 97.50 399 VAL A CA 1
ATOM 3055 C C . VAL A 1 399 ? -4.675 6.636 -4.089 1.00 97.50 399 VAL A C 1
ATOM 3057 O O . VAL A 1 399 ? -4.294 7.627 -4.704 1.00 97.50 399 VAL A O 1
ATOM 3060 N N . ALA A 1 400 ? -4.806 5.450 -4.695 1.00 97.19 400 ALA A N 1
ATOM 3061 C CA . ALA A 1 400 ? -4.552 5.247 -6.123 1.00 97.19 400 ALA A CA 1
ATOM 3062 C C . ALA A 1 400 ? -5.496 6.080 -7.004 1.00 97.19 400 ALA A C 1
ATOM 3064 O O . ALA A 1 400 ? -5.020 6.752 -7.914 1.00 97.19 400 ALA A O 1
ATOM 3065 N N . LEU A 1 401 ? -6.805 6.099 -6.712 1.00 96.94 401 LEU A N 1
ATOM 3066 C CA . LEU A 1 401 ? -7.771 6.926 -7.452 1.00 96.94 401 LEU A CA 1
ATOM 3067 C C . LEU A 1 401 ? -7.453 8.418 -7.334 1.00 96.94 401 LEU A C 1
ATOM 3069 O O . LEU A 1 401 ? -7.505 9.133 -8.330 1.00 96.94 401 LEU A O 1
ATOM 3073 N N . LEU A 1 402 ? -7.068 8.883 -6.143 1.00 97.12 402 LEU A N 1
ATOM 3074 C CA . LEU A 1 402 ? -6.634 10.268 -5.942 1.00 97.12 402 LEU A CA 1
ATOM 3075 C C . LEU A 1 402 ? -5.336 10.572 -6.708 1.00 97.12 402 LEU A C 1
ATOM 3077 O O . LEU A 1 402 ? -5.211 11.623 -7.331 1.00 97.12 402 LEU A O 1
ATOM 3081 N N . SER A 1 403 ? -4.395 9.626 -6.733 1.00 96.69 403 SER A N 1
ATOM 3082 C CA . SER A 1 403 ? -3.092 9.788 -7.396 1.00 96.69 403 SER A CA 1
ATOM 3083 C C . SER A 1 403 ? -3.200 9.897 -8.919 1.00 96.69 403 SER A C 1
ATOM 3085 O O . SER A 1 403 ? -2.333 10.492 -9.556 1.00 96.69 403 SER A O 1
ATOM 3087 N N . LYS A 1 404 ? -4.293 9.412 -9.525 1.00 96.00 404 LYS A N 1
ATOM 3088 C CA . LYS A 1 404 ? -4.587 9.643 -10.951 1.00 96.00 404 LYS A CA 1
ATOM 3089 C C . LYS A 1 404 ? -4.655 11.136 -11.284 1.00 96.00 404 LYS A C 1
ATOM 3091 O O . LYS A 1 404 ? -4.241 11.531 -12.375 1.00 96.00 404 LYS A O 1
ATOM 3096 N N . PHE A 1 405 ? -5.105 11.960 -10.336 1.00 96.50 405 PHE A N 1
ATOM 3097 C CA . PHE A 1 405 ? -5.196 13.419 -10.443 1.00 96.50 405 PHE A CA 1
ATOM 3098 C C . PHE A 1 405 ? -3.960 14.150 -9.908 1.00 96.50 405 PHE A C 1
ATOM 3100 O O . PHE A 1 405 ? -3.954 15.377 -9.881 1.00 96.50 405 PHE A O 1
ATOM 3107 N N . ALA A 1 406 ? -2.912 13.426 -9.498 1.00 96.69 406 ALA A N 1
ATOM 3108 C CA . ALA A 1 406 ? -1.759 14.042 -8.862 1.00 96.69 406 ALA A CA 1
ATOM 3109 C C . ALA A 1 406 ? -1.032 15.038 -9.773 1.00 96.69 406 ALA A C 1
ATOM 3111 O O . ALA A 1 406 ? -0.908 14.809 -10.982 1.00 96.69 406 ALA A O 1
ATOM 3112 N N . TRP A 1 407 ? -0.506 16.113 -9.186 1.00 95.44 407 TRP A N 1
ATOM 3113 C CA . TRP A 1 407 ? 0.274 17.100 -9.922 1.00 95.44 407 TRP A CA 1
ATOM 3114 C C . TRP A 1 407 ? 1.632 16.530 -10.340 1.00 95.44 407 TRP A C 1
ATOM 3116 O O . TRP A 1 407 ? 1.987 16.616 -11.513 1.00 95.44 407 TRP A O 1
ATOM 3126 N N . VAL A 1 408 ? 2.378 15.904 -9.430 1.00 95.88 408 VAL A N 1
ATOM 3127 C CA . VAL A 1 408 ? 3.668 15.278 -9.746 1.00 95.88 408 VAL A CA 1
ATOM 3128 C C . VAL A 1 408 ? 3.462 13.828 -10.183 1.00 95.88 408 VAL A C 1
ATOM 3130 O O . VAL A 1 408 ? 2.861 13.033 -9.464 1.00 95.88 408 VAL A O 1
ATOM 3133 N N . LYS A 1 409 ? 3.992 13.471 -11.357 1.00 95.50 409 LYS A N 1
ATOM 3134 C CA . LYS A 1 409 ? 3.948 12.107 -11.908 1.00 95.50 409 LYS A CA 1
ATOM 3135 C C . LYS A 1 409 ? 5.306 11.689 -12.466 1.00 95.50 409 LYS A C 1
ATOM 3137 O O . LYS A 1 409 ? 6.107 12.535 -12.872 1.00 95.50 409 LYS A O 1
ATOM 3142 N N . ARG A 1 410 ? 5.538 10.374 -12.524 1.00 95.12 410 ARG A N 1
ATOM 3143 C CA . ARG A 1 410 ? 6.669 9.778 -13.247 1.00 95.12 410 ARG A CA 1
ATOM 3144 C C . ARG A 1 410 ? 6.447 9.904 -14.755 1.00 95.12 410 ARG A C 1
ATOM 3146 O O . ARG A 1 410 ? 5.361 9.600 -15.236 1.00 95.12 410 ARG A O 1
ATOM 3153 N N . TYR A 1 411 ? 7.481 10.281 -15.494 1.00 93.19 411 TYR A N 1
ATOM 3154 C CA . TYR A 1 411 ? 7.536 10.159 -16.950 1.00 93.19 411 TYR A CA 1
ATOM 3155 C C . TYR A 1 411 ? 8.969 9.854 -17.397 1.00 93.19 411 TYR A C 1
ATOM 3157 O O . TYR A 1 411 ? 9.914 10.017 -16.623 1.00 93.19 411 TYR A O 1
ATOM 3165 N N . VAL A 1 412 ? 9.126 9.389 -18.631 1.00 92.94 412 VAL A N 1
ATOM 3166 C CA . VAL A 1 412 ? 10.432 9.139 -19.245 1.00 92.94 412 VAL A CA 1
ATOM 3167 C C . VAL A 1 412 ? 10.645 10.169 -20.347 1.00 92.94 412 VAL A C 1
ATOM 3169 O O . VAL A 1 412 ? 9.719 10.481 -21.091 1.00 92.94 412 VAL A O 1
ATOM 3172 N N . ASP A 1 413 ? 11.836 10.751 -20.394 1.00 90.62 413 ASP A N 1
ATOM 3173 C CA . ASP A 1 413 ? 12.269 11.624 -21.477 1.00 90.62 413 ASP A CA 1
ATOM 3174 C C . ASP A 1 413 ? 12.797 10.769 -22.630 1.00 90.62 413 ASP A C 1
ATOM 3176 O O . ASP A 1 413 ? 13.877 10.188 -22.528 1.00 90.62 413 ASP A O 1
ATOM 3180 N N . GLU A 1 414 ? 12.020 10.655 -23.706 1.00 85.38 414 GLU A N 1
ATOM 3181 C CA . GLU A 1 414 ? 12.335 9.792 -24.852 1.00 85.38 414 GLU A CA 1
ATOM 3182 C C . GLU A 1 414 ? 13.655 10.167 -25.531 1.00 85.38 414 GLU A C 1
ATOM 3184 O O . GLU A 1 414 ? 14.343 9.293 -26.042 1.00 85.38 414 GLU A O 1
ATOM 3189 N N . LYS A 1 415 ? 14.050 11.446 -25.489 1.00 84.44 415 LYS A N 1
ATOM 3190 C CA . LYS A 1 415 ? 15.296 11.915 -26.117 1.00 84.44 415 LYS A CA 1
ATOM 3191 C C . LYS A 1 415 ? 16.544 11.456 -25.374 1.00 84.44 415 LYS A C 1
ATOM 3193 O O . LYS A 1 415 ? 17.594 11.287 -25.977 1.00 84.44 415 LYS A O 1
ATOM 3198 N N . THR A 1 416 ? 16.432 11.308 -24.059 1.00 84.81 416 THR A N 1
ATOM 3199 C CA . THR A 1 416 ? 17.544 10.935 -23.176 1.00 84.81 416 THR A CA 1
ATOM 3200 C C . THR A 1 416 ? 17.528 9.440 -22.857 1.00 84.81 416 THR A C 1
ATOM 3202 O O . THR A 1 416 ? 18.516 8.881 -22.391 1.00 84.81 416 THR A O 1
ATOM 3205 N N . CYS A 1 417 ? 16.395 8.763 -23.055 1.00 86.31 417 CYS A N 1
ATOM 3206 C CA . CYS A 1 417 ? 16.262 7.359 -22.710 1.00 86.31 417 CYS A CA 1
ATOM 3207 C C . CYS A 1 417 ? 16.930 6.457 -23.747 1.00 86.31 417 CYS A C 1
ATOM 3209 O O . CYS A 1 417 ? 16.535 6.420 -24.904 1.00 86.31 417 CYS A O 1
ATOM 3211 N N . LEU A 1 418 ? 17.856 5.625 -23.278 1.00 78.69 418 LEU A N 1
ATOM 3212 C CA . LEU A 1 418 ? 18.523 4.597 -24.080 1.00 78.69 418 LEU A CA 1
ATOM 3213 C C . LEU A 1 418 ? 17.661 3.338 -24.308 1.00 78.69 418 LEU A C 1
ATOM 3215 O O . LEU A 1 418 ? 18.165 2.319 -24.762 1.00 78.69 418 LEU A O 1
ATOM 3219 N N . ASP A 1 419 ? 16.374 3.367 -23.940 1.00 78.25 419 ASP A N 1
ATOM 3220 C CA . ASP A 1 419 ? 15.435 2.242 -24.086 1.00 78.25 419 ASP A CA 1
ATOM 3221 C C . ASP A 1 419 ? 15.856 0.935 -23.360 1.00 78.25 419 ASP A C 1
ATOM 3223 O O . ASP A 1 419 ? 15.430 -0.163 -23.712 1.00 78.25 419 ASP A O 1
ATOM 3227 N N . TRP A 1 420 ? 16.630 1.042 -22.273 1.00 79.94 420 TRP A N 1
ATOM 3228 C CA . TRP A 1 420 ? 17.171 -0.107 -21.519 1.00 79.94 420 TRP A CA 1
ATOM 3229 C C . TRP A 1 420 ? 16.152 -0.973 -20.788 1.00 79.94 420 TRP A C 1
ATOM 3231 O O . TRP A 1 420 ? 16.381 -2.153 -20.559 1.00 79.94 420 TRP A O 1
ATOM 3241 N N . GLY A 1 421 ? 15.068 -0.379 -20.292 1.00 82.50 421 GLY A N 1
ATOM 3242 C CA . GLY A 1 421 ? 14.073 -1.119 -19.513 1.00 82.50 421 GLY A CA 1
ATOM 3243 C C . GLY A 1 421 ? 14.498 -1.566 -18.101 1.00 82.50 421 GLY A C 1
ATOM 3244 O O . GLY A 1 421 ? 13.664 -2.114 -17.394 1.00 82.50 421 GLY A O 1
ATOM 3245 N N . HIS A 1 422 ? 15.705 -1.268 -17.598 1.00 83.56 422 HIS A N 1
ATOM 3246 C CA . HIS A 1 422 ? 16.141 -1.674 -16.236 1.00 83.56 422 HIS A CA 1
ATOM 3247 C C . HIS A 1 422 ? 15.249 -1.148 -15.096 1.00 83.56 422 HIS A C 1
ATOM 3249 O O . HIS A 1 422 ? 15.176 -1.727 -14.006 1.00 83.56 422 HIS A O 1
ATOM 3255 N N . CYS A 1 423 ? 14.533 -0.049 -15.340 1.00 88.06 423 CYS A N 1
ATOM 3256 C CA . CYS A 1 423 ? 13.550 0.476 -14.399 1.00 88.06 423 CYS A CA 1
ATOM 3257 C C . CYS A 1 423 ? 12.364 -0.479 -14.169 1.00 88.06 423 CYS A C 1
ATOM 3259 O O . CYS A 1 423 ? 11.778 -0.446 -13.087 1.00 88.06 423 CYS A O 1
ATOM 3261 N N . ILE A 1 424 ? 12.041 -1.334 -15.144 1.00 88.31 424 ILE A N 1
ATOM 3262 C CA . ILE A 1 424 ? 10.901 -2.253 -15.138 1.00 88.31 424 ILE A CA 1
ATOM 3263 C C . ILE A 1 424 ? 11.035 -3.316 -14.030 1.00 88.31 424 ILE A C 1
ATOM 3265 O O . ILE A 1 424 ? 10.205 -3.295 -13.116 1.00 88.31 424 ILE A O 1
ATOM 3269 N N . PRO A 1 425 ? 12.069 -4.190 -14.015 1.00 84.75 425 PRO A N 1
ATOM 3270 C CA . PRO A 1 425 ? 12.224 -5.200 -12.961 1.00 84.75 425 PRO A CA 1
ATOM 3271 C C . PRO A 1 425 ? 12.524 -4.584 -11.587 1.00 84.75 425 PRO A C 1
ATOM 3273 O O . PRO A 1 425 ? 12.254 -5.195 -10.556 1.00 84.75 425 PRO A O 1
ATOM 3276 N N . THR A 1 426 ? 13.037 -3.351 -11.559 1.00 88.06 426 THR A N 1
ATOM 3277 C CA . THR A 1 426 ? 13.306 -2.603 -10.322 1.00 88.06 426 THR A CA 1
ATOM 3278 C C . THR A 1 426 ? 12.022 -2.077 -9.668 1.00 88.06 426 THR A C 1
ATOM 3280 O O . THR A 1 426 ? 12.008 -1.782 -8.474 1.00 88.06 426 THR A O 1
ATOM 3283 N N . CYS A 1 427 ? 10.924 -1.935 -10.417 1.00 91.19 427 CYS A N 1
ATOM 3284 C CA . CYS A 1 427 ? 9.689 -1.356 -9.904 1.00 91.19 427 CYS A CA 1
ATOM 3285 C C . CYS A 1 427 ? 8.983 -2.305 -8.911 1.00 91.19 427 CYS A C 1
ATOM 3287 O O . CYS A 1 427 ? 8.388 -3.296 -9.339 1.00 91.19 427 CYS A O 1
ATOM 3289 N N . PRO A 1 428 ? 8.901 -1.985 -7.602 1.00 90.75 428 PRO A N 1
ATOM 3290 C CA . PRO A 1 428 ? 8.302 -2.893 -6.615 1.00 90.75 428 PRO A CA 1
ATOM 3291 C C . PRO A 1 428 ? 6.786 -3.071 -6.793 1.00 90.75 428 PRO A C 1
ATOM 3293 O O . PRO A 1 428 ? 6.201 -4.022 -6.282 1.00 90.75 428 PRO A O 1
ATOM 3296 N N . MET A 1 429 ? 6.137 -2.139 -7.497 1.00 92.50 429 MET A N 1
ATOM 3297 C CA . MET A 1 429 ? 4.705 -2.173 -7.808 1.00 92.50 429 MET A CA 1
ATOM 3298 C C . MET A 1 429 ? 4.408 -2.736 -9.192 1.00 92.50 429 MET A C 1
ATOM 3300 O O . MET A 1 429 ? 3.227 -2.929 -9.509 1.00 92.50 429 MET A O 1
ATOM 3304 N N . ASP A 1 430 ? 5.455 -2.995 -9.984 1.00 90.81 430 ASP A N 1
ATOM 3305 C CA . ASP A 1 430 ? 5.346 -3.584 -11.310 1.00 90.81 430 ASP A CA 1
ATOM 3306 C C . ASP A 1 430 ? 4.363 -2.797 -12.195 1.00 90.81 430 ASP A C 1
ATOM 3308 O O . ASP A 1 430 ? 3.357 -3.313 -12.663 1.00 90.81 430 ASP A O 1
ATOM 3312 N N . THR A 1 431 ? 4.566 -1.482 -12.275 1.00 91.56 431 THR A N 1
ATOM 3313 C CA . THR A 1 431 ? 3.646 -0.560 -12.965 1.00 91.56 431 THR A CA 1
ATOM 3314 C C . THR A 1 431 ? 4.228 0.027 -14.247 1.00 91.56 431 THR A C 1
ATOM 3316 O O . THR A 1 431 ? 3.535 0.783 -14.922 1.00 91.56 431 THR A O 1
ATOM 3319 N N . ILE A 1 432 ? 5.498 -0.250 -14.551 1.00 92.25 432 ILE A N 1
ATOM 3320 C CA . ILE A 1 432 ? 6.166 0.307 -15.728 1.00 92.25 432 ILE A CA 1
ATOM 3321 C C . ILE A 1 432 ? 5.900 -0.623 -16.910 1.00 92.25 432 ILE A C 1
ATOM 3323 O O . ILE A 1 432 ? 6.278 -1.794 -16.862 1.00 92.25 432 ILE A O 1
ATOM 3327 N N . ALA A 1 433 ? 5.249 -0.096 -17.942 1.00 88.31 433 ALA A N 1
ATOM 3328 C CA . ALA A 1 433 ? 4.879 -0.847 -19.130 1.00 88.31 433 ALA A CA 1
ATOM 3329 C C . ALA A 1 433 ? 6.105 -1.172 -19.996 1.00 88.31 433 ALA A C 1
ATOM 3331 O O . ALA A 1 433 ? 6.986 -0.336 -20.211 1.00 88.31 433 ALA A O 1
ATOM 3332 N N . GLU A 1 434 ? 6.143 -2.393 -20.528 1.00 83.94 434 GLU A N 1
ATOM 3333 C CA . GLU A 1 434 ? 7.242 -2.875 -21.373 1.00 83.94 434 GLU A CA 1
ATOM 3334 C C . GLU A 1 434 ? 7.245 -2.302 -22.786 1.00 83.94 434 GLU A C 1
ATOM 3336 O O . GLU A 1 434 ? 8.271 -2.399 -23.449 1.00 83.94 434 GLU A O 1
ATOM 3341 N N . ALA A 1 435 ? 6.142 -1.717 -23.257 1.00 81.50 435 ALA A N 1
ATOM 3342 C CA . ALA A 1 435 ? 6.040 -1.164 -24.607 1.00 81.50 435 ALA A CA 1
ATOM 3343 C C . ALA A 1 435 ? 6.641 0.248 -24.689 1.00 81.50 435 ALA A C 1
ATOM 3345 O O . ALA A 1 435 ? 7.512 0.520 -25.509 1.00 81.50 435 ALA A O 1
ATOM 3346 N N . ASP A 1 436 ? 6.301 1.129 -23.752 1.00 86.19 436 ASP A N 1
ATOM 3347 C CA . ASP A 1 436 ? 6.598 2.568 -23.830 1.00 86.19 436 ASP A CA 1
ATOM 3348 C C . ASP A 1 436 ? 7.246 3.146 -22.556 1.00 86.19 436 ASP A C 1
ATOM 3350 O O . ASP A 1 436 ? 7.464 4.351 -22.465 1.00 86.19 436 ASP A O 1
ATOM 3354 N N . LEU A 1 437 ? 7.568 2.311 -21.558 1.00 90.12 437 LEU A N 1
ATOM 3355 C CA . LEU A 1 437 ? 8.092 2.733 -20.249 1.00 90.12 437 LEU A CA 1
ATOM 3356 C C . LEU A 1 437 ? 7.173 3.703 -19.489 1.00 90.12 437 LEU A C 1
ATOM 3358 O O . LEU A 1 437 ? 7.602 4.319 -18.495 1.00 90.12 437 LEU A O 1
ATOM 3362 N N . SER A 1 438 ? 5.910 3.822 -19.910 1.00 90.88 438 SER A N 1
ATOM 3363 C CA . SER A 1 438 ? 4.886 4.560 -19.185 1.00 90.88 438 SER A CA 1
ATOM 3364 C C . SER A 1 438 ? 4.626 3.898 -17.834 1.00 90.88 438 SER A C 1
ATOM 3366 O O . SER A 1 438 ? 4.984 2.747 -17.586 1.00 90.88 438 SER A O 1
ATOM 3368 N N . SER A 1 439 ? 4.077 4.660 -16.895 1.00 93.56 439 SER A N 1
ATOM 3369 C CA . SER A 1 439 ? 3.756 4.149 -15.568 1.00 93.56 439 SER A CA 1
ATOM 3370 C C . SER A 1 439 ? 2.432 4.714 -15.116 1.00 93.56 439 SER A C 1
ATOM 3372 O O . SER A 1 439 ? 2.208 5.923 -15.184 1.00 93.56 439 SER A O 1
ATOM 3374 N N . ASP A 1 440 ? 1.595 3.834 -14.581 1.00 94.75 440 ASP A N 1
ATOM 3375 C CA . ASP A 1 440 ? 0.333 4.231 -13.990 1.00 94.75 440 ASP A CA 1
ATOM 3376 C C . ASP A 1 440 ? 0.555 5.072 -12.719 1.00 94.75 440 ASP A C 1
ATOM 3378 O O . ASP A 1 440 ? 1.078 4.560 -11.722 1.00 94.75 440 ASP A O 1
ATOM 3382 N N . PRO A 1 441 ? 0.121 6.348 -12.690 1.00 95.38 441 PRO A N 1
ATOM 3383 C CA . PRO A 1 441 ? 0.253 7.185 -11.500 1.00 95.38 441 PRO A CA 1
ATOM 3384 C C . PRO A 1 441 ? -0.579 6.699 -10.300 1.00 95.38 441 PRO A C 1
ATOM 3386 O O . PRO A 1 441 ? -0.253 7.042 -9.167 1.00 95.38 441 PRO A O 1
ATOM 3389 N N . GLY A 1 442 ? -1.627 5.895 -10.506 1.00 95.44 442 GLY A N 1
ATOM 3390 C CA . GLY A 1 442 ? -2.385 5.253 -9.428 1.00 95.44 442 GLY A CA 1
ATOM 3391 C C . GLY A 1 442 ? -1.614 4.125 -8.731 1.00 95.44 442 GLY A C 1
ATOM 3392 O O . GLY A 1 442 ? -1.761 3.903 -7.524 1.00 95.44 442 GLY A O 1
ATOM 3393 N N . GLU A 1 443 ? -0.740 3.435 -9.462 1.00 95.12 443 GLU A N 1
ATOM 3394 C CA . GLU A 1 443 ? 0.072 2.334 -8.935 1.00 95.12 443 GLU A CA 1
ATOM 3395 C C . GLU A 1 443 ? 1.477 2.773 -8.516 1.00 95.12 443 GLU A C 1
ATOM 3397 O O . GLU A 1 443 ? 2.059 2.177 -7.607 1.00 95.12 443 GLU A O 1
ATOM 3402 N N . CYS A 1 444 ? 2.014 3.833 -9.123 1.00 95.88 444 CYS A N 1
ATOM 3403 C CA . CYS A 1 444 ? 3.319 4.384 -8.791 1.00 95.88 444 CYS A CA 1
ATOM 3404 C C . CYS A 1 444 ? 3.335 4.967 -7.369 1.00 95.88 444 CYS A C 1
ATOM 3406 O O . CYS A 1 444 ? 2.839 6.059 -7.112 1.00 95.88 444 CYS A O 1
ATOM 3408 N N . ILE A 1 445 ? 3.973 4.258 -6.435 1.00 96.19 445 ILE A N 1
ATOM 3409 C CA . ILE A 1 445 ? 4.112 4.669 -5.024 1.00 96.19 445 ILE A CA 1
ATOM 3410 C C . ILE A 1 445 ? 5.178 5.747 -4.782 1.00 96.19 445 ILE A C 1
ATOM 3412 O O . ILE A 1 445 ? 5.532 6.003 -3.635 1.00 96.19 445 ILE A O 1
ATOM 3416 N N . MET A 1 446 ? 5.729 6.349 -5.840 1.00 96.06 446 MET A N 1
ATOM 3417 C CA . MET A 1 446 ? 6.750 7.400 -5.738 1.00 96.06 446 MET A CA 1
ATOM 3418 C C . MET A 1 446 ? 7.988 6.954 -4.941 1.00 96.06 446 MET A C 1
ATOM 3420 O O . MET A 1 446 ? 8.551 7.710 -4.153 1.00 96.06 446 MET A O 1
ATOM 3424 N N . CYS A 1 447 ? 8.403 5.697 -5.135 1.00 94.69 447 CYS A N 1
ATOM 3425 C CA . CYS A 1 447 ? 9.569 5.105 -4.473 1.00 94.69 447 CYS A CA 1
ATOM 3426 C C . CYS A 1 447 ? 10.908 5.582 -5.054 1.00 94.69 447 CYS A C 1
ATOM 3428 O O . CYS A 1 447 ? 11.941 5.439 -4.414 1.00 94.69 447 CYS A O 1
ATOM 3430 N N . LEU A 1 448 ? 10.905 6.160 -6.256 1.00 94.75 448 LEU A N 1
ATOM 3431 C CA . LEU A 1 448 ? 12.103 6.668 -6.937 1.00 94.75 448 LEU A CA 1
ATOM 3432 C C . LEU A 1 448 ? 13.172 5.600 -7.245 1.00 94.75 448 LEU A C 1
ATOM 3434 O O . LEU A 1 448 ? 14.225 5.944 -7.767 1.00 94.75 448 LEU A O 1
ATOM 3438 N N . ASP A 1 449 ? 12.908 4.310 -7.018 1.00 92.81 449 ASP A N 1
ATOM 3439 C CA . ASP A 1 449 ? 13.897 3.246 -7.253 1.00 92.81 449 ASP A CA 1
ATOM 3440 C C . ASP A 1 449 ? 14.322 3.185 -8.734 1.00 92.81 449 ASP A C 1
ATOM 3442 O O . ASP A 1 449 ? 15.497 3.022 -9.049 1.00 92.81 449 ASP A O 1
ATOM 3446 N N . CYS A 1 450 ? 13.386 3.452 -9.655 1.00 91.88 450 CYS A N 1
ATOM 3447 C CA . CYS A 1 450 ? 13.670 3.592 -11.087 1.00 91.88 450 CYS A CA 1
ATOM 3448 C C . CYS A 1 450 ? 14.636 4.742 -11.434 1.00 91.88 450 CYS A C 1
ATOM 3450 O O . CYS A 1 450 ? 15.325 4.654 -12.443 1.00 91.88 450 CYS A O 1
ATOM 3452 N N . LEU A 1 451 ? 14.711 5.797 -10.614 1.00 91.62 451 LEU A N 1
ATOM 3453 C CA . LEU A 1 451 ? 15.687 6.882 -10.769 1.00 91.62 451 LEU A CA 1
ATOM 3454 C C . LEU A 1 451 ? 17.079 6.447 -10.281 1.00 91.62 451 LEU A C 1
ATOM 3456 O O . LEU A 1 451 ? 18.091 6.886 -10.819 1.00 91.62 451 LEU A O 1
ATOM 3460 N N . GLY A 1 452 ? 17.136 5.563 -9.279 1.00 88.25 452 GLY A N 1
ATOM 3461 C CA . GLY A 1 452 ? 18.383 5.007 -8.745 1.00 88.25 452 GLY A CA 1
ATOM 3462 C C . GLY A 1 452 ? 19.124 4.077 -9.711 1.00 88.25 452 GLY A C 1
ATOM 3463 O O . GLY A 1 452 ? 20.325 3.889 -9.551 1.00 88.25 452 GLY A O 1
ATOM 3464 N N . VAL A 1 453 ? 18.433 3.547 -10.725 1.00 85.75 453 VAL A N 1
ATOM 3465 C CA . VAL A 1 453 ? 18.994 2.654 -11.761 1.00 85.75 453 VAL A CA 1
ATOM 3466 C C . VAL A 1 453 ? 19.016 3.285 -13.159 1.00 85.75 453 VAL A C 1
ATOM 3468 O O . VAL A 1 453 ? 19.283 2.600 -14.143 1.00 85.75 453 VAL A O 1
ATOM 3471 N N . CYS A 1 454 ? 18.692 4.577 -13.275 1.00 87.56 454 CYS A N 1
ATOM 3472 C CA . CYS A 1 454 ? 18.672 5.292 -14.549 1.00 87.56 454 CYS A CA 1
ATOM 3473 C C . CYS A 1 454 ? 19.987 6.073 -14.730 1.00 87.56 454 CYS A C 1
ATOM 3475 O O . CYS A 1 454 ? 20.166 7.070 -14.022 1.00 87.56 454 CYS A O 1
ATOM 3477 N N . PRO A 1 455 ? 20.894 5.648 -15.633 1.00 77.25 455 PRO A N 1
ATOM 3478 C CA . PRO A 1 455 ? 22.207 6.282 -15.789 1.00 77.25 455 PRO A CA 1
ATOM 3479 C C . PRO A 1 455 ? 22.096 7.720 -16.313 1.00 77.25 455 PRO A C 1
ATOM 3481 O O . PRO A 1 455 ? 22.644 8.634 -15.712 1.00 77.25 455 PRO A O 1
ATOM 3484 N N . GLU A 1 456 ? 21.270 7.941 -17.338 1.00 78.69 456 GLU A N 1
ATOM 3485 C CA . GLU A 1 456 ? 21.148 9.233 -18.036 1.00 78.69 456 GLU A CA 1
ATOM 3486 C C . GLU A 1 456 ? 20.107 10.192 -17.434 1.00 78.69 456 GLU A C 1
ATOM 3488 O O . GLU A 1 456 ? 19.684 11.151 -18.072 1.00 78.69 456 GLU A O 1
ATOM 3493 N N . ALA A 1 457 ? 19.586 9.917 -16.233 1.00 82.38 457 ALA A N 1
ATOM 3494 C CA . ALA A 1 457 ? 18.499 10.715 -15.642 1.00 82.38 457 ALA A CA 1
ATOM 3495 C C . ALA A 1 457 ? 17.230 10.840 -16.522 1.00 82.38 457 ALA A C 1
ATOM 3497 O O . ALA A 1 457 ? 16.413 11.743 -16.325 1.00 82.38 457 ALA A O 1
ATOM 3498 N N . ALA A 1 458 ? 17.035 9.930 -17.483 1.00 89.06 458 ALA A N 1
ATOM 3499 C CA . ALA A 1 458 ? 15.906 9.961 -18.411 1.00 89.06 458 ALA A CA 1
ATOM 3500 C C . ALA A 1 458 ? 14.551 9.775 -17.706 1.00 89.06 458 ALA A C 1
ATOM 3502 O O . ALA A 1 458 ? 13.535 10.314 -18.141 1.00 89.06 458 ALA A O 1
ATOM 3503 N N . THR A 1 459 ? 14.510 9.027 -16.598 1.00 92.19 459 THR A N 1
ATOM 3504 C CA . THR A 1 459 ? 13.310 8.953 -15.753 1.00 92.19 459 THR A CA 1
ATOM 3505 C C . THR A 1 459 ? 13.196 10.219 -14.908 1.00 92.19 459 THR A C 1
ATOM 3507 O O . THR A 1 459 ? 14.070 10.499 -14.097 1.00 92.19 459 THR A O 1
ATOM 3510 N N . LYS A 1 460 ? 12.085 10.949 -15.037 1.00 92.44 460 LYS A N 1
ATOM 3511 C CA . LYS A 1 460 ? 11.827 12.208 -14.327 1.00 92.44 460 LYS A CA 1
ATOM 3512 C C . LYS A 1 460 ? 10.529 12.133 -13.522 1.00 92.44 460 LYS A C 1
ATOM 3514 O O . LYS A 1 460 ? 9.597 11.403 -13.861 1.00 92.44 460 LYS A O 1
ATOM 3519 N N . PHE A 1 461 ? 10.460 12.927 -12.458 1.00 94.00 461 PHE A N 1
ATOM 3520 C CA . PHE A 1 461 ? 9.254 13.141 -11.659 1.00 94.00 461 PHE A CA 1
ATOM 3521 C C . PHE A 1 461 ? 8.926 14.626 -11.692 1.00 94.00 461 PHE A C 1
ATOM 3523 O O . PHE A 1 461 ? 9.725 15.445 -11.249 1.00 94.00 461 PHE A O 1
ATOM 3530 N N . GLY A 1 462 ? 7.780 14.991 -12.260 1.00 92.75 462 GLY A N 1
ATOM 3531 C CA . GLY A 1 462 ? 7.458 16.400 -12.454 1.00 92.75 462 GLY A CA 1
ATOM 3532 C C . GLY A 1 462 ? 5.986 16.668 -12.709 1.00 92.75 462 GLY A C 1
ATOM 3533 O O . GLY A 1 462 ? 5.169 15.749 -12.789 1.00 92.75 462 GLY A O 1
ATOM 3534 N N . ALA A 1 463 ? 5.671 17.955 -12.827 1.00 93.44 463 ALA A N 1
ATOM 3535 C CA . ALA A 1 463 ? 4.323 18.466 -13.015 1.00 93.44 463 ALA A CA 1
ATOM 3536 C C . ALA A 1 463 ? 3.671 17.930 -14.303 1.00 93.44 463 ALA A C 1
ATOM 3538 O O . ALA A 1 463 ? 4.081 18.256 -15.416 1.00 93.44 463 ALA A O 1
ATOM 3539 N N . ARG A 1 464 ? 2.613 17.131 -14.149 1.00 89.19 464 ARG A N 1
ATOM 3540 C CA . ARG A 1 464 ? 1.764 16.601 -15.220 1.00 89.19 464 ARG A CA 1
ATOM 3541 C C . ARG A 1 464 ? 0.291 16.765 -14.814 1.00 89.19 464 ARG A C 1
ATOM 3543 O O . ARG A 1 464 ? -0.256 15.891 -14.143 1.00 89.19 464 ARG A O 1
ATOM 3550 N N . PRO A 1 465 ? -0.378 17.858 -15.224 1.00 80.50 465 PRO A N 1
ATOM 3551 C CA . PRO A 1 465 ? -1.721 18.196 -14.741 1.00 80.50 465 PRO A CA 1
ATOM 3552 C C . PRO A 1 465 ? -2.827 17.287 -15.298 1.00 80.50 465 PRO A C 1
ATOM 3554 O O . PRO A 1 465 ? -3.913 17.214 -14.732 1.00 80.50 465 PRO A O 1
ATOM 3557 N N . ARG A 1 466 ? -2.576 16.573 -16.403 1.00 89.88 466 ARG A N 1
ATOM 3558 C CA . ARG A 1 466 ? -3.577 15.688 -17.013 1.00 89.88 466 ARG A CA 1
ATOM 3559 C C . ARG A 1 466 ? -3.795 14.428 -16.165 1.00 89.88 466 ARG A C 1
ATOM 3561 O O . ARG A 1 466 ? -2.798 13.817 -15.766 1.00 89.88 466 ARG A O 1
ATOM 3568 N N . PRO A 1 467 ? -5.048 14.015 -15.903 1.00 91.62 467 PRO A N 1
ATOM 3569 C CA . PRO A 1 467 ? -5.332 12.759 -15.217 1.00 91.62 467 PRO A CA 1
ATOM 3570 C C . PRO A 1 467 ? -4.770 11.543 -15.967 1.00 91.62 467 PRO A C 1
ATOM 3572 O O . PRO A 1 467 ? -4.827 11.497 -17.193 1.00 91.62 467 PRO A O 1
ATOM 3575 N N . GLY A 1 468 ? -4.231 10.562 -15.239 1.00 89.50 468 GLY A N 1
ATOM 3576 C CA . GLY A 1 468 ? -3.577 9.377 -15.817 1.00 89.50 468 GLY A CA 1
ATOM 3577 C C . GLY A 1 468 ? -4.461 8.130 -15.880 1.00 89.50 468 GLY A C 1
ATOM 3578 O O . GLY A 1 468 ? -4.122 7.118 -15.267 1.00 89.50 468 GLY A O 1
ATOM 3579 N N . PHE A 1 469 ? -5.598 8.215 -16.570 1.00 90.88 469 PHE A N 1
ATOM 3580 C CA . PHE A 1 469 ? -6.485 7.071 -16.837 1.00 90.88 469 PHE A CA 1
ATOM 3581 C C . PHE A 1 469 ? -6.147 6.392 -18.171 1.00 90.88 469 PHE A C 1
ATOM 3583 O O . PHE A 1 469 ? -5.467 6.986 -19.004 1.00 90.88 469 PHE A O 1
ATOM 3590 N N . GLY A 1 470 ? -6.667 5.181 -18.380 1.00 87.12 470 GLY A N 1
ATOM 3591 C CA . GLY A 1 470 ? -6.527 4.429 -19.635 1.00 87.12 470 GLY A CA 1
ATOM 3592 C C . GLY A 1 470 ? -5.893 3.049 -19.470 1.00 87.12 470 GLY A C 1
ATOM 3593 O O . GLY A 1 470 ? -5.535 2.429 -20.465 1.00 87.12 470 GLY A O 1
ATOM 3594 N N . TYR A 1 471 ? -5.755 2.567 -18.234 1.00 90.19 471 TYR A N 1
ATOM 3595 C CA . TYR A 1 471 ? -5.199 1.250 -17.937 1.00 90.19 471 TYR A CA 1
ATOM 3596 C C . TYR A 1 471 ? -6.319 0.210 -17.850 1.00 90.19 471 TYR A C 1
ATOM 3598 O O . TYR A 1 471 ? -7.420 0.509 -17.387 1.00 90.19 471 TYR A O 1
ATOM 3606 N N . GLU A 1 472 ? -6.047 -1.033 -18.255 1.00 88.44 472 GLU A N 1
ATOM 3607 C CA . GLU A 1 472 ? -7.052 -2.111 -18.317 1.00 88.44 472 GLU A CA 1
ATOM 3608 C C . GLU A 1 472 ? -7.737 -2.378 -16.962 1.00 88.44 472 GLU A C 1
ATOM 3610 O O . GLU A 1 472 ? -8.906 -2.765 -16.881 1.00 88.44 472 GLU A O 1
ATOM 3615 N N . TYR A 1 473 ? -7.010 -2.156 -15.872 1.00 90.31 473 TYR A N 1
ATOM 3616 C CA . TYR A 1 473 ? -7.484 -2.371 -14.512 1.00 90.31 473 TYR A CA 1
ATOM 3617 C C . TYR A 1 473 ? -8.058 -1.108 -13.843 1.00 90.31 473 TYR A C 1
ATOM 3619 O O . TYR A 1 473 ? -8.382 -1.155 -12.652 1.00 90.31 473 TYR A O 1
ATOM 3627 N N . ASP A 1 474 ? -8.225 -0.003 -14.579 1.00 93.31 474 ASP A N 1
ATOM 3628 C CA . ASP A 1 474 ? -8.995 1.150 -14.104 1.00 93.31 474 ASP A CA 1
ATOM 3629 C C . ASP A 1 474 ? -10.474 0.750 -13.917 1.00 93.31 474 ASP A C 1
ATOM 3631 O O . ASP A 1 474 ? -11.046 0.057 -14.765 1.00 93.31 474 ASP A O 1
ATOM 3635 N N . PRO A 1 475 ? -11.135 1.158 -12.816 1.00 93.56 475 PRO A N 1
ATOM 3636 C CA . PRO A 1 475 ? -12.487 0.700 -12.522 1.00 93.56 475 PRO A CA 1
ATOM 3637 C C . PRO A 1 475 ? -13.496 1.239 -13.541 1.00 93.56 475 PRO A C 1
ATOM 3639 O O . PRO A 1 475 ? -13.726 2.444 -13.654 1.00 93.56 475 PRO A O 1
ATOM 3642 N N . SER A 1 476 ? -14.162 0.329 -14.250 1.00 93.62 476 SER A N 1
ATOM 3643 C CA . SER A 1 476 ? -15.247 0.685 -15.169 1.00 93.62 476 SER A CA 1
ATOM 3644 C C . SER A 1 476 ? -16.533 1.049 -14.417 1.00 93.62 476 SER A C 1
ATOM 3646 O O . SER A 1 476 ? -16.792 0.560 -13.317 1.00 93.62 476 SER A O 1
ATOM 3648 N N . ARG A 1 477 ? -17.420 1.839 -15.043 1.00 94.25 477 ARG A N 1
ATOM 3649 C CA . ARG A 1 477 ? -18.732 2.194 -14.458 1.00 94.25 477 ARG A CA 1
ATOM 3650 C C . ARG A 1 477 ? -19.531 0.965 -14.009 1.00 94.25 477 ARG A C 1
ATOM 3652 O O . ARG A 1 477 ? -20.109 0.974 -12.928 1.00 94.25 477 ARG A O 1
ATOM 3659 N N . ARG A 1 478 ? -19.534 -0.104 -14.817 1.00 93.75 478 ARG A N 1
ATOM 3660 C CA . ARG A 1 478 ? -20.236 -1.361 -14.498 1.00 93.75 478 ARG A CA 1
ATOM 3661 C C . ARG A 1 478 ? -19.667 -2.023 -13.244 1.00 93.75 478 ARG A C 1
ATOM 3663 O O . ARG A 1 478 ? -20.434 -2.448 -12.389 1.00 93.75 478 ARG A O 1
ATOM 3670 N N . GLN A 1 479 ? -18.342 -2.063 -13.112 1.00 93.75 479 GLN A N 1
ATOM 3671 C CA . GLN A 1 479 ? -17.681 -2.617 -11.929 1.00 93.75 479 GLN A CA 1
ATOM 3672 C C . GLN A 1 479 ? -17.968 -1.791 -10.678 1.00 93.75 479 GLN A C 1
ATOM 3674 O O . GLN A 1 479 ? -18.264 -2.372 -9.638 1.00 93.75 479 GLN A O 1
ATOM 3679 N N . VAL A 1 480 ? -17.937 -0.457 -10.771 1.00 96.56 480 VAL A N 1
ATOM 3680 C CA . VAL A 1 480 ? -18.292 0.422 -9.645 1.00 96.56 480 VAL A CA 1
ATOM 3681 C C . VAL A 1 480 ? -19.720 0.133 -9.183 1.00 96.56 480 VAL A C 1
ATOM 3683 O O . VAL A 1 480 ? -19.930 -0.149 -8.008 1.00 96.56 480 VAL A O 1
ATOM 3686 N N . LEU A 1 481 ? -20.688 0.117 -10.104 1.00 96.94 481 LEU A N 1
ATOM 3687 C CA . LEU A 1 481 ? -22.089 -0.166 -9.779 1.00 96.94 481 LEU A CA 1
ATOM 3688 C C . LEU A 1 481 ? -22.278 -1.564 -9.174 1.00 96.94 481 LEU A C 1
ATOM 3690 O O . LEU A 1 481 ? -22.964 -1.695 -8.165 1.00 96.94 481 LEU A O 1
ATOM 3694 N N . ALA A 1 482 ? -21.633 -2.593 -9.732 1.00 96.62 482 ALA A N 1
ATOM 3695 C CA . ALA A 1 482 ? -21.691 -3.953 -9.197 1.00 96.62 482 ALA A CA 1
ATOM 3696 C C . ALA A 1 482 ? -21.079 -4.056 -7.787 1.00 96.62 482 ALA A C 1
ATOM 3698 O O . ALA A 1 482 ? -21.637 -4.717 -6.910 1.00 96.62 482 ALA A O 1
ATOM 3699 N N . SER A 1 483 ? -19.961 -3.366 -7.543 1.00 96.88 483 SER A N 1
ATOM 3700 C CA . SER A 1 483 ? -19.298 -3.325 -6.231 1.00 96.88 483 SER A CA 1
ATOM 3701 C C . SER A 1 483 ? -20.169 -2.615 -5.194 1.00 96.88 483 SER A C 1
ATOM 3703 O O . SER A 1 483 ? -20.352 -3.116 -4.086 1.00 96.88 483 SER A O 1
ATOM 3705 N N . LEU A 1 484 ? -20.760 -1.473 -5.566 1.00 97.19 484 LEU A N 1
ATOM 3706 C CA . LEU A 1 484 ? -21.684 -0.732 -4.709 1.00 97.19 484 LEU A CA 1
ATOM 3707 C C . LEU A 1 484 ? -22.928 -1.566 -4.386 1.00 97.19 484 LEU A C 1
ATOM 3709 O O . LEU A 1 484 ? -23.294 -1.673 -3.220 1.00 97.19 484 LEU A O 1
ATOM 3713 N N . ALA A 1 485 ? -23.538 -2.210 -5.388 1.00 96.88 485 ALA A N 1
ATOM 3714 C CA . ALA A 1 485 ? -24.683 -3.097 -5.191 1.00 96.88 485 ALA A CA 1
ATOM 3715 C C . ALA A 1 485 ? -24.340 -4.266 -4.254 1.00 96.88 485 ALA A C 1
ATOM 3717 O O . ALA A 1 485 ? -25.103 -4.560 -3.337 1.00 96.88 485 ALA A O 1
ATOM 3718 N N . THR A 1 486 ? -23.161 -4.874 -4.419 1.00 96.25 486 THR A N 1
ATOM 3719 C CA . THR A 1 486 ? -22.677 -5.941 -3.528 1.00 96.25 486 THR A CA 1
ATOM 3720 C C . THR A 1 486 ? -22.528 -5.445 -2.090 1.00 96.25 486 THR A C 1
ATOM 3722 O O . THR A 1 486 ? -22.978 -6.113 -1.161 1.00 96.25 486 THR A O 1
ATOM 3725 N N . GLY A 1 487 ? -21.947 -4.257 -1.889 1.00 95.19 487 GLY A N 1
ATOM 3726 C CA . GLY A 1 487 ? -21.829 -3.652 -0.562 1.00 95.19 487 GLY A CA 1
ATOM 3727 C C . GLY A 1 487 ? -23.184 -3.317 0.066 1.00 95.19 487 GLY A C 1
ATOM 3728 O O . GLY A 1 487 ? -23.381 -3.582 1.250 1.00 95.19 487 GLY A O 1
ATOM 3729 N N . VAL A 1 488 ? -24.137 -2.813 -0.728 1.00 95.19 488 VAL A N 1
ATOM 3730 C CA . VAL A 1 488 ? -25.511 -2.526 -0.284 1.00 95.19 488 VAL A CA 1
ATOM 3731 C C . VAL A 1 488 ? -26.228 -3.798 0.162 1.00 95.19 488 VAL A C 1
ATOM 3733 O O . VAL A 1 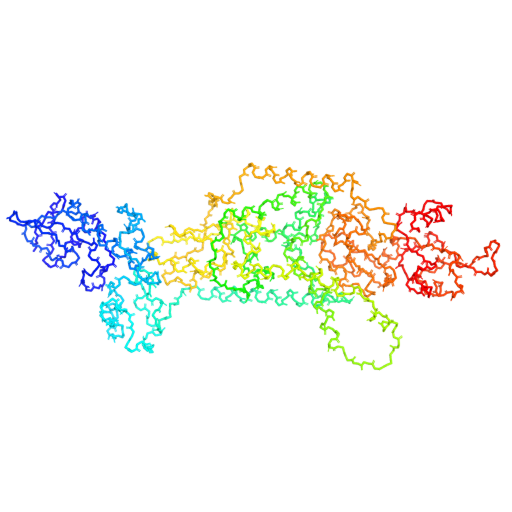488 ? -26.751 -3.844 1.273 1.00 95.19 488 VAL A O 1
ATOM 3736 N N . VAL A 1 489 ? -26.214 -4.846 -0.667 1.00 94.00 489 VAL A N 1
ATOM 3737 C CA . VAL A 1 489 ? -26.841 -6.137 -0.345 1.00 94.00 489 VAL A CA 1
ATOM 3738 C C . VAL A 1 489 ? -26.178 -6.763 0.881 1.00 94.00 489 VAL A C 1
ATOM 3740 O O . VAL A 1 489 ? -26.873 -7.162 1.812 1.00 94.00 489 VAL A O 1
ATOM 3743 N N . GLY A 1 490 ? -24.844 -6.797 0.929 1.00 91.38 490 GLY A N 1
ATOM 3744 C CA . GLY A 1 490 ? -24.098 -7.372 2.049 1.00 91.38 490 GLY A CA 1
ATOM 3745 C C . GLY A 1 490 ? -24.377 -6.668 3.380 1.00 91.38 490 GLY A C 1
ATOM 3746 O O . GLY A 1 490 ? -24.699 -7.325 4.369 1.00 91.38 490 GLY A O 1
ATOM 3747 N N . ALA A 1 491 ? -24.315 -5.334 3.414 1.00 90.56 491 ALA A N 1
ATOM 3748 C CA . ALA A 1 491 ? -24.628 -4.571 4.622 1.00 90.56 491 ALA A CA 1
ATOM 3749 C C . ALA A 1 491 ? -26.119 -4.660 4.994 1.00 90.56 491 ALA A C 1
ATOM 3751 O O . ALA A 1 491 ? -26.446 -4.761 6.176 1.00 90.56 491 ALA A O 1
ATOM 3752 N N . GLY A 1 492 ? -27.021 -4.693 4.007 1.00 89.25 492 GLY A N 1
ATOM 3753 C CA . GLY A 1 492 ? -28.449 -4.924 4.221 1.00 89.25 492 GLY A CA 1
ATOM 3754 C C . GLY A 1 492 ? -28.729 -6.270 4.894 1.00 89.25 492 GLY A C 1
ATOM 3755 O O . GLY A 1 492 ? -29.450 -6.310 5.888 1.00 89.25 492 GLY A O 1
ATOM 3756 N N . LEU A 1 493 ? -28.101 -7.353 4.423 1.00 87.69 493 LEU A N 1
ATOM 3757 C CA . LEU A 1 493 ? -28.223 -8.691 5.018 1.00 87.69 493 LEU A CA 1
ATOM 3758 C C . LEU A 1 493 ? -27.700 -8.743 6.459 1.00 87.69 493 LEU A C 1
ATOM 3760 O O . LEU A 1 493 ? -28.336 -9.354 7.317 1.00 87.69 493 LEU A O 1
ATOM 3764 N N . LEU A 1 494 ? -26.576 -8.076 6.743 1.00 84.56 494 LEU A N 1
ATOM 3765 C CA . LEU A 1 494 ? -26.036 -7.981 8.103 1.00 84.56 494 LEU A CA 1
ATOM 3766 C C . LEU A 1 494 ? -26.987 -7.220 9.043 1.00 84.56 494 LEU A C 1
ATOM 3768 O O . LEU A 1 494 ? -27.194 -7.648 10.179 1.00 84.56 494 LEU A O 1
ATOM 3772 N N . LYS A 1 495 ? -27.615 -6.138 8.560 1.00 80.94 495 LYS A N 1
ATOM 3773 C CA . LYS A 1 495 ? -28.537 -5.306 9.351 1.00 80.94 495 LYS A CA 1
ATOM 3774 C C . LYS A 1 495 ? -29.942 -5.874 9.510 1.00 80.94 495 LYS A C 1
ATOM 3776 O O . LYS A 1 495 ? -30.567 -5.624 10.538 1.00 80.94 495 LYS A O 1
ATOM 3781 N N . ALA A 1 496 ? -30.432 -6.648 8.542 1.00 77.75 496 ALA A N 1
ATOM 3782 C CA . ALA A 1 496 ? -31.785 -7.214 8.524 1.00 77.75 496 ALA A CA 1
ATOM 3783 C C . ALA A 1 496 ? -32.062 -8.236 9.646 1.00 77.75 496 ALA A C 1
ATOM 3785 O O . ALA A 1 496 ? -33.138 -8.821 9.702 1.00 77.75 496 ALA A O 1
ATOM 3786 N N . GLY A 1 497 ? -31.117 -8.470 10.559 1.00 65.25 497 GLY A N 1
ATOM 3787 C CA . GLY A 1 497 ? -31.350 -9.288 11.744 1.00 65.25 497 GLY A CA 1
ATOM 3788 C C . GLY A 1 497 ? -31.211 -10.792 11.518 1.00 65.25 497 GLY A C 1
ATOM 3789 O O . GLY A 1 497 ? -31.146 -11.519 12.503 1.00 65.25 497 GLY A O 1
ATOM 3790 N N . LEU A 1 498 ? -31.065 -11.253 10.267 1.00 57.69 498 LEU A N 1
ATOM 3791 C CA . LEU A 1 498 ? -30.834 -12.666 9.919 1.00 57.69 498 LEU A CA 1
ATOM 3792 C C . LEU A 1 498 ? -29.591 -13.260 10.615 1.00 57.69 498 LEU A C 1
ATOM 3794 O O . LEU A 1 498 ? -29.479 -14.473 10.751 1.00 57.69 498 LEU A O 1
ATOM 3798 N N . LEU A 1 499 ? -28.665 -12.403 11.061 1.00 57.03 499 LEU A N 1
ATOM 3799 C CA . LEU A 1 499 ? -27.382 -12.761 11.678 1.00 57.03 499 LEU A CA 1
ATOM 3800 C C . LEU A 1 499 ? -27.114 -11.993 12.991 1.00 57.03 499 LEU A C 1
ATOM 3802 O O . LEU A 1 499 ? -25.968 -11.913 13.448 1.00 57.03 499 LEU A O 1
ATOM 3806 N N . LYS A 1 500 ? -28.147 -11.379 13.590 1.00 62.44 500 LYS A N 1
ATOM 3807 C CA . LYS A 1 500 ? -28.007 -10.551 14.797 1.00 62.44 500 LYS A CA 1
ATOM 3808 C C . LYS A 1 500 ? -28.083 -11.429 16.046 1.00 62.44 500 LYS A C 1
ATOM 3810 O O . LYS A 1 500 ? -29.129 -11.988 16.363 1.00 62.44 500 LYS A O 1
ATOM 3815 N N . SER A 1 501 ? -26.967 -11.532 16.762 1.00 63.59 501 SER A N 1
ATOM 3816 C CA . SER A 1 501 ? -26.916 -12.202 18.063 1.00 63.59 501 SER A CA 1
ATOM 3817 C C . SER A 1 501 ? -27.568 -11.315 19.126 1.00 63.59 501 SER A C 1
ATOM 3819 O O . SER A 1 501 ? -27.240 -10.134 19.234 1.00 63.59 501 SER A O 1
ATOM 3821 N N . LYS A 1 502 ? -28.488 -11.871 19.922 1.00 67.12 502 LYS A N 1
ATOM 3822 C CA . LYS A 1 502 ? -28.988 -11.246 21.158 1.00 67.12 502 LYS A CA 1
ATOM 3823 C C . LYS A 1 502 ? -28.172 -11.767 22.337 1.00 67.12 502 LYS A C 1
ATOM 3825 O O . LYS A 1 502 ? -28.712 -12.451 23.201 1.00 67.12 502 LYS A O 1
ATOM 3830 N N . ASN A 1 503 ? -26.869 -11.501 22.340 1.00 79.06 503 ASN A N 1
ATOM 3831 C CA . ASN A 1 503 ? -26.019 -11.889 23.458 1.00 79.06 503 ASN A CA 1
ATOM 3832 C C . ASN A 1 503 ? -26.213 -10.890 24.612 1.00 79.06 503 ASN A C 1
ATOM 3834 O O . ASN A 1 503 ? -25.834 -9.724 24.472 1.00 79.06 503 ASN A O 1
ATOM 3838 N N . PRO A 1 504 ? -26.784 -11.311 25.755 1.00 83.88 504 PRO A N 1
ATOM 3839 C CA . PRO A 1 504 ? -27.041 -10.404 26.863 1.00 83.88 504 PRO A CA 1
ATOM 3840 C C . PRO A 1 504 ? -25.759 -9.957 27.587 1.00 83.88 504 PRO A C 1
ATOM 3842 O O . PRO A 1 504 ? -25.812 -9.028 28.386 1.00 83.88 504 PRO A O 1
ATOM 3845 N N . PHE A 1 505 ? -24.609 -10.564 27.284 1.00 86.88 505 PHE A N 1
ATOM 3846 C CA . PHE A 1 505 ? -23.299 -10.242 27.859 1.00 86.88 505 PHE A CA 1
ATOM 3847 C C . PHE A 1 505 ? -22.448 -9.342 26.951 1.00 86.88 505 PHE A C 1
ATOM 3849 O O . PHE A 1 505 ? -21.250 -9.183 27.173 1.00 86.88 505 PHE A O 1
ATOM 3856 N N . GLN A 1 506 ? -23.048 -8.733 25.923 1.00 86.62 506 GLN A N 1
ATOM 3857 C CA . GLN A 1 506 ? -22.377 -7.817 24.999 1.00 86.62 506 GLN A CA 1
ATOM 3858 C C . GLN A 1 506 ? -22.112 -6.446 25.645 1.00 86.62 506 GLN A C 1
ATOM 3860 O O . GLN A 1 506 ? -22.723 -5.433 25.310 1.00 86.62 506 GLN A O 1
ATOM 3865 N N . LEU A 1 507 ? -21.186 -6.419 26.601 1.00 91.12 507 LEU A N 1
ATOM 3866 C CA . LEU A 1 507 ? -20.793 -5.213 27.323 1.00 91.12 507 LEU A CA 1
ATOM 3867 C C . LEU A 1 507 ? -19.813 -4.392 26.486 1.00 91.12 507 LEU A C 1
ATOM 3869 O O . LEU A 1 507 ? -18.786 -4.895 26.023 1.00 91.12 507 LEU A O 1
ATOM 3873 N N . ARG A 1 508 ? -20.108 -3.106 26.304 1.00 93.06 508 ARG A N 1
ATOM 3874 C CA . ARG A 1 508 ? -19.248 -2.173 25.567 1.00 93.06 508 ARG A CA 1
ATOM 3875 C C . ARG A 1 508 ? -18.422 -1.300 26.512 1.00 93.06 508 ARG A C 1
ATOM 3877 O O . ARG A 1 508 ? -18.769 -1.154 27.681 1.00 93.06 508 ARG A O 1
ATOM 3884 N N . PRO A 1 509 ? -17.306 -0.721 26.034 1.00 94.69 509 PRO A N 1
ATOM 3885 C CA . PRO A 1 509 ? -16.539 0.242 26.817 1.00 94.69 509 PRO A CA 1
ATOM 3886 C C . PRO A 1 509 ? -17.381 1.448 27.284 1.00 94.69 509 PRO A C 1
ATOM 3888 O O . PRO A 1 509 ? -18.386 1.777 26.652 1.00 94.69 509 PRO A O 1
ATOM 3891 N N . PRO A 1 510 ? -16.958 2.160 28.345 1.00 93.62 510 PRO A N 1
ATOM 3892 C CA . PRO A 1 510 ? -17.662 3.343 28.842 1.00 93.62 510 PRO A CA 1
ATOM 3893 C C . PRO A 1 510 ? -17.944 4.381 27.753 1.00 93.62 510 PRO A C 1
ATOM 3895 O O . PRO A 1 510 ? -17.050 4.769 27.004 1.00 93.62 510 PRO A O 1
ATOM 3898 N N . GLY A 1 511 ? -19.204 4.815 27.665 1.00 90.88 511 GLY A N 1
ATOM 3899 C CA . GLY A 1 511 ? -19.674 5.786 26.672 1.00 90.88 511 GLY A CA 1
ATOM 3900 C C . GLY A 1 511 ? -19.962 5.219 25.277 1.00 90.88 511 GLY A C 1
ATOM 3901 O O . GLY A 1 511 ? -20.549 5.924 24.462 1.00 90.88 511 GLY A O 1
ATOM 3902 N N . ALA A 1 512 ? -19.612 3.962 24.991 1.00 93.12 512 ALA A N 1
ATOM 3903 C CA . ALA A 1 512 ? -19.899 3.322 23.710 1.00 93.12 512 ALA A CA 1
ATOM 3904 C C . ALA A 1 512 ? -21.292 2.667 23.719 1.00 93.12 512 ALA A C 1
ATOM 3906 O O . ALA A 1 512 ? -21.459 1.535 24.167 1.00 93.12 512 ALA A O 1
ATOM 3907 N N . ARG A 1 513 ? -22.304 3.373 23.203 1.00 87.00 513 ARG A N 1
ATOM 3908 C CA . ARG A 1 513 ? -23.656 2.819 23.005 1.00 87.00 513 ARG A CA 1
ATOM 3909 C C . ARG A 1 513 ? -23.692 1.945 21.756 1.00 87.00 513 ARG A C 1
ATOM 3911 O O . ARG A 1 513 ? -23.217 2.384 20.716 1.00 87.00 513 ARG A O 1
ATOM 3918 N N . GLU A 1 514 ? -24.283 0.752 21.840 1.00 85.00 514 GLU A N 1
ATOM 3919 C CA . GLU A 1 514 ? -24.212 -0.276 20.785 1.00 85.00 514 GLU A CA 1
ATOM 3920 C C . GLU A 1 514 ? -24.524 0.250 19.373 1.00 85.00 514 GLU A C 1
ATOM 3922 O O . GLU A 1 514 ? -23.733 0.049 18.451 1.00 85.00 514 GLU A O 1
ATOM 3927 N N . GLU A 1 515 ? -25.648 0.954 19.214 1.00 80.44 515 GLU A N 1
ATOM 3928 C CA . GLU A 1 515 ? -26.127 1.424 17.908 1.00 80.44 515 GLU A CA 1
ATOM 3929 C C . GLU A 1 515 ? -25.154 2.403 17.248 1.00 80.44 515 GLU A C 1
ATOM 3931 O O . GLU A 1 515 ? -24.824 2.260 16.075 1.00 80.44 515 GLU A O 1
ATOM 3936 N N . GLU A 1 516 ? -24.648 3.373 18.007 1.00 87.94 516 GLU A N 1
ATOM 3937 C CA . GLU A 1 516 ? -23.696 4.366 17.511 1.00 87.94 516 GLU A CA 1
ATOM 3938 C C . GLU A 1 516 ? -22.294 3.765 17.349 1.00 87.94 516 GLU A C 1
ATOM 3940 O O . GLU A 1 516 ? -21.561 4.073 16.405 1.00 87.94 516 GLU A O 1
ATOM 3945 N N . PHE A 1 517 ? -21.925 2.857 18.248 1.00 91.94 517 PHE A N 1
ATOM 3946 C CA . PHE A 1 517 ? -20.601 2.268 18.325 1.00 91.94 517 PHE A CA 1
ATOM 3947 C C . PHE A 1 517 ? -20.222 1.504 17.053 1.00 91.94 517 PHE A C 1
ATOM 3949 O O . PHE A 1 517 ? -19.124 1.700 16.524 1.00 91.94 517 PHE A O 1
ATOM 3956 N N . LEU A 1 518 ? -21.125 0.679 16.514 1.00 90.56 518 LEU A N 1
ATOM 3957 C CA . LEU A 1 518 ? -20.865 -0.105 15.299 1.00 90.56 518 LEU A CA 1
ATOM 3958 C C . LEU A 1 518 ? -20.659 0.768 14.049 1.00 90.56 518 LEU A C 1
ATOM 3960 O O . LEU A 1 518 ? -19.934 0.365 13.135 1.00 90.56 518 LEU A O 1
ATOM 3964 N N . THR A 1 519 ? -21.225 1.980 14.036 1.00 92.56 519 THR A N 1
ATOM 3965 C CA . THR A 1 519 ? -21.073 2.951 12.936 1.00 92.56 519 THR A CA 1
ATOM 3966 C C . THR A 1 519 ? -19.750 3.712 12.972 1.00 92.56 519 THR A C 1
ATOM 3968 O O . THR A 1 519 ? -19.332 4.253 11.956 1.00 92.56 519 THR A O 1
ATOM 3971 N N . LYS A 1 520 ? -19.071 3.744 14.125 1.00 93.81 520 LYS A N 1
ATOM 3972 C CA . LYS A 1 520 ? -17.799 4.459 14.315 1.00 93.81 520 LYS A CA 1
ATOM 3973 C C . LYS A 1 520 ? -16.614 3.520 14.506 1.00 93.81 520 LYS A C 1
ATOM 3975 O O . LYS A 1 520 ? -15.474 3.915 14.279 1.00 93.81 520 LYS A O 1
ATOM 3980 N N . CYS A 1 521 ? -16.822 2.297 14.992 1.00 94.00 521 CYS A N 1
ATOM 3981 C CA . CYS A 1 521 ? -15.725 1.407 15.358 1.00 94.00 521 CYS A CA 1
ATOM 3982 C C . CYS A 1 521 ? -14.970 0.911 14.118 1.00 94.00 521 CYS A C 1
ATOM 3984 O O . CYS A 1 521 ? -15.487 0.156 13.299 1.00 94.00 521 CYS A O 1
ATOM 3986 N N . VAL A 1 522 ? -13.690 1.266 14.034 1.00 93.06 522 VAL A N 1
ATOM 3987 C CA . VAL A 1 522 ? -12.782 0.851 12.950 1.00 93.06 522 VAL A CA 1
ATOM 3988 C C . VAL A 1 522 ? -12.090 -0.484 13.239 1.00 93.06 522 VAL A C 1
ATOM 3990 O O . VAL A 1 522 ? -11.293 -0.965 12.443 1.00 93.06 522 VAL A O 1
ATOM 3993 N N . ARG A 1 523 ? -12.397 -1.107 14.388 1.00 92.19 523 ARG A N 1
ATOM 3994 C CA . ARG A 1 523 ? -11.886 -2.423 14.812 1.00 92.19 523 ARG A CA 1
ATOM 3995 C C . ARG A 1 523 ? -10.355 -2.473 14.970 1.00 92.19 523 ARG A C 1
ATOM 3997 O O . ARG A 1 523 ? -9.773 -3.549 14.895 1.00 92.19 523 ARG A O 1
ATOM 4004 N N . CYS A 1 524 ? -9.683 -1.348 15.229 1.00 89.44 524 CYS A N 1
ATOM 4005 C CA . CYS A 1 524 ? -8.213 -1.282 15.297 1.00 89.44 524 CYS A CA 1
ATOM 4006 C C . CYS A 1 524 ? -7.585 -2.039 16.487 1.00 89.44 524 CYS A C 1
ATOM 4008 O O . CYS A 1 524 ? -6.407 -2.382 16.442 1.00 89.44 524 CYS A O 1
ATOM 4010 N N . GLY A 1 525 ? -8.344 -2.289 17.561 1.00 86.69 525 GLY A N 1
ATOM 4011 C CA . GLY A 1 525 ? -7.869 -2.999 18.757 1.00 86.69 525 GLY A CA 1
ATOM 4012 C C . GLY A 1 525 ? -6.993 -2.173 19.713 1.00 86.69 525 GLY A C 1
ATOM 4013 O O . GLY A 1 525 ? -6.547 -2.699 20.729 1.00 86.69 525 GLY A O 1
ATOM 4014 N N . GLN A 1 526 ? -6.772 -0.878 19.455 1.00 87.06 526 GLN A N 1
ATOM 4015 C CA . GLN A 1 526 ? -5.956 -0.017 20.331 1.00 87.06 526 GLN A CA 1
ATOM 4016 C C . GLN A 1 526 ? -6.525 0.096 21.755 1.00 87.06 526 GLN A C 1
ATOM 4018 O O . GLN A 1 526 ? -5.768 0.095 22.721 1.00 87.06 526 GLN A O 1
ATOM 4023 N N . CYS A 1 527 ? -7.853 0.133 21.900 1.00 88.50 527 CYS A N 1
ATOM 4024 C CA . CYS A 1 527 ? -8.524 0.173 23.202 1.00 88.50 527 CYS A CA 1
ATOM 4025 C C . CYS A 1 527 ? -8.297 -1.092 24.045 1.00 88.50 527 CYS A C 1
ATOM 4027 O O . CYS A 1 527 ? -8.217 -1.000 25.266 1.00 88.50 527 CYS A O 1
ATOM 4029 N N . ILE A 1 528 ? -8.160 -2.254 23.398 1.00 86.06 528 ILE A N 1
ATOM 4030 C CA . ILE A 1 528 ? -7.870 -3.529 24.063 1.00 86.06 528 ILE A CA 1
ATOM 4031 C C . ILE A 1 528 ? -6.457 -3.491 24.632 1.00 86.06 528 ILE A C 1
ATOM 4033 O O . ILE A 1 528 ? -6.250 -3.827 25.792 1.00 86.06 528 ILE A O 1
ATOM 4037 N N . LYS A 1 529 ? -5.502 -2.986 23.844 1.00 81.06 529 LYS A N 1
ATOM 4038 C CA . LYS A 1 529 ? -4.105 -2.868 24.261 1.00 81.06 529 LYS A CA 1
ATOM 4039 C C . LYS A 1 529 ? -3.926 -2.050 25.540 1.00 81.06 529 LYS A C 1
ATOM 4041 O O . LYS A 1 529 ? -3.149 -2.433 26.407 1.00 81.06 529 LYS A O 1
ATOM 4046 N N . VAL A 1 530 ? -4.610 -0.911 25.639 1.00 83.62 530 VAL A N 1
ATOM 4047 C CA . VAL A 1 530 ? -4.479 -0.016 26.801 1.00 83.62 530 VAL A CA 1
ATOM 4048 C C . VAL A 1 530 ? -5.296 -0.458 28.007 1.00 83.62 530 VAL A C 1
ATOM 4050 O O . VAL A 1 530 ? -5.216 0.190 29.047 1.00 83.62 530 VAL A O 1
ATOM 4053 N N . CYS A 1 531 ? -6.105 -1.514 27.891 1.00 83.62 531 CYS A N 1
ATOM 4054 C CA . CYS A 1 531 ? -6.947 -1.966 28.987 1.00 83.62 531 CYS A CA 1
ATOM 4055 C C . CYS A 1 531 ? -6.069 -2.511 30.123 1.00 83.62 531 CYS A C 1
ATOM 4057 O O . CYS A 1 531 ? -5.441 -3.557 29.945 1.00 83.62 531 CYS A O 1
ATOM 4059 N N . PRO A 1 532 ? -6.022 -1.855 31.301 1.00 80.56 532 PRO A N 1
ATOM 4060 C CA . PRO A 1 532 ? -5.117 -2.271 32.357 1.00 80.56 532 PRO A CA 1
ATOM 4061 C C . PRO A 1 532 ? -5.451 -3.680 32.838 1.00 80.56 532 PRO A C 1
ATOM 4063 O O . PRO A 1 532 ? -4.584 -4.547 32.852 1.00 80.56 532 PRO A O 1
ATOM 4066 N N . ASN A 1 533 ? -6.714 -3.946 33.138 1.00 82.81 533 ASN A N 1
ATOM 4067 C CA . ASN A 1 533 ? -7.134 -5.221 33.711 1.00 82.81 533 ASN A CA 1
ATOM 4068 C C . ASN A 1 533 ? -7.374 -6.303 32.657 1.00 82.81 533 ASN A C 1
ATOM 4070 O O . ASN A 1 533 ? -7.958 -7.329 32.982 1.00 82.81 533 ASN A O 1
ATOM 4074 N N . ASN A 1 534 ? -6.976 -6.066 31.399 1.00 80.12 534 ASN A N 1
ATOM 4075 C CA . ASN A 1 534 ? -7.214 -6.985 30.287 1.00 80.12 534 ASN A CA 1
ATOM 4076 C C . ASN A 1 534 ? -8.688 -7.440 30.211 1.00 80.12 534 ASN A C 1
ATOM 4078 O O . ASN A 1 534 ? -8.979 -8.597 29.944 1.00 80.12 534 ASN A O 1
ATOM 4082 N N . ALA A 1 535 ? -9.611 -6.520 30.508 1.00 85.19 535 ALA A N 1
ATOM 4083 C CA . ALA A 1 535 ? -11.049 -6.769 30.540 1.00 85.19 535 ALA A CA 1
ATOM 4084 C C . ALA A 1 535 ? -11.682 -6.726 29.142 1.00 85.19 535 ALA A C 1
ATOM 4086 O O . ALA A 1 535 ? -12.752 -7.286 28.927 1.00 85.19 535 ALA A O 1
ATOM 4087 N N . LEU A 1 536 ? -11.056 -6.010 28.201 1.00 87.12 536 LEU A N 1
ATOM 4088 C CA . LEU A 1 536 ? -11.552 -5.844 26.838 1.00 87.12 536 LEU A CA 1
ATOM 4089 C C . LEU A 1 536 ? -10.985 -6.928 25.920 1.00 87.12 536 LEU A C 1
ATOM 4091 O O . LEU A 1 536 ? -9.773 -7.075 25.805 1.00 87.12 536 LEU A O 1
ATOM 4095 N N . HIS A 1 537 ? -11.862 -7.612 25.196 1.00 84.12 537 HIS A N 1
ATOM 4096 C CA . HIS A 1 537 ? -11.535 -8.658 24.231 1.00 84.12 537 HIS A CA 1
ATOM 4097 C C . HIS A 1 537 ? -12.208 -8.391 22.889 1.00 84.12 537 HIS A C 1
ATOM 4099 O O . HIS A 1 537 ? -13.176 -7.639 22.803 1.00 84.12 537 HIS A O 1
ATOM 4105 N N . LEU A 1 538 ? -11.691 -8.991 21.817 1.00 84.81 538 LEU A N 1
ATOM 4106 C CA . LEU A 1 538 ? -12.356 -8.930 20.521 1.00 84.81 538 LEU A CA 1
ATOM 4107 C C . LEU A 1 538 ? -13.530 -9.897 20.503 1.00 84.81 538 LEU A C 1
ATOM 4109 O O . LEU A 1 538 ? -13.349 -11.093 20.712 1.00 84.81 538 LEU A O 1
ATOM 4113 N N . ALA A 1 539 ? -14.704 -9.385 20.162 1.00 85.06 539 ALA A N 1
ATOM 4114 C CA . ALA A 1 539 ? -15.825 -10.225 19.804 1.00 85.06 539 ALA A CA 1
ATOM 4115 C C . ALA A 1 539 ? -15.486 -11.016 18.532 1.00 85.06 539 ALA A C 1
ATOM 4117 O O . ALA A 1 539 ? -15.038 -10.446 17.532 1.00 85.06 539 ALA A O 1
ATOM 4118 N N . LEU A 1 540 ? -15.703 -12.328 18.566 1.00 81.94 540 LEU A N 1
ATOM 4119 C CA . LEU A 1 540 ? -15.672 -13.176 17.377 1.00 81.94 540 LEU A CA 1
ATOM 4120 C C . LEU A 1 540 ? -17.098 -13.284 16.827 1.00 81.94 540 LEU A C 1
ATOM 4122 O O . LEU A 1 540 ? -17.646 -12.293 16.354 1.00 81.94 540 LEU A O 1
ATOM 4126 N N . PHE A 1 541 ? -17.721 -14.456 16.927 1.00 78.38 541 PHE A N 1
ATOM 4127 C CA . PHE A 1 541 ? -19.071 -14.703 16.412 1.00 78.38 541 PHE A CA 1
ATOM 4128 C C . PHE A 1 541 ? -20.177 -14.467 17.454 1.00 78.38 541 PHE A C 1
ATOM 4130 O O . PHE A 1 541 ? -21.340 -14.302 17.098 1.00 78.38 541 PHE A O 1
ATOM 4137 N N . GLU A 1 542 ? -19.815 -14.379 18.736 1.00 74.19 542 GLU A N 1
ATOM 4138 C CA . GLU A 1 542 ? -20.737 -14.279 19.880 1.00 74.19 542 GLU A CA 1
ATOM 4139 C C . GLU A 1 542 ? -21.635 -13.031 19.846 1.00 74.19 542 GLU A C 1
ATOM 4141 O O . GLU A 1 542 ? -22.753 -13.053 20.356 1.00 74.19 542 GLU A O 1
ATOM 4146 N N . ALA A 1 543 ? -21.158 -11.943 19.239 1.00 75.56 543 ALA A N 1
ATOM 4147 C CA . ALA A 1 543 ? -21.854 -10.658 19.135 1.00 75.56 543 ALA A CA 1
ATOM 4148 C C . ALA A 1 543 ? -22.505 -10.430 17.753 1.00 75.56 543 ALA A C 1
ATOM 4150 O O . ALA A 1 543 ? -22.909 -9.312 17.422 1.00 75.56 543 ALA A O 1
ATOM 4151 N N . GLY A 1 544 ? -22.581 -11.481 16.927 1.00 80.12 544 GLY A N 1
ATOM 4152 C CA . GLY A 1 544 ? -23.040 -11.418 15.538 1.00 80.12 544 GLY A CA 1
ATOM 4153 C C . GLY A 1 544 ? -21.949 -10.982 14.554 1.00 80.12 544 GLY A C 1
ATOM 4154 O O . GLY A 1 544 ? -20.924 -10.416 14.937 1.00 80.12 544 GLY A O 1
ATOM 4155 N N . LEU A 1 545 ? -22.182 -11.229 13.258 1.00 82.81 545 LEU A N 1
ATOM 4156 C CA . LEU A 1 545 ? -21.185 -10.971 12.205 1.00 82.81 545 LEU A CA 1
ATOM 4157 C C . LEU A 1 545 ? -20.825 -9.484 12.057 1.00 82.81 545 LEU A C 1
ATOM 4159 O O . LEU A 1 545 ? -19.689 -9.153 11.726 1.00 82.81 545 LEU A O 1
ATOM 4163 N N . GLU A 1 546 ? -21.761 -8.574 12.334 1.00 85.44 546 GLU A N 1
ATOM 4164 C CA . GLU A 1 546 ? -21.497 -7.130 12.283 1.00 85.44 546 GLU A CA 1
ATOM 4165 C C . GLU A 1 546 ? -20.535 -6.678 13.396 1.00 85.44 546 GLU A C 1
ATOM 4167 O O . GLU A 1 546 ? -19.719 -5.778 13.192 1.00 85.44 546 GLU A O 1
ATOM 4172 N N . SER A 1 547 ? -20.556 -7.352 14.546 1.00 86.44 547 SER A N 1
ATOM 4173 C CA . SER A 1 547 ? -19.708 -7.044 15.701 1.00 86.44 547 SER A CA 1
ATOM 4174 C C . SER A 1 547 ? -18.349 -7.740 15.667 1.00 86.44 547 SER A C 1
ATOM 4176 O O . SER A 1 547 ? -17.561 -7.564 16.599 1.00 86.44 547 SER A O 1
ATOM 4178 N N . ILE A 1 548 ? -18.039 -8.505 14.619 1.00 86.19 548 ILE A N 1
ATOM 4179 C CA . ILE A 1 548 ? -16.747 -9.180 14.476 1.00 86.19 548 ILE A CA 1
ATOM 4180 C C . ILE A 1 548 ? -15.610 -8.171 14.677 1.00 86.19 548 ILE A C 1
ATOM 4182 O O . ILE A 1 548 ? -15.558 -7.105 14.057 1.00 86.19 548 ILE A O 1
ATOM 4186 N N . TRP A 1 549 ? -14.703 -8.530 15.581 1.00 87.19 549 TRP A N 1
ATOM 4187 C CA . TRP A 1 549 ? -13.474 -7.828 15.946 1.00 87.19 549 TRP A CA 1
ATOM 4188 C C . TRP A 1 549 ? -13.702 -6.445 16.557 1.00 87.19 549 TRP A C 1
ATOM 4190 O O . TRP A 1 549 ? -12.839 -5.563 16.511 1.00 87.19 549 TRP A O 1
ATOM 420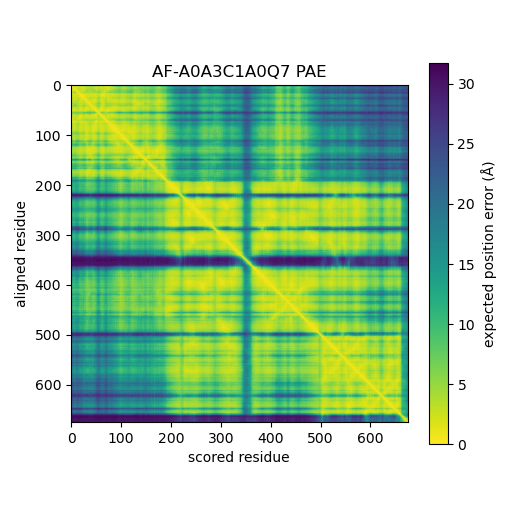0 N N . THR A 1 550 ? -14.866 -6.250 17.160 1.00 91.19 550 THR A N 1
ATOM 4201 C CA . THR A 1 550 ? -15.130 -5.097 18.014 1.00 91.19 550 THR A CA 1
ATOM 4202 C C . THR A 1 550 ? -14.780 -5.416 19.474 1.00 91.19 550 THR A C 1
ATOM 4204 O O . THR A 1 550 ? -14.883 -6.572 19.878 1.00 91.19 550 THR A O 1
ATOM 4207 N N . PRO A 1 551 ? -14.344 -4.436 20.284 1.00 90.75 551 PRO A N 1
ATOM 4208 C CA . PRO A 1 551 ? -14.076 -4.649 21.702 1.00 90.75 551 PRO A CA 1
ATOM 4209 C C . PRO A 1 551 ? -15.364 -4.933 22.489 1.00 90.75 551 PRO A C 1
ATOM 4211 O O . PRO A 1 551 ? -16.365 -4.224 22.349 1.00 90.75 551 PRO A O 1
ATOM 4214 N N . MET A 1 552 ? -15.301 -5.934 23.356 1.00 89.69 552 MET A N 1
ATOM 4215 C CA . MET A 1 552 ? -16.315 -6.309 24.335 1.00 89.69 552 MET A CA 1
ATOM 4216 C C . MET A 1 552 ? -15.644 -6.492 25.697 1.00 89.69 552 MET A C 1
ATOM 4218 O O . MET A 1 552 ? -14.530 -7.005 25.766 1.00 89.69 552 MET A O 1
ATOM 4222 N N . LEU A 1 553 ? -16.300 -6.063 26.771 1.00 89.75 553 LEU A N 1
ATOM 4223 C CA . LEU A 1 553 ? -15.832 -6.297 28.131 1.00 89.75 553 LEU A CA 1
ATOM 4224 C C . LEU A 1 553 ? -16.281 -7.680 28.621 1.00 89.75 553 LEU A C 1
ATOM 4226 O O . LEU A 1 553 ? -17.460 -8.003 28.528 1.00 89.75 553 LEU A O 1
ATOM 4230 N N . VAL A 1 554 ? -15.352 -8.473 29.163 1.00 88.69 554 VAL A N 1
ATOM 4231 C CA . VAL A 1 554 ? -15.609 -9.830 29.673 1.00 88.69 554 VAL A CA 1
ATOM 4232 C C . VAL A 1 554 ? -15.281 -9.882 31.174 1.00 88.69 554 VAL A C 1
ATOM 4234 O O . VAL A 1 554 ? -14.128 -10.142 31.533 1.00 88.69 554 VAL A O 1
ATOM 4237 N N . PRO A 1 555 ? -16.270 -9.660 32.066 1.00 90.38 555 PRO A N 1
ATOM 4238 C CA . PRO A 1 555 ? -16.040 -9.494 33.503 1.00 90.38 555 PRO A CA 1
ATOM 4239 C C . PRO A 1 555 ? -15.333 -10.674 34.183 1.00 90.38 555 PRO A C 1
ATOM 4241 O O . PRO A 1 555 ? -14.579 -10.473 35.126 1.00 90.38 555 PRO A O 1
ATOM 4244 N N . ARG A 1 556 ? -15.517 -11.910 33.694 1.00 86.50 556 ARG A N 1
ATOM 4245 C CA . ARG A 1 556 ? -14.827 -13.097 34.242 1.00 86.50 556 ARG A CA 1
ATOM 4246 C C . ARG A 1 556 ? -13.318 -13.109 33.996 1.00 86.50 556 ARG A C 1
ATOM 4248 O O . ARG A 1 556 ? -12.608 -13.805 34.711 1.00 86.50 556 ARG A O 1
ATOM 4255 N N . ILE A 1 557 ? -12.827 -12.373 32.998 1.00 83.56 557 ILE A N 1
ATOM 4256 C CA . ILE A 1 557 ? -11.390 -12.281 32.689 1.00 83.56 557 ILE A CA 1
ATOM 4257 C C . ILE A 1 557 ? -10.778 -11.038 33.343 1.00 83.56 557 ILE A C 1
ATOM 4259 O O . ILE A 1 557 ? -9.647 -11.092 33.823 1.00 83.56 557 ILE A O 1
ATOM 4263 N N . GLY A 1 558 ? -11.528 -9.938 33.388 1.00 87.25 558 GLY A N 1
ATOM 4264 C CA . GLY A 1 558 ? -11.119 -8.694 34.027 1.00 87.25 558 GLY A CA 1
ATOM 4265 C C . GLY A 1 558 ? -12.255 -7.676 34.063 1.00 87.25 558 GLY A C 1
ATOM 4266 O O . GLY A 1 558 ? -13.277 -7.841 33.405 1.00 87.25 558 GLY A O 1
ATOM 4267 N N . TYR A 1 559 ? -12.067 -6.583 34.800 1.00 91.88 559 TYR A N 1
ATOM 4268 C CA . TYR A 1 559 ? -13.094 -5.561 35.032 1.00 91.88 559 TYR A CA 1
ATOM 4269 C C . TYR A 1 559 ? -12.674 -4.162 34.558 1.00 91.88 559 TYR A C 1
ATOM 4271 O O . TYR A 1 559 ? -11.489 -3.848 34.417 1.00 91.88 559 TYR A O 1
ATOM 4279 N N . CYS A 1 560 ? -13.654 -3.285 34.330 1.00 93.38 560 CYS A N 1
ATOM 4280 C CA . CYS A 1 560 ? -13.423 -1.884 33.989 1.00 93.38 560 CYS A CA 1
ATOM 4281 C C . CYS A 1 560 ? -12.969 -1.095 35.225 1.00 93.38 560 CYS A C 1
ATOM 4283 O O . CYS A 1 560 ? -13.787 -0.742 36.074 1.00 93.38 560 CYS A O 1
ATOM 4285 N N . ASP A 1 561 ? -11.679 -0.767 35.298 1.00 91.69 561 ASP A N 1
ATOM 4286 C CA . ASP A 1 561 ? -11.099 0.005 36.402 1.00 91.69 561 ASP A CA 1
ATOM 4287 C C . ASP A 1 561 ? -11.796 1.364 36.588 1.00 91.69 561 ASP A C 1
ATOM 4289 O O . ASP A 1 561 ? -11.897 2.166 35.653 1.00 91.69 561 ASP A O 1
ATOM 4293 N N . TYR A 1 562 ? -12.281 1.633 37.802 1.00 90.56 562 TYR A N 1
ATOM 4294 C CA . TYR A 1 562 ? -12.985 2.859 38.180 1.00 90.56 562 TYR A CA 1
ATOM 4295 C C . TYR A 1 562 ? -12.147 4.137 37.996 1.00 90.56 562 TYR A C 1
ATOM 4297 O O . TYR A 1 562 ? -12.704 5.206 37.732 1.00 90.56 562 TYR A O 1
ATOM 4305 N N . SER A 1 563 ? -10.823 4.017 38.055 1.00 90.88 563 SER A N 1
ATOM 4306 C CA . SER A 1 563 ? -9.860 5.117 37.964 1.00 90.88 563 SER A CA 1
ATOM 4307 C C . SER A 1 563 ? -9.175 5.220 36.595 1.00 90.88 563 SER A C 1
ATOM 4309 O O . SER A 1 563 ? -8.198 5.949 36.454 1.00 90.88 563 SER A O 1
ATOM 4311 N N . CYS A 1 564 ? -9.685 4.531 35.567 1.00 89.69 564 CYS A N 1
ATOM 4312 C CA . CYS A 1 564 ? -9.113 4.535 34.219 1.00 89.69 564 CYS A CA 1
ATOM 4313 C C . CYS A 1 564 ? -10.113 5.000 33.145 1.00 89.69 564 CYS A C 1
ATOM 4315 O O . CYS A 1 564 ? -11.259 4.546 33.100 1.00 89.69 564 CYS A O 1
ATOM 4317 N N . ASN A 1 565 ? -9.651 5.841 32.213 1.00 92.00 565 ASN A N 1
ATOM 4318 C CA . ASN A 1 565 ? -10.369 6.255 30.996 1.00 92.00 565 ASN A CA 1
ATOM 4319 C C . ASN A 1 565 ? -9.535 6.089 29.701 1.00 92.00 565 ASN A C 1
ATOM 4321 O O . ASN A 1 565 ? -9.895 6.628 28.654 1.00 92.00 565 ASN A O 1
ATOM 4325 N N . ALA A 1 566 ? -8.445 5.311 29.731 1.00 88.75 566 ALA A N 1
ATOM 4326 C CA . ALA A 1 566 ? -7.466 5.227 28.639 1.00 88.75 566 ALA A CA 1
ATOM 4327 C C . ALA A 1 566 ? -8.051 4.766 27.287 1.00 88.75 566 ALA A C 1
ATOM 4329 O O . ALA A 1 566 ? -7.627 5.234 26.230 1.00 88.75 566 ALA A O 1
ATOM 4330 N N . CYS A 1 567 ? -9.048 3.872 27.297 1.00 90.62 567 CYS A N 1
ATOM 4331 C CA . CYS A 1 567 ? -9.644 3.325 26.071 1.00 90.62 567 CYS A CA 1
ATOM 4332 C C . CYS A 1 567 ? -10.303 4.391 25.174 1.00 90.62 567 CYS A C 1
ATOM 4334 O O . CYS A 1 567 ? -10.209 4.284 23.950 1.00 90.62 567 CYS A O 1
ATOM 4336 N N . GLY A 1 568 ? -10.909 5.425 25.768 1.00 91.50 568 GLY A N 1
ATOM 4337 C CA . GLY A 1 568 ? -11.481 6.562 25.042 1.00 91.50 568 GLY A CA 1
ATOM 4338 C C . GLY A 1 568 ? -10.415 7.507 24.491 1.00 91.50 568 GLY A C 1
ATOM 4339 O O . GLY A 1 568 ? -10.565 8.036 23.396 1.00 91.50 568 GLY A O 1
ATOM 4340 N N . GLN A 1 569 ? -9.289 7.644 25.197 1.00 88.50 569 GLN A N 1
ATOM 4341 C CA . GLN A 1 569 ? -8.186 8.523 24.790 1.00 88.50 569 GLN A CA 1
ATOM 4342 C C . GLN A 1 569 ? -7.433 7.999 23.558 1.00 88.50 569 GLN A C 1
ATOM 4344 O O . GLN A 1 569 ? -6.937 8.773 22.738 1.00 88.50 569 GLN A O 1
ATOM 4349 N N . VAL A 1 570 ? -7.373 6.674 23.384 1.00 89.25 570 VAL A N 1
ATOM 4350 C CA . VAL A 1 570 ? -6.694 6.059 22.232 1.00 89.25 570 VAL A CA 1
ATOM 4351 C C . VAL A 1 570 ? -7.608 5.795 21.040 1.00 89.25 570 VAL A C 1
ATOM 4353 O O . VAL A 1 570 ? -7.106 5.480 19.965 1.00 89.25 570 VAL A O 1
ATOM 4356 N N . CYS A 1 571 ? -8.929 5.928 21.175 1.00 92.25 571 CYS A N 1
ATOM 4357 C CA . CYS A 1 571 ? -9.865 5.606 20.101 1.00 92.25 571 CYS A CA 1
ATOM 4358 C C . CYS A 1 571 ? -9.800 6.646 18.962 1.00 92.25 571 CYS A C 1
ATOM 4360 O O . CYS A 1 571 ? -10.238 7.782 19.146 1.00 92.25 571 CYS A O 1
ATOM 4362 N N . PRO A 1 572 ? -9.306 6.301 17.755 1.00 92.56 572 PRO A N 1
ATOM 4363 C CA . PRO A 1 572 ? -9.098 7.297 16.706 1.00 92.56 572 PRO A CA 1
ATOM 4364 C C . PRO A 1 572 ? -10.416 7.823 16.125 1.00 92.56 572 PRO A C 1
ATOM 4366 O O . PRO A 1 572 ? -10.554 9.023 15.910 1.00 92.56 572 PRO A O 1
ATOM 4369 N N . SER A 1 573 ? -11.412 6.957 15.934 1.00 93.44 573 SER A N 1
ATOM 4370 C CA . SER A 1 573 ? -12.718 7.340 15.388 1.00 93.44 573 SER A CA 1
ATOM 4371 C C . SER A 1 573 ? -13.687 7.920 16.422 1.00 93.44 573 SER A C 1
ATOM 4373 O O . SER A 1 573 ? -14.804 8.288 16.072 1.00 93.44 573 SER A O 1
ATOM 4375 N N . GLY A 1 574 ? -13.303 7.963 17.703 1.00 92.69 574 GLY A N 1
ATOM 4376 C CA . GLY A 1 574 ? -14.211 8.358 18.782 1.00 92.69 574 GLY A CA 1
ATOM 4377 C C . GLY A 1 574 ? -15.400 7.409 18.991 1.00 92.69 574 GLY A C 1
ATOM 4378 O O . GLY A 1 574 ? -16.382 7.807 19.604 1.00 92.69 574 GLY A O 1
ATOM 4379 N N . ALA A 1 575 ? -15.335 6.163 18.495 1.00 95.00 575 ALA A N 1
ATOM 4380 C CA . ALA A 1 575 ? -16.328 5.131 18.812 1.00 95.00 575 ALA A CA 1
ATOM 4381 C C . ALA A 1 575 ? -16.436 4.884 20.326 1.00 95.00 575 ALA A C 1
ATOM 4383 O O . ALA A 1 575 ? -17.522 4.663 20.848 1.00 95.00 575 ALA A O 1
ATOM 4384 N N . ILE A 1 576 ? -15.299 4.950 21.022 1.00 94.69 576 ILE A N 1
ATOM 4385 C CA . ILE A 1 576 ? -15.243 5.128 22.470 1.00 94.69 576 ILE A CA 1
ATOM 4386 C C . ILE A 1 576 ? -14.923 6.610 22.691 1.00 94.69 576 ILE A C 1
ATOM 4388 O O . ILE A 1 576 ? -13.834 7.039 22.292 1.00 94.69 576 ILE A O 1
ATOM 4392 N N . PRO A 1 577 ? -15.842 7.406 23.255 1.00 92.69 577 PRO A N 1
ATOM 4393 C CA . PRO A 1 577 ? -15.600 8.826 23.462 1.00 92.69 577 PRO A CA 1
ATOM 4394 C C . PRO A 1 577 ? -14.492 9.046 24.510 1.00 92.69 577 PRO A C 1
ATOM 4396 O O . PRO A 1 577 ? -14.373 8.256 25.452 1.00 92.69 577 PRO A O 1
ATOM 4399 N N . PRO A 1 578 ? -13.675 10.108 24.385 1.00 91.75 578 PRO A N 1
ATOM 4400 C CA . PRO A 1 578 ? -12.610 10.431 25.334 1.00 91.75 578 PRO A CA 1
ATOM 4401 C C . PRO A 1 578 ? -13.177 11.068 26.615 1.00 91.75 578 PRO A C 1
ATOM 4403 O O . PRO A 1 578 ? -12.930 12.235 26.898 1.00 91.75 578 PRO A O 1
ATOM 4406 N N . LEU A 1 579 ? -13.950 10.299 27.384 1.00 92.75 579 LEU A N 1
ATOM 4407 C CA . LEU A 1 579 ? -14.580 10.757 28.625 1.00 92.75 579 LEU A CA 1
ATOM 4408 C C . LEU A 1 579 ? -13.532 11.174 29.665 1.00 92.75 579 LEU A C 1
ATOM 4410 O O . LEU A 1 579 ? -12.512 10.496 29.839 1.00 92.75 579 LEU A O 1
ATOM 4414 N N . SER A 1 580 ? -13.815 12.238 30.415 1.00 93.69 580 SER A N 1
ATOM 4415 C CA . SER A 1 580 ? -13.119 12.527 31.672 1.00 93.69 580 SER A CA 1
ATOM 4416 C C . SER A 1 580 ? -13.355 11.404 32.693 1.00 93.69 580 SER A C 1
ATOM 4418 O O . SER A 1 580 ? -14.279 10.596 32.558 1.00 93.69 580 SER A O 1
ATOM 4420 N N . LEU A 1 581 ? -12.522 11.324 33.736 1.00 92.88 581 LEU A N 1
ATOM 4421 C CA . LEU A 1 581 ? -12.718 10.320 34.790 1.00 92.88 581 LEU A CA 1
ATOM 4422 C C . LEU A 1 581 ? -14.076 10.482 35.486 1.00 92.88 581 LEU A C 1
ATOM 4424 O O . LEU A 1 581 ? -14.715 9.486 35.810 1.00 92.88 581 LEU A O 1
ATOM 4428 N N . GLU A 1 582 ? -14.548 11.713 35.671 1.00 93.56 582 GLU A N 1
ATOM 4429 C CA . GLU A 1 582 ? -15.846 11.986 36.290 1.00 93.56 582 GLU A CA 1
ATOM 4430 C C . GLU A 1 582 ? -17.017 11.500 35.433 1.00 93.56 582 GLU A C 1
ATOM 4432 O O . GLU A 1 582 ? -17.922 10.836 35.938 1.00 93.56 582 GLU A O 1
ATOM 4437 N N . GLU A 1 583 ? -16.984 11.772 34.129 1.00 94.94 583 GLU A N 1
ATOM 4438 C CA . GLU A 1 583 ? -18.002 11.295 33.188 1.00 94.94 583 GLU A CA 1
ATOM 4439 C C . GLU A 1 583 ? -17.969 9.770 33.065 1.00 94.94 583 GLU A C 1
ATOM 4441 O O . GLU A 1 583 ? -19.013 9.116 33.089 1.00 94.94 583 GLU A O 1
ATOM 4446 N N . LYS A 1 584 ? -16.769 9.179 33.005 1.00 94.25 584 LYS A N 1
ATOM 4447 C CA . LYS A 1 584 ? -16.585 7.725 32.937 1.00 94.25 584 LYS A CA 1
ATOM 4448 C C . LYS A 1 584 ? -17.208 7.018 34.138 1.00 94.25 584 LYS A C 1
ATOM 4450 O O . LYS A 1 584 ? -17.783 5.946 33.974 1.00 94.25 584 LYS A O 1
ATOM 4455 N N . ARG A 1 585 ? -17.101 7.594 35.338 1.00 93.69 585 ARG A N 1
ATOM 4456 C CA . ARG A 1 585 ? -17.668 7.032 36.577 1.00 93.69 585 ARG A CA 1
ATOM 4457 C C . ARG A 1 585 ? -19.195 7.053 36.611 1.00 93.69 585 ARG A C 1
ATOM 4459 O O . ARG A 1 585 ? -19.772 6.332 37.410 1.00 93.69 585 ARG A O 1
ATOM 4466 N N . LYS A 1 586 ? -19.837 7.837 35.742 1.00 92.62 586 LYS A N 1
ATOM 4467 C CA . LYS A 1 586 ? -21.299 7.893 35.576 1.00 92.62 586 LYS A CA 1
ATOM 4468 C C . LYS A 1 586 ? -21.790 7.070 34.380 1.00 92.62 586 LYS A C 1
ATOM 4470 O O . LYS A 1 586 ? -22.990 6.871 34.217 1.00 92.62 586 LYS A O 1
ATOM 4475 N N . ALA A 1 587 ? -20.883 6.611 33.518 1.00 92.62 587 ALA A N 1
ATOM 4476 C CA . ALA A 1 587 ? -21.234 5.880 32.310 1.00 92.62 587 ALA A CA 1
ATOM 4477 C C . ALA A 1 587 ? -21.638 4.436 32.641 1.00 92.62 587 ALA A C 1
ATOM 4479 O O . ALA A 1 587 ? -20.797 3.604 32.980 1.00 92.62 587 ALA A O 1
ATOM 4480 N N . VAL A 1 588 ? -22.928 4.136 32.492 1.00 92.88 588 VAL A N 1
ATOM 4481 C CA . VAL A 1 588 ? -23.473 2.784 32.654 1.00 92.88 588 VAL A CA 1
ATOM 4482 C C . VAL A 1 588 ? -23.130 1.947 31.421 1.00 92.88 588 VAL A C 1
ATOM 4484 O O . VAL A 1 588 ? -23.591 2.242 30.318 1.00 92.88 588 VAL A O 1
ATOM 4487 N N . ILE A 1 589 ? -22.321 0.902 31.606 1.00 93.50 589 ILE A N 1
ATOM 4488 C CA . ILE A 1 589 ? -21.972 -0.064 30.546 1.00 93.50 589 ILE A CA 1
ATOM 4489 C C . ILE A 1 589 ? -22.751 -1.378 30.644 1.00 93.50 589 ILE A C 1
ATOM 4491 O O . ILE A 1 589 ? -22.748 -2.164 29.701 1.00 93.50 589 ILE A O 1
ATOM 4495 N N . GLY A 1 590 ? -23.418 -1.605 31.773 1.00 93.06 590 GLY A N 1
ATOM 4496 C CA . GLY A 1 590 ? -24.245 -2.771 32.059 1.00 93.06 590 GLY A CA 1
ATOM 4497 C C . GLY A 1 590 ? -24.823 -2.694 33.469 1.00 93.06 590 GLY A C 1
ATOM 4498 O O . GLY A 1 590 ? -24.559 -1.743 34.203 1.00 93.06 590 GLY A O 1
ATOM 4499 N N . THR A 1 591 ? -25.580 -3.708 33.866 1.00 94.06 591 THR A N 1
ATOM 4500 C CA . THR A 1 591 ? -26.167 -3.808 35.207 1.00 94.06 591 THR A CA 1
ATOM 4501 C C . THR A 1 591 ? -25.893 -5.192 35.772 1.00 94.06 591 THR A C 1
ATOM 4503 O O . THR A 1 591 ? -26.117 -6.200 35.102 1.00 94.06 591 THR A O 1
ATOM 4506 N N . ALA A 1 592 ? -25.368 -5.247 36.995 1.00 94.69 592 ALA A N 1
ATOM 4507 C CA . ALA A 1 592 ? -25.111 -6.508 37.674 1.00 94.69 592 ALA A CA 1
ATOM 4508 C C . ALA A 1 592 ? -26.409 -7.095 38.248 1.00 94.69 592 ALA A C 1
ATOM 4510 O O . ALA A 1 592 ? -27.270 -6.368 38.737 1.00 94.69 592 ALA A O 1
ATOM 4511 N N . HIS A 1 593 ? -26.531 -8.416 38.226 1.00 94.06 593 HIS A N 1
ATOM 4512 C CA . HIS A 1 593 ? -27.634 -9.148 38.834 1.00 94.06 593 HIS A CA 1
ATOM 4513 C C . HIS A 1 593 ? -27.097 -10.363 39.586 1.00 94.06 593 HIS A C 1
ATOM 4515 O O . HIS A 1 593 ? -26.205 -11.053 39.090 1.00 94.06 593 HIS A O 1
ATOM 4521 N N . VAL A 1 594 ? -27.632 -10.598 40.784 1.00 92.19 594 VAL A N 1
ATOM 4522 C CA . VAL A 1 594 ? -27.246 -11.712 41.655 1.00 92.19 594 VAL A CA 1
ATOM 4523 C C . VAL A 1 594 ? -28.258 -12.834 41.499 1.00 92.19 594 VAL A C 1
ATOM 4525 O O . VAL A 1 594 ? -29.430 -12.653 41.820 1.00 92.19 594 VAL A O 1
ATOM 4528 N N . ASP A 1 595 ? -27.782 -13.994 41.069 1.00 90.88 595 ASP A N 1
ATOM 4529 C CA . ASP A 1 595 ? -28.479 -15.255 41.251 1.00 90.88 595 ASP A CA 1
ATOM 4530 C C . ASP A 1 595 ? -28.193 -15.788 42.663 1.00 90.88 595 ASP A C 1
ATOM 4532 O O . ASP A 1 595 ? -27.055 -16.056 43.062 1.00 90.88 595 ASP A O 1
ATOM 4536 N N . VAL A 1 596 ? -29.259 -15.898 43.449 1.00 88.69 596 VAL A N 1
ATOM 4537 C CA . VAL A 1 596 ? -29.208 -16.263 44.864 1.00 88.69 596 VAL A CA 1
ATOM 4538 C C . VAL A 1 596 ? -28.981 -17.771 45.035 1.00 88.69 596 VAL A C 1
ATOM 4540 O O . VAL A 1 596 ? -28.596 -18.205 46.118 1.00 88.69 596 VAL A O 1
ATOM 4543 N N . ASP A 1 597 ? -29.263 -18.600 44.024 1.00 88.75 597 ASP A N 1
ATOM 4544 C CA . ASP A 1 597 ? -29.111 -20.063 44.090 1.00 88.75 597 ASP A CA 1
ATOM 4545 C C . ASP A 1 597 ? -27.640 -20.512 44.164 1.00 88.75 597 ASP A C 1
ATOM 4547 O O . ASP A 1 597 ? -27.285 -21.190 45.130 1.00 88.75 597 ASP A O 1
ATOM 4551 N N . PRO A 1 598 ? -26.749 -20.106 43.239 1.00 90.38 598 PRO A N 1
ATOM 4552 C CA . PRO A 1 598 ? -25.329 -20.452 43.303 1.00 90.38 598 PRO A CA 1
ATOM 4553 C C . PRO A 1 598 ? -24.529 -19.603 44.313 1.00 90.38 598 PRO A C 1
ATOM 4555 O O . PRO A 1 598 ? -23.330 -19.817 44.497 1.00 90.38 598 PRO A O 1
ATOM 4558 N N . CYS A 1 599 ? -25.141 -18.607 44.964 1.00 91.12 599 CYS A N 1
ATOM 4559 C CA . CYS A 1 599 ? -24.436 -17.674 45.841 1.00 91.12 599 CYS A CA 1
ATOM 4560 C C . CYS A 1 599 ? -24.023 -18.305 47.185 1.00 91.12 599 CYS A C 1
ATOM 4562 O O . CYS A 1 599 ? -24.860 -18.633 48.025 1.00 91.12 599 CYS A O 1
ATOM 4564 N N . ILE A 1 600 ? -22.713 -18.355 47.452 1.00 91.56 600 ILE A N 1
ATOM 4565 C CA . ILE A 1 600 ? -22.149 -18.880 48.711 1.00 91.56 600 ILE A CA 1
ATOM 4566 C C . ILE A 1 600 ? -22.033 -17.844 49.848 1.00 91.56 600 ILE A C 1
ATOM 4568 O O . ILE A 1 600 ? -21.511 -18.167 50.912 1.00 91.56 600 ILE A O 1
ATOM 4572 N N . ARG A 1 601 ? -22.515 -16.606 49.647 1.00 91.50 601 ARG A N 1
ATOM 4573 C CA . ARG A 1 601 ? -22.508 -15.507 50.644 1.00 91.50 601 ARG A CA 1
ATOM 4574 C C . ARG A 1 601 ? -21.109 -15.115 51.159 1.00 91.50 601 ARG A C 1
ATOM 4576 O O . ARG A 1 601 ? -20.923 -14.856 52.341 1.00 91.50 601 ARG A O 1
ATOM 4583 N N . CYS A 1 602 ? -20.118 -15.044 50.269 1.00 92.19 602 CYS A N 1
ATOM 4584 C CA . CYS A 1 602 ? -18.736 -14.684 50.624 1.00 92.19 602 CYS A CA 1
ATOM 4585 C C . CYS A 1 602 ? -18.456 -13.171 50.727 1.00 92.19 602 CYS A C 1
ATOM 4587 O O . CYS A 1 602 ? -17.315 -12.800 50.969 1.00 92.19 602 CYS A O 1
ATOM 4589 N N . MET A 1 603 ? -19.443 -12.318 50.434 1.00 92.62 603 MET A N 1
ATOM 4590 C CA . MET A 1 603 ? -19.418 -10.840 50.470 1.00 92.62 603 MET A CA 1
ATOM 4591 C C . MET A 1 603 ? -18.366 -10.089 49.639 1.00 92.62 603 MET A C 1
ATOM 4593 O O . MET A 1 603 ? -18.542 -8.898 49.413 1.00 92.62 603 MET A O 1
ATOM 4597 N N . LYS A 1 604 ? -17.408 -10.776 49.008 1.00 93.56 604 LYS A N 1
ATOM 4598 C CA . LYS A 1 604 ? -16.418 -10.170 48.093 1.00 93.56 604 LYS A CA 1
ATOM 4599 C C . LYS A 1 604 ? -16.992 -9.193 47.064 1.00 93.56 604 LYS A C 1
ATOM 4601 O O . LYS A 1 604 ? -16.358 -8.197 46.751 1.00 93.56 604 LYS A O 1
ATOM 4606 N N . CYS A 1 605 ? -18.173 -9.470 46.505 1.00 93.19 605 CYS A N 1
ATOM 4607 C CA . CYS A 1 605 ? -18.786 -8.565 45.532 1.00 93.19 605 CYS A CA 1
ATOM 4608 C C . CYS A 1 605 ? -19.172 -7.206 46.134 1.00 93.19 605 CYS A C 1
ATOM 4610 O O . CYS A 1 605 ? -19.155 -6.223 45.403 1.00 93.19 605 CYS A O 1
ATOM 4612 N N . VAL A 1 606 ? -19.526 -7.172 47.422 1.00 94.88 606 VAL A N 1
ATOM 4613 C CA . VAL A 1 606 ? -19.849 -5.958 48.183 1.00 94.88 606 VAL A CA 1
ATOM 4614 C C . VAL A 1 606 ? -18.558 -5.230 48.545 1.00 94.88 606 VAL A C 1
ATOM 4616 O O . VAL A 1 606 ? -18.428 -4.052 48.229 1.00 94.88 606 VAL A O 1
ATOM 4619 N N . ASP A 1 607 ? -17.592 -5.955 49.115 1.00 94.06 607 ASP A N 1
ATOM 4620 C CA . ASP A 1 607 ? -16.332 -5.392 49.622 1.00 94.06 607 ASP A CA 1
ATOM 4621 C C . ASP A 1 607 ? -15.482 -4.752 48.512 1.00 94.06 607 ASP A C 1
ATOM 4623 O O . ASP A 1 607 ? -14.880 -3.700 48.703 1.00 94.06 607 ASP A O 1
ATOM 4627 N N . GLU A 1 608 ? -15.470 -5.365 47.326 1.00 94.75 608 GLU A N 1
ATOM 4628 C CA . GLU A 1 608 ? -14.668 -4.924 46.178 1.00 94.75 608 GLU A CA 1
ATOM 4629 C C . GLU A 1 608 ? -15.435 -3.975 45.242 1.00 94.75 608 GLU A C 1
ATOM 4631 O O . GLU A 1 608 ? -14.919 -3.570 44.196 1.00 94.75 608 GLU A O 1
ATOM 4636 N N . CYS A 1 609 ? -16.695 -3.636 45.547 1.00 95.31 609 CYS A N 1
ATOM 4637 C CA . CYS A 1 609 ? -17.474 -2.757 44.683 1.00 95.31 609 CYS A CA 1
ATOM 4638 C C . CYS A 1 609 ? -16.905 -1.327 44.732 1.00 95.31 609 CYS A C 1
ATOM 4640 O O . CYS A 1 609 ? -16.950 -0.687 45.781 1.00 95.31 609 CYS A O 1
ATOM 4642 N N . PRO A 1 610 ? -16.434 -0.756 43.605 1.00 94.25 610 PRO A N 1
ATOM 4643 C CA . PRO A 1 610 ? -15.867 0.592 43.617 1.00 94.25 610 PRO A CA 1
ATOM 4644 C C . PRO A 1 610 ? -16.933 1.694 43.730 1.00 94.25 610 PRO A C 1
ATOM 4646 O O . PRO A 1 610 ? -16.589 2.863 43.900 1.00 94.25 610 PRO A O 1
ATOM 4649 N N . VAL A 1 611 ? -18.218 1.349 43.585 1.00 94.38 611 VAL A N 1
ATOM 4650 C CA . VAL A 1 611 ? -19.337 2.290 43.685 1.00 94.38 611 VAL A CA 1
ATOM 4651 C C . VAL A 1 611 ? -20.049 2.073 45.012 1.00 94.38 611 VAL A C 1
ATOM 4653 O O . VAL A 1 611 ? -20.719 1.062 45.217 1.00 94.38 611 VAL A O 1
ATOM 4656 N N . VAL A 1 612 ? -19.909 3.048 45.906 1.00 91.38 612 VAL A N 1
ATOM 4657 C CA . VAL A 1 612 ? -20.503 3.011 47.246 1.00 91.38 612 VAL A CA 1
ATOM 4658 C C . VAL A 1 612 ? -22.024 2.869 47.146 1.00 91.38 612 VAL A C 1
ATOM 4660 O O . VAL A 1 612 ? -22.674 3.624 46.426 1.00 91.38 612 VAL A O 1
ATOM 4663 N N . GLY A 1 613 ? -22.583 1.890 47.864 1.00 90.12 613 GLY A N 1
ATOM 4664 C CA . GLY A 1 613 ? -24.028 1.640 47.922 1.00 90.12 613 GLY A CA 1
ATOM 4665 C C . GLY A 1 613 ? -24.621 0.922 46.704 1.00 90.12 613 GLY A C 1
ATOM 4666 O O . GLY A 1 613 ? -25.811 0.639 46.695 1.00 90.12 613 GLY A O 1
ATOM 4667 N N . ALA A 1 614 ? -23.829 0.574 45.682 1.00 93.06 614 ALA A N 1
ATOM 4668 C CA . ALA A 1 614 ? -24.361 -0.119 44.504 1.00 93.06 614 ALA A CA 1
ATOM 4669 C C . ALA A 1 614 ? -24.778 -1.577 44.773 1.00 93.06 614 ALA A C 1
ATOM 4671 O O . ALA A 1 614 ? -25.482 -2.174 43.954 1.00 93.06 614 ALA A O 1
ATOM 4672 N N . ILE A 1 615 ? -24.339 -2.165 45.890 1.00 94.31 615 ILE A N 1
ATOM 4673 C CA . ILE A 1 615 ? -24.735 -3.502 46.335 1.00 94.31 615 ILE A CA 1
ATOM 4674 C C . ILE A 1 615 ? -25.065 -3.441 47.825 1.00 94.31 615 ILE A C 1
ATOM 4676 O O . ILE A 1 615 ? -24.211 -3.096 48.638 1.00 94.31 615 ILE A O 1
ATOM 4680 N N . GLU A 1 616 ? -26.296 -3.803 48.169 1.00 93.00 616 GLU A N 1
ATOM 4681 C CA . GLU A 1 616 ? -26.823 -3.824 49.532 1.00 93.00 616 GLU A CA 1
ATOM 4682 C C . GLU A 1 616 ? -27.080 -5.259 49.995 1.00 93.00 616 GLU A C 1
ATOM 4684 O O . GLU A 1 616 ? -27.208 -6.178 49.185 1.00 93.00 616 GLU A O 1
ATOM 4689 N N . LEU A 1 617 ? -27.177 -5.465 51.306 1.00 92.00 617 LEU A N 1
ATOM 4690 C CA . LEU A 1 617 ? -27.509 -6.760 51.890 1.00 92.00 617 LEU A CA 1
ATOM 4691 C C . LEU A 1 617 ? -29.007 -6.835 52.177 1.00 92.00 617 LEU A C 1
ATOM 4693 O O . LEU A 1 617 ? -29.566 -5.980 52.860 1.00 92.00 617 LEU A O 1
ATOM 4697 N N . VAL A 1 618 ? -29.662 -7.877 51.666 1.00 91.25 618 VAL A N 1
ATOM 4698 C CA . VAL A 1 618 ? -31.094 -8.115 51.877 1.00 91.25 618 VAL A CA 1
ATOM 4699 C C . VAL A 1 618 ? -31.356 -9.536 52.349 1.00 91.25 618 VAL A C 1
ATOM 4701 O O . VAL A 1 618 ? -30.632 -10.474 52.012 1.00 91.25 618 VAL A O 1
ATOM 4704 N N . ARG A 1 619 ? -32.439 -9.719 53.103 1.00 88.44 619 ARG A N 1
ATOM 4705 C CA . ARG A 1 619 ? -32.960 -11.048 53.438 1.00 88.44 619 ARG A CA 1
ATOM 4706 C C . ARG A 1 619 ? -33.887 -11.513 52.322 1.00 88.44 619 ARG A C 1
ATOM 4708 O O . ARG A 1 619 ? -34.763 -10.765 51.900 1.00 88.44 619 ARG A O 1
ATOM 4715 N N . VAL A 1 620 ? -33.681 -12.738 51.848 1.00 86.19 620 VAL A N 1
ATOM 4716 C CA . VAL A 1 620 ? -34.485 -13.346 50.779 1.00 86.19 620 VAL A CA 1
ATOM 4717 C C . VAL A 1 620 ? -35.445 -14.352 51.403 1.00 86.19 620 VAL A C 1
ATOM 4719 O O . VAL A 1 620 ? -35.021 -15.208 52.181 1.00 86.19 620 VAL A O 1
ATOM 4722 N N . GLU A 1 621 ? -36.734 -14.251 51.077 1.00 82.75 621 GLU A N 1
ATOM 4723 C CA . GLU A 1 621 ? -37.750 -15.182 51.575 1.00 82.75 621 GLU A CA 1
ATOM 4724 C C . GLU A 1 621 ? -37.387 -16.634 51.228 1.00 82.75 621 GLU A C 1
ATOM 4726 O O . GLU A 1 621 ? -36.972 -16.946 50.113 1.00 82.75 621 GLU A O 1
ATOM 4731 N N . GLY A 1 622 ? -37.492 -17.530 52.212 1.00 80.69 622 GLY A N 1
ATOM 4732 C CA . GLY A 1 622 ? -37.161 -18.949 52.047 1.00 80.69 622 GLY A CA 1
ATOM 4733 C C . GLY A 1 622 ? -35.666 -19.294 52.098 1.00 80.69 622 GLY A C 1
ATOM 4734 O O . GLY A 1 622 ? -35.328 -20.476 52.064 1.00 80.69 622 GLY A O 1
ATOM 4735 N N . LYS A 1 623 ? -34.758 -18.316 52.240 1.00 82.69 623 LYS A N 1
ATOM 4736 C CA . LYS A 1 623 ? -33.312 -18.564 52.377 1.00 82.69 623 LYS A CA 1
ATOM 4737 C C . LYS A 1 623 ? -32.743 -17.983 53.668 1.00 82.69 623 LYS A C 1
ATOM 4739 O O . LYS A 1 623 ? -33.080 -16.885 54.095 1.00 82.69 623 LYS A O 1
ATOM 4744 N N . LYS A 1 624 ? -31.846 -18.737 54.313 1.00 83.25 624 LYS A N 1
ATOM 4745 C CA . LYS A 1 624 ? -31.242 -18.344 55.595 1.00 83.25 624 LYS A CA 1
ATOM 4746 C C . LYS A 1 624 ? -30.081 -17.369 55.364 1.00 83.25 624 LYS A C 1
ATOM 4748 O O . LYS A 1 624 ? -29.135 -17.705 54.654 1.00 83.25 624 LYS A O 1
ATOM 4753 N N . GLY A 1 625 ? -30.104 -16.218 56.032 1.00 85.12 625 GLY A N 1
ATOM 4754 C CA . GLY A 1 625 ? -29.036 -15.209 55.998 1.00 85.12 625 GLY A CA 1
ATOM 4755 C C . GLY A 1 625 ? -29.293 -14.055 55.026 1.00 85.12 625 GLY A C 1
ATOM 4756 O O . GLY A 1 625 ? -30.362 -13.955 54.428 1.00 85.12 625 GLY A O 1
ATOM 4757 N N . GLU A 1 626 ? -28.305 -13.172 54.909 1.00 89.62 626 GLU A N 1
ATOM 4758 C CA . GLU A 1 626 ? -28.343 -12.012 54.018 1.00 89.62 626 GLU A CA 1
ATOM 4759 C C . GLU A 1 626 ? -27.611 -12.310 52.710 1.00 89.62 626 GLU A C 1
ATOM 4761 O O . GLU A 1 626 ? -26.603 -13.022 52.686 1.00 89.62 626 GLU A O 1
ATOM 4766 N N . PHE A 1 627 ? -28.146 -11.775 51.618 1.00 92.12 627 PHE A N 1
ATOM 4767 C CA . PHE A 1 627 ? -27.617 -11.926 50.272 1.00 92.12 627 PHE A CA 1
ATOM 4768 C C . PHE A 1 627 ? -27.373 -10.554 49.647 1.00 92.12 627 PHE A C 1
ATOM 4770 O O . PHE A 1 627 ? -28.128 -9.617 49.919 1.00 92.12 627 PHE A O 1
ATOM 4777 N N . PRO A 1 628 ? -26.347 -10.426 48.791 1.00 93.56 628 PRO A N 1
ATOM 4778 C CA . PRO A 1 628 ? -26.122 -9.199 48.051 1.00 93.56 628 PRO A CA 1
ATOM 4779 C C . PRO A 1 628 ? -27.260 -8.969 47.049 1.00 93.56 628 PRO A C 1
ATOM 4781 O O . PRO A 1 628 ? -27.656 -9.875 46.316 1.00 93.56 628 PRO A O 1
ATOM 4784 N N . LYS A 1 629 ? -27.754 -7.737 46.988 1.00 93.56 629 LYS A N 1
ATOM 4785 C CA . LYS A 1 629 ? -28.714 -7.240 46.005 1.00 93.56 629 LYS A CA 1
ATOM 4786 C C . LYS A 1 629 ? -28.149 -5.979 45.374 1.00 93.56 629 LYS A C 1
ATOM 4788 O O . LYS A 1 629 ? -27.743 -5.052 46.064 1.00 93.56 629 LYS A O 1
ATOM 4793 N N . VAL A 1 630 ? -28.118 -5.954 44.049 1.00 93.38 630 VAL A N 1
ATOM 4794 C CA . VAL A 1 630 ? -27.624 -4.804 43.287 1.00 93.38 630 VAL A CA 1
ATOM 4795 C C . VAL A 1 630 ? -28.708 -3.729 43.236 1.00 93.38 630 VAL A C 1
ATOM 4797 O O . VAL A 1 630 ? -29.863 -4.049 42.958 1.00 93.38 630 VAL A O 1
ATOM 4800 N N . VAL A 1 631 ? -28.319 -2.475 43.468 1.00 93.19 631 VAL A N 1
ATOM 4801 C CA . VAL A 1 631 ? -29.146 -1.276 43.275 1.00 93.19 631 VAL A CA 1
ATOM 4802 C C . VAL A 1 631 ? -28.929 -0.782 41.835 1.00 93.19 631 VAL A C 1
ATOM 4804 O O . VAL A 1 631 ? -27.850 -0.256 41.534 1.00 93.19 631 VAL A O 1
ATOM 4807 N N . PRO A 1 632 ? -29.879 -1.000 40.902 1.00 88.62 632 PRO A N 1
ATOM 4808 C CA . PRO A 1 632 ? -29.658 -0.755 39.474 1.00 88.62 632 PRO A CA 1
ATOM 4809 C C . PRO A 1 632 ? -29.287 0.691 39.134 1.00 88.62 632 PRO A C 1
ATOM 4811 O O . PRO A 1 632 ? -28.517 0.914 38.206 1.00 88.62 632 PRO A O 1
ATOM 4814 N N . GLU A 1 633 ? -29.793 1.660 39.896 1.00 90.12 633 GLU A N 1
ATOM 4815 C CA . GLU A 1 633 ? -29.607 3.097 39.675 1.00 90.12 633 GLU A CA 1
ATOM 4816 C C . GLU A 1 633 ? -28.171 3.560 39.959 1.00 90.12 633 GLU A C 1
ATOM 4818 O O . GLU A 1 633 ? -27.702 4.533 39.370 1.00 90.12 633 GLU A O 1
ATOM 4823 N N . LEU A 1 634 ? -27.466 2.857 40.849 1.00 92.44 634 LEU A N 1
ATOM 4824 C CA . LEU A 1 634 ? -26.072 3.134 41.206 1.00 92.44 634 LEU A CA 1
ATOM 4825 C C . LEU A 1 634 ? -25.091 2.231 40.444 1.00 92.44 634 LEU A C 1
ATOM 4827 O O . LEU A 1 634 ? -23.900 2.526 40.344 1.00 92.44 634 LEU A O 1
ATOM 4831 N N . CYS A 1 635 ? -25.565 1.111 39.898 1.00 94.31 635 CYS A N 1
ATOM 4832 C CA . CYS A 1 635 ? -24.716 0.150 39.215 1.00 94.31 635 CYS A CA 1
ATOM 4833 C C . CYS A 1 635 ? -24.259 0.666 37.842 1.00 94.31 635 CYS A C 1
ATOM 4835 O O . CYS A 1 635 ? -25.045 0.797 36.909 1.00 94.31 635 CYS A O 1
ATOM 4837 N N . ILE A 1 636 ? -22.948 0.857 37.681 1.00 94.31 636 ILE A N 1
ATOM 4838 C CA . ILE A 1 636 ? -22.352 1.240 36.388 1.00 94.31 636 ILE A CA 1
ATOM 4839 C C . ILE A 1 636 ? -21.983 0.042 35.500 1.00 94.31 636 ILE A C 1
ATOM 4841 O O . ILE A 1 636 ? -21.559 0.229 34.362 1.00 94.31 636 ILE A O 1
ATOM 4845 N N . GLY A 1 637 ? -22.077 -1.187 36.021 1.00 94.50 637 GLY A N 1
ATOM 4846 C CA . GLY A 1 637 ? -21.755 -2.407 35.271 1.00 94.50 637 GLY A CA 1
ATOM 4847 C C . GLY A 1 637 ? -20.266 -2.652 35.030 1.00 94.50 637 GLY A C 1
ATOM 4848 O O . GLY A 1 637 ? -19.907 -3.305 34.059 1.00 94.50 637 GLY A O 1
ATOM 4849 N N . CYS A 1 638 ? -19.377 -2.144 35.891 1.00 94.50 638 CYS A N 1
ATOM 4850 C CA . CYS A 1 638 ? -17.924 -2.257 35.695 1.00 94.50 638 CYS A CA 1
ATOM 4851 C C . CYS A 1 638 ? -17.381 -3.701 35.665 1.00 94.50 638 CYS A C 1
ATOM 4853 O O . CYS A 1 638 ? -16.279 -3.916 35.164 1.00 94.50 638 CYS A O 1
ATOM 4855 N N . GLY A 1 639 ? -18.129 -4.681 36.182 1.00 95.19 639 GLY A N 1
ATOM 4856 C CA . GLY A 1 639 ? -17.737 -6.093 36.168 1.00 95.19 639 GLY A CA 1
ATOM 4857 C C . GLY A 1 639 ? -16.899 -6.558 37.359 1.00 95.19 639 GLY A C 1
ATOM 4858 O O . GLY A 1 639 ? -16.652 -7.755 37.464 1.00 95.19 639 GLY A O 1
ATOM 4859 N N . THR A 1 640 ? -16.497 -5.670 38.279 1.00 95.81 640 THR A N 1
ATOM 4860 C CA . THR A 1 640 ? -15.641 -6.041 39.424 1.00 95.81 640 THR A CA 1
ATOM 4861 C C . THR A 1 640 ? -16.250 -7.163 40.261 1.00 95.81 640 THR A C 1
ATOM 4863 O O . THR A 1 640 ? -15.569 -8.126 40.593 1.00 95.81 640 THR A O 1
ATOM 4866 N N . CYS A 1 641 ? -17.553 -7.094 40.532 1.00 95.00 641 CYS A N 1
ATOM 4867 C CA . CYS A 1 641 ? -18.261 -8.096 41.321 1.00 95.00 641 CYS A CA 1
ATOM 4868 C C . CYS A 1 641 ? -18.275 -9.500 40.684 1.00 95.00 641 CYS A C 1
ATOM 4870 O O . CYS A 1 641 ? -18.144 -10.491 41.399 1.00 95.00 641 CYS A O 1
ATOM 4872 N N . GLU A 1 642 ? -18.409 -9.595 39.359 1.00 94.75 642 GLU A N 1
ATOM 4873 C CA . GLU A 1 642 ? -18.390 -10.865 38.618 1.00 94.75 642 GLU A CA 1
ATOM 4874 C C . GLU A 1 642 ? -16.972 -11.452 38.535 1.00 94.75 642 GLU A C 1
ATOM 4876 O O . GLU A 1 642 ? -16.794 -12.671 38.639 1.00 94.75 642 GLU A O 1
ATOM 4881 N N . TYR A 1 643 ? -15.964 -10.583 38.410 1.00 94.12 643 TYR A N 1
ATOM 4882 C CA . TYR A 1 643 ? -14.549 -10.956 38.415 1.00 94.12 643 TYR A CA 1
ATOM 4883 C C . TYR A 1 643 ? -14.123 -11.592 39.746 1.00 94.12 643 TYR A C 1
ATOM 4885 O O . TYR A 1 643 ? -13.491 -12.646 39.758 1.00 94.12 643 TYR A O 1
ATOM 4893 N N . VAL A 1 644 ? -14.494 -10.981 40.877 1.00 93.94 644 VAL A N 1
ATOM 4894 C CA . VAL A 1 644 ? -14.096 -11.457 42.218 1.00 93.94 644 VAL A CA 1
ATOM 4895 C C . VAL A 1 644 ? -14.965 -12.602 42.746 1.00 93.94 644 VAL A C 1
ATOM 4897 O O . VAL A 1 644 ? -14.667 -13.163 43.804 1.00 93.94 644 VAL A O 1
ATOM 4900 N N . CYS A 1 645 ? -16.048 -12.951 42.039 1.00 93.75 645 CYS A N 1
ATOM 4901 C CA . CYS A 1 645 ? -16.973 -14.001 42.447 1.00 93.75 645 CYS A CA 1
ATOM 4902 C C . CYS A 1 645 ? -16.265 -15.373 42.450 1.00 93.75 645 CYS A C 1
ATOM 4904 O O . CYS A 1 645 ? -15.887 -15.860 41.379 1.00 93.75 645 CYS A O 1
ATOM 4906 N N . PRO A 1 646 ? -16.118 -16.027 43.622 1.00 93.06 646 PRO A N 1
ATOM 4907 C CA . PRO A 1 646 ? -15.353 -17.267 43.755 1.00 93.06 646 PRO A CA 1
ATOM 4908 C C . PRO A 1 646 ? -16.110 -18.512 43.279 1.00 93.06 646 PRO A C 1
ATOM 4910 O O . PRO A 1 646 ? -15.549 -19.600 43.314 1.00 93.06 646 PRO A O 1
ATOM 4913 N N . VAL A 1 647 ? -17.378 -18.373 42.878 1.00 91.19 647 VAL A N 1
ATOM 4914 C CA . VAL A 1 647 ? -18.180 -19.487 42.365 1.00 91.19 647 VAL A CA 1
ATOM 4915 C C . VAL A 1 647 ? -17.557 -19.993 41.063 1.00 91.19 647 VAL A C 1
ATOM 4917 O O . VAL A 1 647 ? -17.327 -19.215 40.128 1.00 91.19 647 VAL A O 1
ATOM 4920 N N . GLU A 1 648 ? -17.250 -21.289 41.029 1.00 85.19 648 GLU A N 1
ATOM 4921 C CA . GLU A 1 648 ? -16.702 -21.968 39.855 1.00 85.19 648 GLU A CA 1
ATOM 4922 C C . GLU A 1 648 ? -17.778 -22.152 38.776 1.00 85.19 648 GLU A C 1
ATOM 4924 O O . GLU A 1 648 ? -18.951 -22.369 39.073 1.00 85.19 648 GLU A O 1
ATOM 4929 N N . GLY A 1 649 ? -17.383 -22.048 37.505 1.00 84.75 649 GLY A N 1
ATOM 4930 C CA . GLY A 1 649 ? -18.327 -22.019 36.387 1.00 84.75 649 GLY A CA 1
ATOM 4931 C C . GLY A 1 649 ? -18.995 -20.650 36.239 1.00 84.75 649 GLY A C 1
ATOM 4932 O O . GLY A 1 649 ? -18.308 -19.629 36.092 1.00 84.75 649 GLY A O 1
ATOM 4933 N N . GLU A 1 650 ? -20.328 -20.627 36.243 1.00 85.06 650 GLU A N 1
ATOM 4934 C CA . GLU A 1 650 ? -21.101 -19.389 36.140 1.00 85.06 650 GLU A CA 1
ATOM 4935 C C . GLU A 1 650 ? -21.064 -18.609 37.459 1.00 85.06 650 GLU A C 1
ATOM 4937 O O . GLU A 1 650 ? -21.394 -19.131 38.522 1.00 85.06 650 GLU A O 1
ATOM 4942 N N . ALA A 1 651 ? -20.657 -17.339 37.395 1.00 89.31 651 ALA A N 1
ATOM 4943 C CA . ALA A 1 651 ? -20.644 -16.479 38.571 1.00 89.31 651 ALA A CA 1
ATOM 4944 C C . ALA A 1 651 ? -22.058 -16.309 39.138 1.00 89.31 651 ALA A C 1
ATOM 4946 O O . ALA A 1 651 ? -23.009 -16.087 38.389 1.00 89.31 651 ALA A O 1
ATOM 4947 N N . ALA A 1 652 ? -22.175 -16.303 40.467 1.00 92.69 652 ALA A N 1
ATOM 4948 C CA . ALA A 1 652 ? -23.439 -15.993 41.134 1.00 92.69 652 ALA A CA 1
ATOM 4949 C C . ALA A 1 652 ? -23.879 -14.534 40.939 1.00 92.69 652 ALA A C 1
ATOM 4951 O O . ALA A 1 652 ? -25.045 -14.220 41.110 1.00 92.69 652 ALA A O 1
ATOM 4952 N N . ILE A 1 653 ? -22.968 -13.628 40.582 1.00 93.75 653 ILE A N 1
ATOM 4953 C CA . ILE A 1 653 ? -23.296 -12.263 40.167 1.00 93.75 653 ILE A CA 1
ATOM 4954 C C . ILE A 1 653 ? -22.762 -12.044 38.756 1.00 93.75 653 ILE A C 1
ATOM 4956 O O . ILE A 1 653 ? -21.579 -12.267 38.506 1.00 93.75 653 ILE A O 1
ATOM 4960 N N . ARG A 1 654 ? -23.635 -11.628 37.837 1.00 94.06 654 ARG A N 1
ATOM 4961 C CA . ARG A 1 654 ? -23.303 -11.434 36.419 1.00 94.06 654 ARG A CA 1
ATOM 4962 C C . ARG A 1 654 ? -23.723 -10.062 35.940 1.00 94.06 654 ARG A C 1
ATOM 4964 O O . ARG A 1 654 ? -24.746 -9.543 36.383 1.00 94.06 654 ARG A O 1
ATOM 4971 N N . VAL A 1 655 ? -22.951 -9.482 35.031 1.00 94.12 655 VAL A N 1
ATOM 4972 C CA . VAL A 1 655 ? -23.251 -8.186 34.426 1.00 94.12 655 VAL A CA 1
ATOM 4973 C C . VAL A 1 655 ? -23.908 -8.372 33.069 1.00 94.12 655 VAL A C 1
ATOM 4975 O O . VAL A 1 655 ? -23.387 -9.048 32.186 1.00 94.12 655 VAL A O 1
ATOM 4978 N N . TYR A 1 656 ? -25.052 -7.724 32.905 1.00 92.56 656 TYR A N 1
ATOM 4979 C CA . TYR A 1 656 ? -25.877 -7.786 31.712 1.00 92.56 656 TYR A CA 1
ATOM 4980 C C . TYR A 1 656 ? -25.824 -6.458 30.959 1.00 92.56 656 TYR A C 1
ATOM 4982 O O . TYR A 1 656 ? -25.764 -5.387 31.568 1.00 92.56 656 TYR A O 1
ATOM 4990 N N . ALA A 1 657 ? -25.843 -6.515 29.629 1.00 89.00 657 ALA A N 1
ATOM 4991 C CA . ALA A 1 657 ? -25.844 -5.334 28.779 1.00 89.00 657 ALA A CA 1
ATOM 4992 C C . ALA A 1 657 ? -27.117 -4.492 29.006 1.00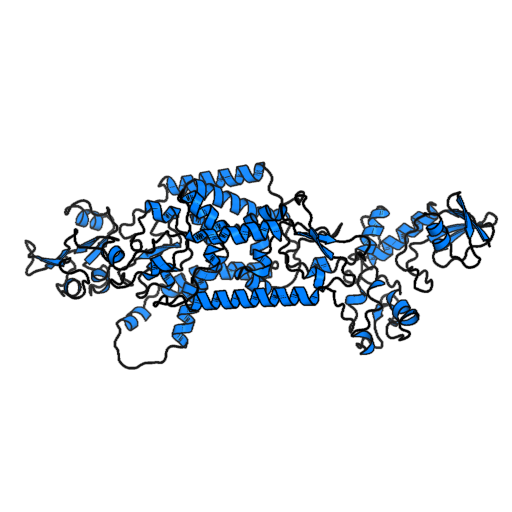 89.00 657 ALA A C 1
ATOM 4994 O O . ALA A 1 657 ? -28.181 -5.053 29.300 1.00 89.00 657 ALA A O 1
ATOM 4995 N N . PRO A 1 658 ? -27.054 -3.156 28.866 1.00 84.69 658 PRO A N 1
ATOM 4996 C CA . PRO A 1 658 ? -28.200 -2.287 29.116 1.00 84.69 658 PRO A CA 1
ATOM 4997 C C . PRO A 1 658 ? -29.438 -2.704 28.304 1.00 84.69 658 PRO A C 1
ATOM 4999 O O . PRO A 1 658 ? -29.338 -3.005 27.117 1.00 84.69 658 PRO A O 1
ATOM 5002 N N . GLY A 1 659 ? -30.611 -2.724 28.945 1.00 75.25 659 GLY A N 1
ATOM 5003 C CA . GLY A 1 659 ? -31.890 -3.055 28.298 1.00 75.25 659 GLY A CA 1
ATOM 5004 C C . GLY A 1 659 ? -32.191 -4.551 28.123 1.00 75.25 659 GLY A C 1
ATOM 5005 O O . GLY A 1 659 ? -33.223 -4.889 27.553 1.00 75.25 659 GLY A O 1
ATOM 5006 N N . THR A 1 660 ? -31.337 -5.454 28.618 1.00 74.62 660 THR A N 1
ATOM 5007 C CA . THR A 1 660 ? -31.571 -6.915 28.542 1.00 74.62 660 THR A CA 1
ATOM 5008 C C . THR A 1 660 ? -32.425 -7.470 29.685 1.00 74.62 660 THR A C 1
ATOM 5010 O O . THR A 1 660 ? -33.091 -8.488 29.511 1.00 74.62 660 THR A O 1
ATOM 5013 N N . LEU A 1 661 ? -32.448 -6.800 30.839 1.00 64.00 661 LEU A N 1
ATOM 5014 C CA . LEU A 1 661 ? -33.235 -7.187 32.009 1.00 64.00 661 LEU A CA 1
ATOM 5015 C C . LEU A 1 661 ? -34.477 -6.287 32.115 1.00 64.00 661 LEU A C 1
ATOM 5017 O O . LEU A 1 661 ? -34.404 -5.195 32.674 1.00 64.00 661 LEU A O 1
ATOM 5021 N N . SER A 1 662 ? -35.626 -6.722 31.584 1.00 42.25 662 SER A N 1
ATOM 5022 C CA . SER A 1 662 ? -36.915 -6.063 31.845 1.00 42.25 662 SER A CA 1
ATOM 5023 C C . SER A 1 662 ? -37.649 -6.780 32.983 1.00 42.25 662 SER A C 1
ATOM 5025 O O . SER A 1 662 ? -38.163 -7.879 32.790 1.00 42.25 662 SER A O 1
ATOM 5027 N N . SER A 1 663 ? -37.738 -6.139 34.152 1.00 37.09 663 SER A N 1
ATOM 5028 C CA . SER A 1 663 ? -38.421 -6.605 35.375 1.00 37.09 663 SER A CA 1
ATOM 5029 C C . SER A 1 663 ? -37.822 -7.845 36.067 1.00 37.09 663 SER A C 1
ATOM 5031 O O . SER A 1 663 ? -37.307 -8.772 35.444 1.00 37.09 663 SER A O 1
ATOM 5033 N N . SER A 1 664 ? -37.915 -7.862 37.398 1.00 38.19 664 SER A N 1
ATOM 5034 C CA . SER A 1 664 ? -37.381 -8.887 38.310 1.00 38.19 664 SER A CA 1
ATOM 5035 C C . SER A 1 664 ? -37.865 -10.320 38.042 1.00 38.19 664 SER A C 1
ATOM 5037 O O . SER A 1 664 ? -37.229 -11.259 38.508 1.00 38.19 664 SER A O 1
ATOM 5039 N N . ALA A 1 665 ? -38.935 -10.510 37.262 1.00 37.78 665 ALA A N 1
ATOM 5040 C CA . ALA A 1 665 ? -39.443 -11.825 36.862 1.00 37.78 665 ALA A CA 1
ATOM 5041 C C . ALA A 1 665 ? -38.716 -12.434 35.640 1.00 37.78 665 ALA A C 1
ATOM 5043 O O . ALA A 1 665 ? -38.877 -13.617 35.349 1.00 37.78 665 ALA A O 1
ATOM 5044 N N . SER A 1 666 ? -37.912 -11.650 34.909 1.00 41.47 666 SER A N 1
ATOM 5045 C CA . SER A 1 666 ? -37.320 -12.077 33.632 1.00 41.47 666 SER A CA 1
ATOM 5046 C C . SER A 1 666 ? -35.930 -12.708 33.748 1.00 41.47 666 SER A C 1
ATOM 5048 O O . SER A 1 666 ? -35.520 -13.389 32.809 1.00 41.47 666 SER A O 1
ATOM 5050 N N . ALA A 1 667 ? -35.192 -12.504 34.844 1.00 40.19 667 ALA A N 1
ATOM 5051 C CA . ALA A 1 667 ? -33.836 -13.049 34.982 1.00 40.19 667 ALA A CA 1
ATOM 5052 C C . ALA A 1 667 ? -33.865 -14.586 35.058 1.00 40.19 667 ALA A C 1
ATOM 5054 O O . ALA A 1 667 ? -33.171 -15.258 34.298 1.00 40.19 667 ALA A O 1
ATOM 5055 N N . THR A 1 668 ? -34.769 -15.144 35.866 1.00 41.38 668 THR A N 1
ATOM 5056 C CA . THR A 1 668 ? -34.974 -16.595 36.003 1.00 41.38 668 THR A CA 1
ATOM 5057 C C . THR A 1 668 ? -35.474 -17.233 34.699 1.00 41.38 668 THR A C 1
ATOM 5059 O O . THR A 1 668 ? -35.051 -18.330 34.340 1.00 41.38 668 THR A O 1
ATOM 5062 N N . ALA A 1 669 ? -36.316 -16.525 33.934 1.00 36.97 669 ALA A N 1
ATOM 5063 C CA . ALA A 1 669 ? -36.829 -16.990 32.640 1.00 36.97 669 ALA A CA 1
ATOM 5064 C C . ALA A 1 669 ? -35.783 -16.937 31.505 1.00 36.97 669 ALA A C 1
ATOM 5066 O O . ALA A 1 669 ? -35.813 -17.774 30.604 1.00 36.97 669 ALA A O 1
ATOM 5067 N N . LEU A 1 670 ? -34.845 -15.981 31.541 1.00 40.28 670 LEU A N 1
ATOM 5068 C CA . LEU A 1 670 ? -33.715 -15.911 30.605 1.00 40.28 670 LEU A CA 1
ATOM 5069 C C . LEU A 1 670 ? -32.673 -16.998 30.897 1.00 40.28 670 LEU A C 1
ATOM 5071 O O . LEU A 1 670 ? -32.173 -17.613 29.958 1.00 40.28 670 LEU A O 1
ATOM 5075 N N . ILE A 1 671 ? -32.405 -17.289 32.174 1.00 44.19 671 ILE A N 1
ATOM 5076 C CA . ILE A 1 671 ? -31.496 -18.367 32.603 1.00 44.19 671 ILE A CA 1
ATOM 5077 C C . ILE A 1 671 ? -32.029 -19.747 32.171 1.00 44.19 671 ILE A C 1
ATOM 5079 O O . ILE A 1 671 ? -31.259 -20.589 31.716 1.00 44.19 671 ILE A O 1
ATOM 5083 N N . ALA A 1 672 ? -33.349 -19.963 32.212 1.00 38.66 672 ALA A N 1
ATOM 5084 C CA . ALA A 1 672 ? -33.978 -21.217 31.783 1.00 38.66 672 ALA A CA 1
ATOM 5085 C C . ALA A 1 672 ? -33.979 -21.454 30.258 1.00 38.66 672 ALA A C 1
ATOM 5087 O O . ALA A 1 672 ? -34.257 -22.564 29.820 1.00 38.66 672 ALA A O 1
ATOM 5088 N N . LYS A 1 673 ? -33.699 -20.429 29.440 1.00 33.59 673 LYS A N 1
ATOM 5089 C CA . LYS A 1 673 ? -33.724 -20.530 27.969 1.00 33.59 673 LYS A CA 1
ATOM 5090 C C . LYS A 1 673 ? -32.349 -20.816 27.348 1.00 33.59 673 LYS A C 1
ATOM 5092 O O . LYS A 1 673 ? -32.274 -21.039 26.142 1.00 33.59 673 LYS A O 1
ATOM 5097 N N . PHE A 1 674 ? -31.287 -20.751 28.155 1.00 37.12 674 PHE A N 1
ATOM 5098 C CA . PHE A 1 674 ? -29.889 -20.933 27.739 1.00 37.12 674 PHE A CA 1
ATOM 5099 C C . PHE A 1 674 ? -29.129 -22.011 28.542 1.00 37.12 674 PHE A C 1
ATOM 5101 O O . PHE A 1 674 ? -27.956 -22.245 28.252 1.00 37.12 674 PHE A O 1
ATOM 5108 N N . ARG A 1 675 ? -29.781 -22.667 29.513 1.00 31.17 675 ARG A N 1
ATOM 5109 C CA . ARG A 1 675 ? -29.452 -24.044 29.918 1.00 31.17 675 ARG A CA 1
ATOM 5110 C C . ARG A 1 675 ? -30.119 -25.009 28.950 1.00 31.17 675 ARG A C 1
ATOM 5112 O O . ARG A 1 675 ? -29.505 -26.064 28.688 1.00 31.17 675 ARG A O 1
#

Foldseek 3Di:
DAWEAEPNDIFDDDFFDFQCNRCVVVPRDFDDQLDDPLFDFDCQLVLQWWWKADPNDIDTDHRRRHTDHHYIYIYRPDPVSLVSNQVSLLVLCLAEVPQLLSVVSCVVSVNPHHPDHNPDNPDQASVSCLLQRLCCSPVNNNQWDWDDDPPPTDIEGVVLDADPCQQPPCSSQLSRLRSNVCVYPNHDQFFPCPVVLVVLLVLLVVLLVVLLVLLLVLAQPCPDPDFSCVLVLLQPLLQLLLCLLLVHHQVLNVNVVVVLVCCQAAFLQCLRRRQNLSSVLVVAADLDDDPDPLLLLLQLVLVLLLQNLLSNVNFRLPLCLASLLLVSQLSLQPVNVVVCVVPDPPDPDDPDVCVVVVDDPCRVVQSCVSNVSVVVQRVCSNNARNNCLRHPHNSLQVSLVSQLQHFKDKDFQPVQDSLNCPLQSQQSQNAQDSNHRDGRSSSRNVSCSSSRNGNRSRIDIGGDRHGRDDDPSDDDPVSSVVSSVNSNVVSCCQPVCPFAAPQQQQFDAFPQDPSSLSSQDSLSCSLCSHQPQSQWDADPSNRTSSSGSPIGGDLQSGWQDLQGQSSQSNRSSSSPHSDDSVSSQQGARWFKAFQPVLDPPPCQLVVQPPFPPQWDWDDDPPDPGTDIGGDRNRGSQRSSSQNRQPRPDGGRMDTTGPPPDDDPVCVVVVVVVPD

Secondary structure (DSSP, 8-state):
-EEEEETTEEEEE-TT-BHHHHHHHTT-----SS--TTS----TT-TTEEEEEETTEEEEEETTT-B--TT-EEESS-HHHHHHHHHHHHHHHHH-TT-HHHHHHHHHTT--S-SS--S-TT-------HHHHIIIIIT----EEEES-TTS-EEEEGGGPPPGGGTTT-TTTTT-SSSGGGGSTT-----TTHHHHHHHHHHHHHHHHHHHHHHHH-STT---SS-TTHHHHT-HHHHHHHHHHHTS--GGGTTHHHHHHHHHHHSSHIIIII-HHHHHHHHSS--------GGGGHHHHHHHHHHHHHHHTT--GGGGG-HHHHHHHHIIIIIHHHHHHHH---------GGGGGG--TTHHHHHHHHHHHHHHHHHHTTTSTTHHHHHT-HHHHHHHHHHTT-SEEEEE-TTT--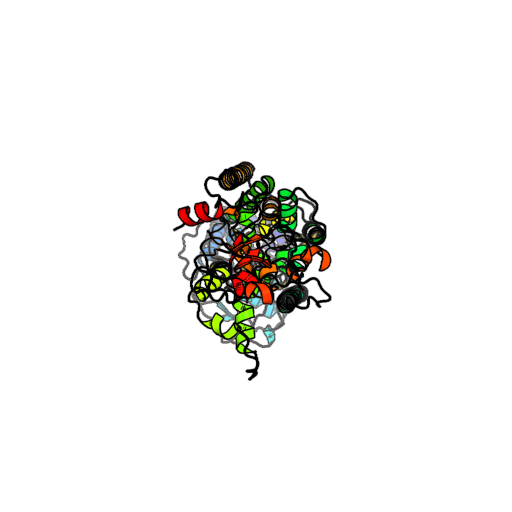---THHHH-TT--B-TTT--B-TTT-----HHHHT-TT--EEEEE--S-----TTSPPHHHHHHHHHHHHHHHHHHHTSTT----TT-BPPTT--HHHHHHH-----HHHHT-TT--EEE--STT-GGGTT-EEE-TTT----TT--HHHHH-TTSSS----HHHHHH----EEEE-SSS-----HHHHT-SSTTSEEEEEPTTSSSEEEEE-TTT----SHHHHS---SSS-SEEEE-TTS--STTHHHHHHTTT-

Radius of gyration: 35.95 Å; Cα contacts (8 Å, |Δi|>4): 1274; chains: 1; bounding box: 81×42×119 Å